Protein AF-A0A3M1DF03-F1 (afdb_monomer_lite)

Foldseek 3Di:
DCPPDDDQDDDPWDKDQWEAQLVRQKIWIWTCPLVATFIKIAGCDDPQHSDIAGAGPDNPWHKDQWEAQNVRQKIWIWIDDPNWIWIKIFGWDFDDDDDPPDDTHIYGPDIDGPGTAGQWYYDPVSFKIWGWDDDFLKIWTWIFGPDDPTDIDTQDMDSHDDHNDYDDPDDDDPVVVVVVVVPPPPDPPQPDDADQPDPDLAFDWDADPQDPDGDPQRTATSRQVVLLVVLQVVCCVFQVDRQSSQWPGQADDLVPDPDFPDLNPLSFKTFTDPVQCVDVVRQWFWAWDDDPPFIATWIKGAHPDFPPPHAAFDPAFTWDQPCLVVDDVCLVVSTGGDPDRDRTGIDGSQVSCVSSQKHATTFAPCNSHDVVSRRNRMIGHCVRPDRLSSNSNHDDLVVCCVRPNHDHDPVVVVSVPDPPDPPPDDPDADEEEDDDLCPPCLVVCVVVRHQAYEYEDEPPDDCLVSQVSCVVSRHAYEYEYAYDLQLLVDPCSLLVVLLSLLVVLLSPHQEYEQHAAQPQPLDQDPSTQDPVNLVSSLVSNQVSSCVSPVRYHYHYHDPDHPPPCVDADPVGD

Radius of gyration: 32.43 Å; chains: 1; bounding box: 63×77×104 Å

Structure (mmCIF, N/CA/C/O backbone):
data_AF-A0A3M1DF03-F1
#
_entry.id   AF-A0A3M1DF03-F1
#
loop_
_atom_site.group_PDB
_atom_site.id
_atom_site.type_symbol
_atom_site.label_atom_id
_atom_site.label_alt_id
_atom_site.label_comp_id
_atom_site.label_asym_id
_atom_site.label_entity_id
_atom_site.label_seq_id
_atom_site.pdbx_PDB_ins_code
_atom_site.Cartn_x
_atom_site.Cartn_y
_atom_site.Cartn_z
_atom_site.occupancy
_atom_site.B_iso_or_equiv
_atom_site.auth_seq_id
_atom_site.auth_comp_id
_atom_site.auth_asym_id
_atom_site.auth_atom_id
_atom_site.pdbx_PDB_model_num
ATOM 1 N N . ASP A 1 1 ? -11.809 -23.716 31.033 1.00 51.56 1 ASP A N 1
ATOM 2 C CA . ASP A 1 1 ? -12.619 -24.431 30.017 1.00 51.56 1 ASP A CA 1
ATOM 3 C C . ASP A 1 1 ? -13.723 -23.550 29.409 1.00 51.56 1 ASP A C 1
ATOM 5 O O . ASP A 1 1 ? -14.260 -23.921 28.376 1.00 51.56 1 ASP A O 1
ATOM 9 N N . GLY A 1 2 ? -14.031 -22.378 29.989 1.00 73.00 2 GLY A N 1
ATOM 10 C CA . GLY A 1 2 ? -14.969 -21.406 29.408 1.00 73.00 2 GLY A CA 1
ATOM 11 C C . GLY A 1 2 ? -16.444 -21.782 29.584 1.00 73.00 2 GLY A C 1
ATOM 12 O O . GLY A 1 2 ? -17.305 -21.167 28.965 1.00 73.00 2 GLY A O 1
ATOM 13 N N . THR A 1 3 ? -16.738 -22.785 30.416 1.00 81.75 3 THR A N 1
ATOM 14 C CA . THR A 1 3 ? -18.082 -23.360 30.587 1.00 81.75 3 THR A CA 1
ATOM 15 C C . THR A 1 3 ? -18.951 -22.579 31.578 1.00 81.75 3 THR A C 1
ATOM 17 O O . THR A 1 3 ? -20.173 -22.611 31.474 1.00 81.75 3 THR A O 1
ATOM 20 N N . ASN A 1 4 ? -18.344 -21.834 32.507 1.00 85.06 4 ASN A N 1
ATOM 21 C CA . ASN A 1 4 ? -19.038 -21.076 33.552 1.00 85.06 4 ASN A CA 1
ATOM 22 C C . ASN A 1 4 ? -19.172 -19.584 33.195 1.00 85.06 4 ASN A C 1
ATOM 24 O O . ASN A 1 4 ? -18.596 -18.712 33.848 1.00 85.06 4 ASN A O 1
ATOM 28 N N . VAL A 1 5 ? -19.884 -19.291 32.105 1.00 86.81 5 VAL A N 1
ATOM 29 C CA . VAL A 1 5 ? -20.097 -17.912 31.643 1.00 86.81 5 VAL A CA 1
ATOM 30 C C . VAL A 1 5 ? -21.039 -17.182 32.604 1.00 86.81 5 VAL A C 1
ATOM 32 O O . VAL A 1 5 ? -22.183 -17.590 32.795 1.00 86.81 5 VAL A O 1
ATOM 35 N N . ARG A 1 6 ? -20.576 -16.065 33.176 1.00 87.81 6 ARG A N 1
ATOM 36 C CA . ARG A 1 6 ? -21.354 -15.190 34.064 1.00 87.81 6 ARG A CA 1
ATOM 37 C C . ARG A 1 6 ? -21.517 -13.808 33.436 1.00 87.81 6 ARG A C 1
ATOM 39 O O . ARG A 1 6 ? -20.551 -13.223 32.954 1.00 87.81 6 ARG A O 1
ATOM 46 N N . ARG A 1 7 ? -22.734 -13.260 33.500 1.00 87.94 7 ARG A N 1
ATOM 47 C CA . ARG A 1 7 ? -23.005 -11.853 33.174 1.00 87.94 7 ARG A CA 1
ATOM 48 C C . ARG A 1 7 ? -22.505 -10.958 34.315 1.00 87.94 7 ARG A C 1
ATOM 50 O O . ARG A 1 7 ? -22.846 -11.214 35.468 1.00 87.94 7 ARG A O 1
ATOM 57 N N . LEU A 1 8 ? -21.698 -9.947 33.992 1.00 89.94 8 LEU A N 1
ATOM 58 C CA . LEU A 1 8 ? -21.152 -9.004 34.977 1.00 89.94 8 LEU A CA 1
ATOM 59 C C . LEU A 1 8 ? -22.028 -7.753 35.107 1.00 89.94 8 LEU A C 1
ATOM 61 O O . LEU A 1 8 ? -22.467 -7.448 36.210 1.00 89.94 8 LEU A O 1
ATOM 65 N N . THR A 1 9 ? -22.360 -7.106 33.989 1.00 88.06 9 THR A N 1
ATOM 66 C CA . THR A 1 9 ? -23.145 -5.862 33.946 1.00 88.06 9 THR A CA 1
ATOM 67 C C . THR A 1 9 ? -24.595 -6.125 33.523 1.00 88.06 9 THR A C 1
ATOM 69 O O . THR A 1 9 ? -24.871 -7.027 32.723 1.00 88.06 9 THR A O 1
ATOM 72 N N . THR A 1 10 ? -25.558 -5.360 34.047 1.00 88.75 10 THR A N 1
ATOM 73 C CA . THR A 1 10 ? -27.003 -5.563 33.775 1.00 88.75 10 THR A CA 1
ATOM 74 C C . THR A 1 10 ? -27.740 -4.343 33.240 1.00 88.75 10 THR A C 1
ATOM 76 O O . THR A 1 10 ? -28.923 -4.451 32.921 1.00 88.75 10 THR A O 1
ATOM 79 N N . ASP A 1 11 ? -27.068 -3.205 33.136 1.00 90.94 11 ASP A N 1
ATOM 80 C CA . ASP A 1 11 ? -27.671 -1.971 32.642 1.00 90.94 11 ASP A CA 1
ATOM 81 C C . ASP A 1 11 ? -28.114 -2.091 31.164 1.00 90.94 11 ASP A C 1
ATOM 83 O O . ASP A 1 11 ? -27.491 -2.838 30.401 1.00 90.94 11 ASP A O 1
ATOM 87 N N . PRO A 1 12 ? -29.196 -1.405 30.746 1.00 87.25 12 PRO A N 1
ATOM 88 C CA . PRO A 1 12 ? -29.653 -1.406 29.355 1.00 87.25 12 PRO A CA 1
ATOM 89 C C . PRO A 1 12 ? -28.739 -0.659 28.369 1.00 87.25 12 PRO A C 1
ATOM 91 O O . PRO A 1 12 ? -28.859 -0.890 27.164 1.00 87.25 12 PRO A O 1
ATOM 94 N N . ALA A 1 13 ? -27.872 0.246 28.828 1.00 88.69 13 ALA A N 1
ATOM 95 C CA . ALA A 1 13 ? -26.935 0.954 27.965 1.00 88.69 13 ALA A CA 1
ATOM 96 C C . ALA A 1 13 ? -25.865 0.003 27.389 1.00 88.69 13 ALA A C 1
ATOM 98 O O . ALA A 1 13 ? -25.493 -0.982 28.031 1.00 88.69 13 ALA A O 1
ATOM 99 N N . PRO A 1 14 ? -25.351 0.278 26.176 1.00 86.50 14 PRO A N 1
ATOM 100 C CA . PRO A 1 14 ? -24.342 -0.573 25.561 1.00 86.50 14 PRO A CA 1
ATOM 101 C C . PRO A 1 14 ? -22.982 -0.468 26.266 1.00 86.50 14 PRO A C 1
ATOM 103 O O . PRO A 1 14 ? -22.450 0.633 26.433 1.00 86.50 14 PRO A O 1
ATOM 106 N N . ASP A 1 15 ? -22.413 -1.641 26.562 1.00 91.00 15 ASP A N 1
ATOM 107 C CA . ASP A 1 15 ? -21.065 -1.842 27.102 1.00 91.00 15 ASP A CA 1
ATOM 108 C C . ASP A 1 15 ? -20.142 -2.488 26.057 1.00 91.00 15 ASP A C 1
ATOM 110 O O . ASP A 1 15 ? -20.543 -3.435 25.373 1.00 91.00 15 ASP A O 1
ATOM 114 N N . TYR A 1 16 ? -18.894 -2.029 25.932 1.00 91.69 16 TYR A N 1
ATOM 115 C CA . TYR A 1 16 ? -17.910 -2.604 24.997 1.00 91.69 16 TYR A CA 1
ATOM 116 C C . TYR A 1 16 ? -16.458 -2.307 25.406 1.00 91.69 16 TYR A C 1
ATOM 118 O O . TYR A 1 16 ? -16.189 -1.661 26.413 1.00 91.69 16 TYR A O 1
ATOM 126 N N . SER A 1 17 ? -15.505 -2.829 24.623 1.00 91.25 17 SER A N 1
ATOM 127 C CA . SER A 1 17 ? -14.053 -2.697 24.843 1.00 91.25 17 SER A CA 1
ATOM 128 C C . SER A 1 17 ? -13.586 -3.085 26.259 1.00 91.25 17 SER A C 1
ATOM 130 O O . SER A 1 17 ? -12.964 -2.264 26.931 1.00 91.25 17 SER A O 1
ATOM 132 N N . PRO A 1 18 ? -13.870 -4.311 26.741 1.00 94.88 18 PRO A N 1
ATOM 133 C CA . PRO A 1 18 ? -13.417 -4.732 28.061 1.00 94.88 18 PRO A CA 1
ATOM 134 C C . PRO A 1 18 ? -11.894 -4.937 28.099 1.00 94.88 18 PRO A C 1
ATOM 136 O O . PRO A 1 18 ? -11.310 -5.484 27.162 1.00 94.88 18 PRO A O 1
ATOM 139 N N . ALA A 1 19 ? -11.274 -4.578 29.219 1.00 94.81 19 ALA A N 1
ATOM 140 C CA . ALA A 1 19 ? -9.869 -4.793 29.527 1.00 94.81 19 ALA A CA 1
ATOM 141 C C . ALA A 1 19 ? -9.713 -5.258 30.980 1.00 94.81 19 ALA A C 1
ATOM 143 O O . ALA A 1 19 ? -10.072 -4.551 31.923 1.00 94.81 19 ALA A O 1
ATOM 144 N N . TRP A 1 20 ? -9.173 -6.459 31.159 1.00 94.12 20 TRP A N 1
ATOM 145 C CA . TRP A 1 20 ? -8.908 -7.027 32.479 1.00 94.12 20 TRP A CA 1
ATOM 146 C C . TRP A 1 20 ? -7.737 -6.326 33.163 1.00 94.12 20 TRP A C 1
ATOM 148 O O . TRP A 1 20 ? -6.735 -6.017 32.512 1.00 94.12 20 TRP A O 1
ATOM 158 N N . SER A 1 21 ? -7.852 -6.114 34.473 1.00 93.56 21 SER A N 1
ATOM 159 C CA . SER A 1 21 ? -6.709 -5.748 35.300 1.00 93.56 21 SER A CA 1
ATOM 160 C C . SER A 1 21 ? -5.689 -6.900 35.328 1.00 93.56 21 SER A C 1
ATOM 162 O O . SER A 1 21 ? -6.077 -8.067 35.201 1.00 93.56 21 SER A O 1
ATOM 164 N N . PRO A 1 22 ? -4.383 -6.621 35.498 1.00 92.31 22 PRO A N 1
ATOM 165 C CA . PRO A 1 22 ? -3.347 -7.659 35.451 1.00 92.31 22 PRO A CA 1
ATOM 166 C C . PRO A 1 22 ? -3.493 -8.740 36.529 1.00 92.31 22 PRO A C 1
ATOM 168 O O . PRO A 1 22 ? -3.099 -9.884 36.319 1.00 92.31 22 PRO A O 1
ATOM 171 N N . ASP A 1 23 ? -4.065 -8.381 37.679 1.00 91.12 23 ASP A N 1
ATOM 172 C CA . ASP A 1 23 ? -4.362 -9.282 38.796 1.00 91.12 23 ASP A CA 1
ATOM 173 C C . ASP A 1 23 ? -5.700 -10.031 38.638 1.00 91.12 23 ASP A C 1
ATOM 175 O O . ASP A 1 23 ? -6.025 -10.892 39.452 1.00 91.12 23 ASP A O 1
ATOM 179 N N . GLY A 1 24 ? -6.482 -9.713 37.601 1.00 92.62 24 GLY A N 1
ATOM 180 C CA . GLY A 1 24 ? -7.789 -10.305 37.338 1.00 92.62 24 GLY A CA 1
ATOM 181 C C . GLY A 1 24 ? -8.899 -9.879 38.303 1.00 92.62 24 GLY A C 1
ATOM 182 O O . GLY A 1 24 ? -9.976 -10.465 38.249 1.00 92.62 24 GLY A O 1
ATOM 183 N N . SER A 1 25 ? -8.674 -8.891 39.176 1.00 92.31 25 SER A N 1
ATOM 184 C CA . SER A 1 25 ? -9.656 -8.456 40.181 1.00 92.31 25 SER A CA 1
ATOM 185 C C . SER A 1 25 ? -10.709 -7.483 39.637 1.00 92.31 25 SER A C 1
ATOM 187 O O . SER A 1 25 ? -11.782 -7.336 40.231 1.00 92.31 25 SER A O 1
ATOM 189 N N . ALA A 1 26 ? -10.453 -6.851 38.488 1.00 94.19 26 ALA A N 1
ATOM 190 C CA . ALA A 1 26 ? -11.346 -5.878 37.879 1.00 94.19 26 ALA A CA 1
ATOM 191 C C . ALA A 1 26 ? -11.354 -5.937 36.343 1.00 94.19 26 ALA A C 1
ATOM 193 O O . ALA A 1 26 ? -10.421 -6.406 35.691 1.00 94.19 26 ALA A O 1
ATOM 194 N N . VAL A 1 27 ? -12.422 -5.398 35.757 1.00 96.44 27 VAL A N 1
ATOM 195 C CA . VAL A 1 27 ? -12.578 -5.183 34.316 1.00 96.44 27 VAL A CA 1
ATOM 196 C C . VAL A 1 27 ? -12.839 -3.704 34.078 1.00 96.44 27 VAL A C 1
ATOM 198 O O . VAL A 1 27 ? -13.832 -3.170 34.564 1.00 96.44 27 VAL A O 1
ATOM 201 N N . ALA A 1 28 ? -11.972 -3.047 33.312 1.00 96.62 28 ALA A N 1
ATOM 202 C CA . ALA A 1 28 ? -12.262 -1.745 32.728 1.00 96.62 28 ALA A CA 1
ATOM 203 C C . ALA A 1 28 ? -13.088 -1.934 31.457 1.00 96.62 28 ALA A C 1
ATOM 205 O O . ALA A 1 28 ? -12.801 -2.834 30.675 1.00 96.62 28 ALA A O 1
ATOM 206 N N . PHE A 1 29 ? -14.105 -1.117 31.230 1.00 96.62 29 PHE A N 1
ATOM 207 C CA . PHE A 1 29 ? -14.950 -1.213 30.044 1.00 96.62 29 PHE A CA 1
ATOM 208 C C . PHE A 1 29 ? -15.576 0.140 29.718 1.00 96.62 29 PHE A C 1
ATOM 210 O O . PHE A 1 29 ? -15.650 1.020 30.571 1.00 96.62 29 PHE A O 1
ATOM 217 N N . VAL A 1 30 ? -16.017 0.310 28.477 1.00 96.19 30 VAL A N 1
ATOM 218 C CA . VAL A 1 30 ? -16.689 1.530 28.023 1.00 96.19 30 VAL A CA 1
ATOM 219 C C . VAL A 1 30 ? -18.193 1.351 28.154 1.00 96.19 30 VAL A C 1
ATOM 221 O O . VAL A 1 30 ? -18.707 0.292 27.795 1.00 96.19 30 VAL A O 1
ATOM 224 N N . SER A 1 31 ? -18.893 2.380 28.623 1.00 95.12 31 SER A N 1
ATOM 225 C CA . SER A 1 31 ? -20.348 2.378 28.796 1.00 95.12 31 SER A CA 1
ATOM 226 C C . SER A 1 31 ? -20.963 3.714 28.366 1.00 95.12 31 SER A C 1
ATOM 228 O O . SER A 1 31 ? -20.373 4.769 28.584 1.00 95.12 31 SER A O 1
ATOM 230 N N . TYR A 1 32 ? -22.173 3.666 27.792 1.00 91.94 32 TYR A N 1
ATOM 231 C CA . TYR A 1 32 ? -22.955 4.849 27.379 1.00 91.94 32 TYR A CA 1
ATOM 232 C C . TYR A 1 32 ? -23.989 5.337 28.408 1.00 91.94 32 TYR A C 1
ATOM 234 O O . TYR A 1 32 ? -24.856 6.153 28.085 1.00 91.94 32 TYR A O 1
ATOM 242 N N . ARG A 1 33 ? -23.946 4.832 29.645 1.00 90.00 33 ARG A N 1
ATOM 243 C CA . ARG A 1 33 ? -24.973 5.089 30.678 1.00 90.00 33 ARG A CA 1
ATOM 244 C C . ARG A 1 33 ? -25.241 6.566 30.962 1.00 90.00 33 ARG A C 1
ATOM 246 O O . ARG A 1 33 ? -26.354 6.915 31.340 1.00 90.00 33 ARG A O 1
ATOM 253 N N . ASN A 1 34 ? -24.244 7.420 30.745 1.00 85.62 34 ASN A N 1
ATOM 254 C CA . ASN A 1 34 ? -24.304 8.851 31.033 1.00 85.62 34 ASN A CA 1
ATOM 255 C C . ASN A 1 34 ? -24.649 9.724 29.812 1.00 85.62 34 ASN A C 1
ATOM 257 O O . ASN A 1 34 ? -24.634 10.947 29.910 1.00 85.62 34 ASN A O 1
ATOM 261 N N . GLY A 1 35 ? -24.993 9.120 28.668 1.00 84.81 35 GLY A N 1
ATOM 262 C CA . GLY A 1 35 ? -25.300 9.845 27.427 1.00 84.81 35 GLY A CA 1
ATOM 263 C C . GLY A 1 35 ? -24.083 10.131 26.535 1.00 84.81 35 GLY A C 1
ATOM 264 O O . GLY A 1 35 ? -24.254 10.573 25.401 1.00 84.81 35 GLY A O 1
ATOM 265 N N . ASN A 1 36 ? -22.879 9.809 27.005 1.00 89.12 36 ASN A N 1
ATOM 266 C CA . ASN A 1 36 ? -21.600 9.822 26.293 1.00 89.12 36 ASN A CA 1
ATOM 267 C C . ASN A 1 36 ? -20.806 8.539 26.620 1.00 89.12 36 ASN A C 1
ATOM 269 O O . ASN A 1 36 ? -21.233 7.753 27.467 1.00 89.12 36 ASN A O 1
ATOM 273 N N . GLN A 1 37 ? -19.686 8.300 25.929 1.00 92.75 37 GLN A N 1
ATOM 274 C CA . GLN A 1 37 ? -18.800 7.171 26.236 1.00 92.75 37 GLN A CA 1
ATOM 275 C C . GLN A 1 37 ? -17.927 7.494 27.446 1.00 92.75 37 GLN A C 1
ATOM 277 O O . GLN A 1 37 ? -17.106 8.396 27.364 1.00 92.75 37 GLN A O 1
ATOM 282 N N . ASP A 1 38 ? -18.058 6.716 28.514 1.00 94.81 38 ASP A N 1
ATOM 283 C CA . ASP A 1 38 ? -17.234 6.815 29.719 1.00 94.81 38 ASP A CA 1
ATOM 284 C C . ASP A 1 38 ? -16.563 5.468 30.020 1.00 94.81 38 ASP A C 1
ATOM 286 O O . ASP A 1 38 ? -17.086 4.403 29.668 1.00 94.81 38 ASP A O 1
ATOM 290 N N . ILE A 1 39 ? -15.441 5.496 30.744 1.00 96.25 39 ILE A N 1
ATOM 291 C CA . ILE A 1 39 ? -14.775 4.287 31.234 1.00 96.25 39 ILE A CA 1
ATOM 292 C C . ILE A 1 39 ? -15.261 3.960 32.639 1.00 96.25 39 ILE A C 1
ATOM 294 O O . ILE A 1 39 ? -15.137 4.745 33.580 1.00 96.25 39 ILE A O 1
ATOM 298 N N . PHE A 1 40 ? -15.746 2.735 32.782 1.00 95.19 40 PHE A N 1
ATOM 299 C CA . PHE A 1 40 ? -16.180 2.141 34.030 1.00 95.19 40 PHE A CA 1
ATOM 300 C C . PHE A 1 40 ? -15.239 1.015 34.444 1.00 95.19 40 PHE A C 1
ATOM 302 O O . PHE A 1 40 ? -14.650 0.333 33.607 1.00 95.19 40 PHE A O 1
ATOM 309 N N . LEU A 1 41 ? -15.135 0.794 35.750 1.00 95.38 41 LEU A N 1
ATOM 310 C CA . LEU A 1 41 ? -14.504 -0.376 36.343 1.00 95.38 41 LEU A CA 1
ATOM 311 C C . LEU A 1 41 ? -15.568 -1.247 37.003 1.00 95.38 41 LEU A C 1
ATOM 313 O O . LEU A 1 41 ? -16.367 -0.736 37.782 1.00 95.38 41 LEU A O 1
ATOM 317 N N . TYR A 1 42 ? -15.545 -2.547 36.720 1.00 95.06 42 TYR A N 1
ATOM 318 C CA . TYR A 1 42 ? -16.318 -3.574 37.415 1.00 95.06 42 TYR A CA 1
ATOM 319 C C . TYR A 1 42 ? -15.369 -4.449 38.231 1.00 95.06 42 TYR A C 1
ATOM 321 O O . TYR A 1 42 ? -14.463 -5.059 37.663 1.00 95.06 42 TYR A O 1
ATOM 329 N N . PHE A 1 43 ? -15.586 -4.566 39.537 1.00 93.44 43 PHE A N 1
ATOM 330 C CA . PHE A 1 43 ? -14.787 -5.444 40.396 1.00 93.44 43 PHE A CA 1
ATOM 331 C C . PHE A 1 43 ? -15.386 -6.848 40.436 1.00 93.44 43 PHE A C 1
ATOM 333 O O . PHE A 1 43 ? -16.566 -7.021 40.741 1.00 93.44 43 PHE A O 1
ATOM 340 N N . VAL A 1 44 ? -14.587 -7.867 40.129 1.00 92.38 44 VAL A N 1
ATOM 341 C CA . VAL A 1 44 ? -15.062 -9.258 40.063 1.00 92.38 44 VAL A CA 1
ATOM 342 C C . VAL A 1 44 ? -14.829 -10.045 41.349 1.00 92.38 44 VAL A C 1
ATOM 344 O O . VAL A 1 44 ? -15.553 -11.012 41.586 1.00 92.38 44 VAL A O 1
ATOM 347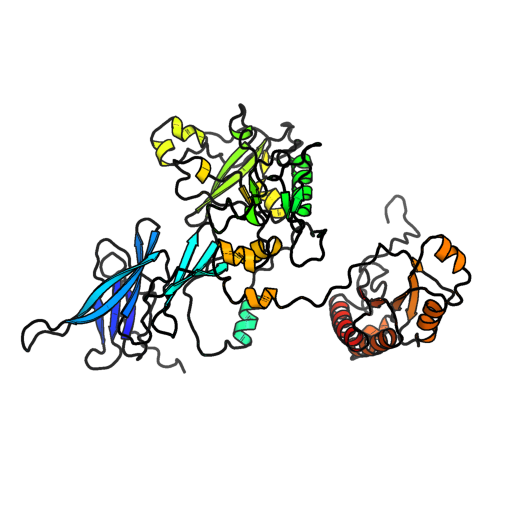 N N . ASP A 1 45 ? -13.861 -9.626 42.166 1.00 85.38 45 ASP A N 1
ATOM 348 C CA . ASP A 1 45 ? -13.436 -10.305 43.394 1.00 85.38 45 ASP A CA 1
ATOM 349 C C . ASP A 1 45 ? -13.052 -9.289 44.493 1.00 85.38 45 ASP A C 1
ATOM 351 O O . ASP A 1 45 ? -12.964 -8.084 44.244 1.00 85.38 45 ASP A O 1
ATOM 355 N N . GLY A 1 46 ? -12.846 -9.776 45.718 1.00 83.25 46 GLY A N 1
ATOM 356 C CA . GLY A 1 46 ? -12.505 -8.979 46.897 1.00 83.25 46 GLY A CA 1
ATOM 357 C C . GLY A 1 46 ? -13.687 -8.218 47.510 1.00 83.25 46 GLY A C 1
ATOM 358 O O . GLY A 1 46 ? -14.847 -8.437 47.165 1.00 83.25 46 GLY A O 1
ATOM 359 N N . ASP A 1 47 ? -13.389 -7.292 48.425 1.00 83.19 47 ASP A N 1
ATOM 360 C CA . ASP A 1 47 ? -14.399 -6.553 49.210 1.00 83.19 47 ASP A CA 1
ATOM 361 C C . ASP A 1 47 ? -15.329 -5.670 48.361 1.00 83.19 47 ASP A C 1
ATOM 363 O O . ASP A 1 47 ? -16.394 -5.257 48.817 1.00 83.19 47 ASP A O 1
ATOM 367 N N . LEU A 1 48 ? -14.930 -5.376 47.122 1.00 82.44 48 LEU A N 1
ATOM 368 C CA . LEU A 1 48 ? -15.690 -4.557 46.181 1.00 82.44 48 LEU A CA 1
ATOM 369 C C . LEU A 1 48 ? -16.387 -5.382 45.098 1.00 82.44 48 LEU A C 1
ATOM 371 O O . LEU A 1 48 ? -16.984 -4.793 44.197 1.00 82.44 48 LEU A O 1
ATOM 375 N N . ALA A 1 49 ? -16.338 -6.716 45.168 1.00 89.12 49 ALA A N 1
ATOM 376 C CA . ALA A 1 49 ? -16.936 -7.593 44.168 1.00 89.12 49 ALA A CA 1
ATOM 377 C C . ALA A 1 49 ? -18.395 -7.206 43.855 1.00 89.12 49 ALA A C 1
ATOM 379 O O . ALA A 1 49 ? -19.240 -7.096 44.743 1.00 89.12 49 ALA A O 1
ATOM 380 N N . GLY A 1 50 ? -18.692 -7.014 42.570 1.00 88.44 50 GLY A N 1
ATOM 381 C CA . GLY A 1 50 ? -19.996 -6.570 42.074 1.00 88.44 50 GLY A CA 1
ATOM 382 C C . GLY A 1 50 ? -20.192 -5.052 42.019 1.00 88.44 50 GLY A C 1
ATOM 383 O O . GLY A 1 50 ? -21.253 -4.611 41.585 1.00 88.44 50 GLY A O 1
ATOM 384 N N . THR A 1 51 ? -19.204 -4.254 42.431 1.00 90.00 51 THR A N 1
ATOM 385 C CA . THR A 1 51 ? -19.273 -2.787 42.365 1.00 90.00 51 THR A CA 1
ATOM 386 C C . THR A 1 51 ? -18.847 -2.275 40.992 1.00 90.00 51 THR A C 1
ATOM 388 O O . THR A 1 51 ? -17.860 -2.751 40.424 1.00 90.00 51 THR A O 1
ATOM 391 N N . GLU A 1 52 ? -19.560 -1.259 40.501 1.00 90.69 52 GLU A N 1
ATOM 392 C CA . GLU A 1 52 ? -19.238 -0.506 39.288 1.00 90.69 52 GLU A CA 1
ATOM 393 C C . GLU A 1 52 ? -18.870 0.944 39.631 1.00 90.69 52 GLU A C 1
ATOM 395 O O . GLU A 1 52 ? -19.570 1.601 40.402 1.00 90.69 52 GLU A O 1
ATOM 400 N N . ILE A 1 53 ? -17.782 1.458 39.054 1.00 91.38 53 ILE A N 1
ATOM 401 C CA . ILE A 1 53 ? -17.318 2.838 39.265 1.00 91.38 53 ILE A CA 1
ATOM 402 C C . ILE A 1 53 ? -17.022 3.485 37.912 1.00 91.38 53 ILE A C 1
ATOM 404 O O . ILE A 1 53 ? -16.181 2.982 37.174 1.00 91.38 53 ILE A O 1
ATOM 408 N N . ASN A 1 54 ? -17.659 4.619 37.605 1.00 92.62 54 ASN A N 1
ATOM 409 C CA . ASN A 1 54 ? -17.243 5.478 36.493 1.00 92.62 54 ASN A CA 1
ATOM 410 C C . ASN A 1 54 ? -15.977 6.248 36.893 1.00 92.62 54 ASN A C 1
ATOM 412 O O . ASN A 1 54 ? -16.020 7.050 37.830 1.00 92.62 54 ASN A O 1
ATOM 416 N N . VAL A 1 55 ? -14.860 5.993 36.210 1.00 92.62 55 VAL A N 1
ATOM 417 C CA . VAL A 1 55 ? -13.557 6.583 36.551 1.00 92.62 55 VAL A CA 1
ATOM 418 C C . VAL A 1 55 ? -13.202 7.815 35.720 1.00 92.62 55 VAL A C 1
ATOM 420 O O . VAL A 1 55 ? -12.366 8.596 36.171 1.00 92.62 55 VAL A O 1
ATOM 423 N N . THR A 1 56 ? -13.830 8.029 34.559 1.00 92.06 56 THR A N 1
ATOM 424 C CA . THR A 1 56 ? -13.592 9.213 33.707 1.00 92.06 56 THR A CA 1
ATOM 425 C C . THR A 1 56 ? -14.593 10.327 33.991 1.00 92.06 56 THR A C 1
ATOM 427 O O . THR A 1 56 ? -14.182 11.456 34.255 1.00 92.06 56 THR A O 1
ATOM 430 N N . ASN A 1 57 ? -15.884 9.984 34.036 1.00 89.00 57 ASN A N 1
ATOM 431 C CA . ASN A 1 57 ? -17.013 10.857 34.363 1.00 89.00 57 ASN A CA 1
ATOM 432 C C . ASN A 1 57 ? -16.915 12.250 33.711 1.00 89.00 57 ASN A C 1
ATOM 434 O O . ASN A 1 57 ? -16.920 13.282 34.395 1.00 89.00 57 ASN A O 1
ATOM 438 N N . SER A 1 58 ? -16.783 12.268 32.389 1.00 85.94 58 SER A N 1
ATOM 439 C CA . SER A 1 58 ? -16.403 13.447 31.610 1.00 85.94 58 SER A CA 1
ATOM 440 C C . SER A 1 58 ? -17.471 13.764 30.551 1.00 85.94 58 SER A C 1
ATOM 442 O O . SER A 1 58 ? -17.437 13.218 29.457 1.00 85.94 58 SER A O 1
ATOM 444 N N . PRO A 1 59 ? -18.417 14.687 30.819 1.00 83.06 59 PRO A N 1
ATOM 445 C CA . PRO A 1 59 ? -19.651 14.817 30.030 1.00 83.06 59 PRO A CA 1
ATOM 446 C C . PRO A 1 59 ? -19.460 15.299 28.581 1.00 83.06 59 PRO A C 1
ATOM 448 O O . PRO A 1 59 ? -20.337 15.095 27.745 1.00 83.06 59 PRO A O 1
ATOM 451 N N . ASP A 1 60 ? -18.336 15.950 28.275 1.00 83.69 60 ASP A N 1
ATOM 452 C CA . ASP A 1 60 ? -18.116 16.651 27.001 1.00 83.69 60 ASP A CA 1
ATOM 453 C C . ASP A 1 60 ? -17.209 15.886 26.022 1.00 83.69 60 ASP A C 1
ATOM 455 O O . ASP A 1 60 ? -16.782 16.422 24.994 1.00 83.69 60 ASP A O 1
ATOM 459 N N . VAL A 1 61 ? -16.849 14.646 26.349 1.00 87.12 61 VAL A N 1
ATOM 460 C CA . VAL A 1 61 ? -15.900 13.834 25.582 1.00 87.12 61 VAL A CA 1
ATOM 461 C C . VAL A 1 61 ? -16.336 12.374 25.533 1.00 87.12 61 VAL A C 1
ATOM 463 O O . VAL A 1 61 ? -17.219 11.946 26.269 1.00 87.12 61 VAL A O 1
ATOM 466 N N . ASN A 1 62 ? -15.763 11.645 24.574 1.00 90.25 62 ASN A N 1
ATOM 467 C CA . ASN A 1 62 ? -15.956 10.210 24.439 1.00 90.25 62 ASN A CA 1
ATOM 468 C C . ASN A 1 62 ? -14.629 9.489 24.677 1.00 90.25 62 ASN A C 1
ATOM 470 O O . ASN A 1 62 ? -13.658 9.711 23.936 1.00 90.25 62 ASN A O 1
ATOM 474 N N . GLU A 1 63 ? -14.624 8.611 25.672 1.00 93.44 63 GLU A N 1
ATOM 475 C CA . GLU A 1 63 ? -13.505 7.775 26.076 1.00 93.44 63 GLU A CA 1
ATOM 476 C C . GLU A 1 63 ? -13.683 6.333 25.597 1.00 93.44 63 GLU A C 1
ATOM 478 O O . GLU A 1 63 ? -14.754 5.740 25.696 1.00 93.44 63 GLU A O 1
ATOM 483 N N . SER A 1 64 ? -12.612 5.730 25.084 1.00 93.38 64 SER A N 1
ATOM 484 C CA . SER A 1 64 ? -12.651 4.373 24.536 1.00 93.38 64 SER A CA 1
ATOM 485 C C . SER A 1 64 ? -11.326 3.626 24.677 1.00 93.38 64 SER A C 1
ATOM 487 O O . SER A 1 64 ? -10.302 4.205 25.032 1.00 93.38 64 SER A O 1
ATOM 489 N N . ASP A 1 65 ? -11.361 2.320 24.393 1.00 94.44 65 ASP A N 1
ATOM 490 C CA . ASP A 1 65 ? -10.206 1.411 24.382 1.00 94.44 65 ASP A CA 1
ATOM 491 C C . ASP A 1 65 ? -9.318 1.515 25.647 1.00 94.44 65 ASP A C 1
ATOM 493 O O . ASP A 1 65 ? -8.152 1.912 25.550 1.00 94.44 65 ASP A O 1
ATOM 497 N N . PRO A 1 66 ? -9.856 1.187 26.841 1.00 96.44 66 PRO A N 1
ATOM 498 C CA . PRO A 1 66 ? -9.077 1.175 28.074 1.00 96.44 66 PRO A CA 1
ATOM 499 C C . PRO A 1 66 ? -7.986 0.094 28.040 1.00 96.44 66 PRO A C 1
ATOM 501 O O . PRO A 1 66 ? -8.212 -1.013 27.555 1.00 96.44 66 PRO A O 1
ATOM 504 N N . ALA A 1 67 ? -6.821 0.388 28.616 1.00 95.75 67 ALA A N 1
ATOM 505 C CA . ALA A 1 67 ? -5.705 -0.543 28.742 1.00 95.75 67 ALA A CA 1
ATOM 506 C C . ALA A 1 67 ? -4.953 -0.347 30.065 1.00 95.75 67 ALA A C 1
ATOM 508 O O . ALA A 1 67 ? -4.442 0.737 30.359 1.00 95.75 67 ALA A O 1
ATOM 509 N N . TRP A 1 68 ? -4.863 -1.411 30.861 1.00 95.38 68 TRP A N 1
ATOM 510 C CA . TRP A 1 68 ? -4.168 -1.403 32.148 1.00 95.38 68 TRP A CA 1
ATOM 511 C C . TRP A 1 68 ? -2.654 -1.456 31.986 1.00 95.38 68 TRP A C 1
ATOM 513 O O . TRP A 1 68 ? -2.144 -2.230 31.173 1.00 95.38 68 TRP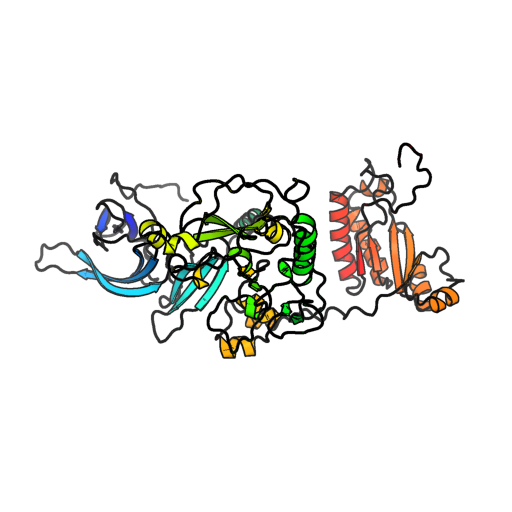 A O 1
ATOM 523 N N . SER A 1 69 ? -1.936 -0.688 32.807 1.00 94.38 69 SER A N 1
ATOM 524 C CA . SER A 1 69 ? -0.497 -0.882 32.959 1.00 94.38 69 SER A CA 1
ATOM 525 C C . SER A 1 69 ? -0.198 -2.254 33.570 1.00 94.38 69 SER A C 1
ATOM 527 O O . SER A 1 69 ? -1.007 -2.750 34.356 1.00 94.38 69 SER A O 1
ATOM 529 N N . PRO A 1 70 ? 0.964 -2.871 33.280 1.00 93.44 70 PRO A N 1
ATOM 530 C CA . PRO A 1 70 ? 1.297 -4.206 33.786 1.00 93.44 70 PRO A CA 1
ATOM 531 C C . PRO A 1 70 ? 1.324 -4.308 35.316 1.00 93.44 70 PRO A C 1
ATOM 533 O O . PRO A 1 70 ? 1.095 -5.379 35.868 1.00 93.44 70 PRO A O 1
ATOM 536 N N . ASP A 1 71 ? 1.582 -3.194 36.007 1.00 92.56 71 ASP A N 1
ATOM 537 C CA . ASP A 1 71 ? 1.566 -3.098 37.470 1.00 92.56 71 ASP A CA 1
ATOM 538 C C . ASP A 1 71 ? 0.177 -2.786 38.063 1.00 92.56 71 ASP A C 1
ATOM 540 O O . ASP A 1 71 ? 0.046 -2.693 39.283 1.00 92.56 71 ASP A O 1
ATOM 544 N N . GLY A 1 72 ? -0.847 -2.592 37.225 1.00 92.75 72 GLY A N 1
ATOM 545 C CA . GLY A 1 72 ? -2.223 -2.305 37.633 1.00 92.75 72 GLY A CA 1
ATOM 546 C C . GLY A 1 72 ? -2.453 -0.906 38.214 1.00 92.75 72 GLY A C 1
ATOM 547 O O . GLY A 1 72 ? -3.539 -0.632 38.715 1.00 92.75 72 GLY A O 1
ATOM 548 N N . LYS A 1 73 ? -1.465 -0.004 38.182 1.00 91.75 73 LYS A N 1
ATOM 549 C CA . LYS A 1 73 ? -1.575 1.324 38.820 1.00 91.75 73 LYS A CA 1
ATOM 550 C C . LYS A 1 73 ? -2.078 2.422 37.893 1.00 91.75 73 LYS A C 1
ATOM 552 O O . LYS A 1 73 ? -2.464 3.491 38.364 1.00 91.75 73 LYS A O 1
ATOM 557 N N . ARG A 1 74 ? -2.032 2.198 36.582 1.00 94.50 74 ARG A N 1
ATOM 558 C CA . ARG A 1 74 ? -2.403 3.186 35.571 1.00 94.50 74 ARG A CA 1
ATOM 559 C C . ARG A 1 74 ? -3.355 2.597 34.549 1.00 94.50 74 ARG A C 1
ATOM 561 O O . ARG A 1 74 ? -3.329 1.402 34.258 1.00 94.50 74 ARG A O 1
ATOM 568 N N . LEU A 1 75 ? -4.148 3.483 33.967 1.00 95.75 75 LEU A N 1
ATOM 569 C CA . LEU A 1 75 ? -5.033 3.184 32.860 1.00 95.75 75 LEU A CA 1
ATOM 570 C C . LEU A 1 75 ? -4.709 4.117 31.695 1.00 95.75 75 LEU A C 1
ATOM 572 O O . LEU A 1 75 ? -4.724 5.336 31.850 1.00 95.75 75 LEU A O 1
ATOM 576 N N . ALA A 1 76 ? -4.413 3.538 30.538 1.00 96.00 76 ALA A N 1
ATOM 577 C CA . ALA A 1 76 ? -4.346 4.257 29.277 1.00 96.00 76 ALA A CA 1
ATOM 578 C C . ALA A 1 76 ? -5.697 4.159 28.567 1.00 96.00 76 ALA A C 1
ATOM 580 O O . ALA A 1 76 ? -6.360 3.127 28.657 1.00 96.00 76 ALA A O 1
ATOM 581 N N . TYR A 1 77 ? -6.113 5.209 27.871 1.00 96.00 77 TYR A N 1
ATOM 582 C CA . TYR A 1 77 ? -7.358 5.207 27.103 1.00 96.00 77 TYR A CA 1
ATOM 583 C C . TYR A 1 77 ? -7.350 6.259 26.001 1.00 96.00 77 TYR A C 1
ATOM 585 O O . TYR A 1 77 ? -6.551 7.192 26.009 1.00 96.00 77 TYR A O 1
ATOM 593 N N . THR A 1 78 ? -8.250 6.097 25.039 1.00 95.38 78 THR A N 1
ATOM 594 C CA . THR A 1 78 ? -8.419 7.002 23.904 1.00 95.38 78 THR A CA 1
ATOM 595 C C . THR A 1 78 ? -9.498 8.034 24.206 1.00 95.38 78 THR A C 1
ATOM 597 O O . THR A 1 78 ? -10.605 7.660 24.573 1.00 95.38 78 THR A O 1
ATOM 600 N N . ILE A 1 79 ? -9.218 9.313 23.968 1.00 92.94 79 ILE A N 1
ATOM 601 C CA . ILE A 1 79 ? -10.216 10.382 23.880 1.00 92.94 79 ILE A CA 1
ATOM 602 C C . ILE A 1 79 ? -10.417 10.736 22.409 1.00 92.94 79 ILE A C 1
ATOM 604 O O . ILE A 1 79 ? -9.451 11.020 21.701 1.00 92.94 79 ILE A O 1
ATOM 608 N N . SER A 1 80 ? -11.672 10.784 21.961 1.00 83.81 80 SER A N 1
ATOM 609 C CA . SER A 1 80 ? -12.024 11.234 20.609 1.00 83.81 80 SER A CA 1
ATOM 610 C C . SER A 1 80 ? -12.692 12.611 20.632 1.00 83.81 80 SER A C 1
ATOM 612 O O . SER A 1 80 ? -13.758 12.781 21.223 1.00 83.81 80 SER A O 1
ATOM 614 N N . ARG A 1 81 ? -12.098 13.597 19.945 1.00 76.44 81 ARG A N 1
ATOM 615 C CA . ARG A 1 81 ? -12.655 14.952 19.761 1.00 76.44 81 ARG A CA 1
ATOM 616 C C . ARG A 1 81 ? -12.632 15.349 18.291 1.00 76.44 81 ARG A C 1
ATOM 618 O O . ARG A 1 81 ? -11.565 15.423 17.693 1.00 76.44 81 ARG A O 1
ATOM 625 N N . ALA A 1 82 ? -13.801 15.646 17.718 1.00 66.38 82 ALA A N 1
ATOM 626 C CA . ALA A 1 82 ? -13.941 16.208 16.367 1.00 66.38 82 ALA A CA 1
ATOM 627 C C . ALA A 1 82 ? -13.117 15.480 15.273 1.00 66.38 82 ALA A C 1
ATOM 629 O O . ALA A 1 82 ? -12.536 16.117 14.398 1.00 66.38 82 ALA A O 1
ATOM 630 N N . GLY A 1 83 ? -13.046 14.144 15.342 1.00 65.19 83 GLY A N 1
ATOM 631 C CA . GLY A 1 83 ? -12.302 13.308 14.389 1.00 65.19 83 GLY A CA 1
ATOM 632 C C . GLY A 1 83 ? -10.823 13.074 14.723 1.00 65.19 83 GLY A C 1
ATOM 633 O O . GLY A 1 83 ? -10.171 12.302 14.027 1.00 65.19 83 GLY A O 1
ATOM 634 N N . TYR A 1 84 ? -10.305 13.670 15.800 1.00 73.19 84 TYR A N 1
ATOM 635 C CA . TYR A 1 84 ? -8.950 13.446 16.302 1.00 73.19 84 TYR A CA 1
ATOM 636 C C . TYR A 1 84 ? -8.980 12.571 17.554 1.00 73.19 84 TYR A C 1
ATOM 638 O O . TYR A 1 84 ? -9.710 12.858 18.505 1.00 73.19 84 TYR A O 1
ATOM 646 N N . ALA A 1 85 ? -8.167 11.516 17.553 1.00 87.25 85 ALA A N 1
ATOM 647 C CA . ALA A 1 85 ? -7.985 10.634 18.697 1.00 87.25 85 ALA A CA 1
ATOM 648 C C . ALA A 1 85 ? -6.661 10.953 19.404 1.00 87.25 85 ALA A C 1
ATOM 650 O O . ALA A 1 85 ? -5.615 11.080 18.755 1.00 87.25 85 ALA A O 1
ATOM 651 N N . THR A 1 86 ? -6.707 11.087 20.726 1.00 91.56 86 THR A N 1
ATOM 652 C CA . THR A 1 86 ? -5.523 11.192 21.582 1.00 91.56 86 THR A CA 1
ATOM 653 C C . THR A 1 86 ? -5.546 10.118 22.651 1.00 91.56 86 THR A C 1
ATOM 655 O O . THR A 1 86 ? -6.607 9.662 23.068 1.00 91.56 86 THR A O 1
ATOM 658 N N . VAL A 1 87 ? -4.368 9.725 23.116 1.00 93.38 87 VAL A N 1
ATOM 659 C CA . VAL A 1 87 ? -4.210 8.780 24.216 1.00 93.38 87 VAL A CA 1
ATOM 660 C C . VAL A 1 87 ? -3.917 9.552 25.494 1.00 93.38 87 VAL A C 1
ATOM 662 O O . VAL A 1 87 ? -3.029 10.405 25.526 1.00 93.38 87 VAL A O 1
ATOM 665 N N . GLN A 1 88 ? -4.668 9.238 26.541 1.00 93.94 88 GLN A N 1
ATOM 666 C CA . GLN A 1 88 ? -4.420 9.671 27.910 1.00 93.94 88 GLN A CA 1
ATOM 667 C C . GLN A 1 88 ? -3.837 8.521 28.714 1.00 93.94 88 GLN A C 1
ATOM 669 O O . GLN A 1 88 ? -4.161 7.359 28.461 1.00 93.94 88 GLN A O 1
ATOM 674 N N . VAL A 1 89 ? -3.019 8.850 29.709 1.00 94.56 89 VAL A N 1
ATOM 675 C CA . VAL A 1 89 ? -2.572 7.906 30.733 1.00 94.56 89 VAL A CA 1
ATOM 676 C C . VAL A 1 89 ? -2.884 8.496 32.092 1.00 94.56 89 VAL A C 1
ATOM 678 O O . VAL A 1 89 ? -2.422 9.586 32.425 1.00 94.56 89 VAL A O 1
ATOM 681 N N . SER A 1 90 ? -3.659 7.759 32.880 1.00 93.69 90 SER A N 1
ATOM 682 C CA . SER A 1 90 ? -4.091 8.203 34.195 1.00 93.69 90 SER A CA 1
ATOM 683 C C . SER A 1 90 ? -3.659 7.256 35.304 1.00 93.69 90 SER A C 1
ATOM 685 O O . SER A 1 90 ? -3.681 6.038 35.132 1.00 93.69 90 SER A O 1
ATOM 687 N N . THR A 1 91 ? -3.300 7.812 36.459 1.00 92.69 91 THR A N 1
ATOM 688 C CA . THR A 1 91 ? -2.993 7.047 37.677 1.00 92.69 91 THR A CA 1
ATOM 689 C C . THR A 1 91 ? -4.265 6.787 38.467 1.00 92.69 91 THR A C 1
ATOM 691 O O . THR A 1 91 ? -5.065 7.699 38.675 1.00 92.69 91 THR A O 1
ATOM 694 N N . LEU A 1 92 ? -4.447 5.547 38.914 1.00 88.56 92 LEU A N 1
ATOM 695 C CA . LEU A 1 92 ? -5.565 5.138 39.752 1.00 88.56 92 LEU A CA 1
ATOM 696 C C . LEU A 1 92 ? -5.197 5.284 41.229 1.00 88.56 92 LEU A C 1
ATOM 698 O O . LEU A 1 92 ? -4.219 4.705 41.698 1.00 88.56 92 LEU A O 1
ATOM 702 N N . GLU A 1 93 ? -6.015 6.021 41.976 1.00 83.75 93 GLU A N 1
ATOM 703 C CA . GLU A 1 93 ? -5.863 6.176 43.421 1.00 83.75 93 GLU A CA 1
ATOM 704 C C . GLU A 1 93 ? -7.183 5.995 44.158 1.00 83.75 93 GLU A C 1
ATOM 706 O O . GLU A 1 93 ? -8.238 6.500 43.760 1.00 83.75 93 GLU A O 1
ATOM 711 N N . TRP A 1 94 ? -7.091 5.331 45.308 1.00 74.44 94 TRP A N 1
ATOM 712 C CA . TRP A 1 94 ? -8.168 5.257 46.280 1.00 74.44 94 TRP A CA 1
ATOM 713 C C . TRP A 1 94 ? -8.203 6.542 47.103 1.00 74.44 94 TRP A C 1
ATOM 715 O O . TRP A 1 94 ? -7.362 6.771 47.973 1.00 74.44 94 TRP A O 1
ATOM 725 N N . ALA A 1 95 ? -9.191 7.394 46.840 1.00 63.00 95 ALA A N 1
ATOM 726 C CA . ALA A 1 95 ? -9.428 8.580 47.643 1.00 63.00 95 ALA A CA 1
ATOM 727 C C . ALA A 1 95 ? -10.195 8.201 48.919 1.00 63.00 95 ALA A C 1
ATOM 729 O O . ALA A 1 95 ? -11.351 7.773 48.864 1.00 63.00 95 ALA A O 1
ATOM 730 N N . ALA A 1 96 ? -9.576 8.420 50.080 1.00 56.97 96 ALA A N 1
ATOM 731 C CA . ALA A 1 96 ? -10.290 8.439 51.350 1.00 56.97 96 ALA A CA 1
ATOM 732 C C . ALA A 1 96 ? -11.109 9.737 51.429 1.00 56.97 96 ALA A C 1
ATOM 734 O O . ALA A 1 96 ? -10.543 10.825 51.553 1.00 56.97 96 ALA A O 1
ATOM 735 N N . ARG A 1 97 ? -12.443 9.666 51.351 1.00 50.72 97 ARG A N 1
ATOM 736 C CA . ARG A 1 97 ? -13.270 10.798 51.797 1.00 50.72 97 ARG A CA 1
ATOM 737 C C . ARG A 1 97 ? -13.363 10.763 53.322 1.00 50.72 97 ARG A C 1
ATOM 739 O O . ARG A 1 97 ? -13.423 9.699 53.923 1.00 50.72 97 ARG A O 1
ATOM 746 N N . GLY A 1 98 ? -13.315 11.937 53.945 1.00 50.53 98 GLY A N 1
ATOM 747 C CA . GLY A 1 98 ? -13.273 12.082 55.397 1.00 50.53 98 GLY A CA 1
ATOM 748 C C . GLY A 1 98 ? -14.430 11.383 56.119 1.00 50.53 98 GLY A C 1
ATOM 749 O O . GLY A 1 98 ? -15.593 11.553 55.758 1.00 50.53 98 GLY A O 1
ATOM 750 N N . GLY A 1 99 ? -14.080 10.652 57.179 1.00 55.69 99 GLY A N 1
ATOM 751 C CA . GLY A 1 99 ? -14.998 10.042 58.142 1.00 55.69 99 GLY A CA 1
ATOM 752 C C . GLY A 1 99 ? -15.006 8.500 58.107 1.00 55.69 99 GLY A C 1
ATOM 753 O O . GLY A 1 99 ? -14.929 7.922 57.028 1.00 55.69 99 GLY A O 1
ATOM 754 N N . PRO A 1 100 ? -15.164 7.814 59.259 1.00 54.03 100 PRO A N 1
ATOM 755 C CA . PRO A 1 100 ? -15.154 6.344 59.361 1.00 54.03 100 PRO A CA 1
ATOM 756 C C . PRO A 1 100 ? -16.289 5.601 58.621 1.00 54.03 100 PRO A C 1
ATOM 758 O O . PRO A 1 100 ? -16.376 4.382 58.719 1.00 54.03 100 PRO A O 1
ATOM 761 N N . GLN A 1 101 ? -17.168 6.311 57.906 1.00 54.44 101 GLN A N 1
ATOM 762 C CA . GLN A 1 101 ? -18.300 5.751 57.152 1.00 54.44 101 GLN A CA 1
ATOM 763 C C . GLN A 1 101 ? -18.257 6.069 55.646 1.00 54.44 101 GLN A C 1
ATOM 765 O O . GLN A 1 101 ? -19.183 5.708 54.923 1.00 54.44 101 GLN A O 1
ATOM 770 N N . ALA A 1 102 ? -17.226 6.759 55.150 1.00 56.91 102 ALA A N 1
ATOM 771 C CA . ALA A 1 102 ? -17.137 7.082 53.731 1.00 56.91 102 ALA A CA 1
ATOM 772 C C . ALA A 1 102 ? -16.651 5.871 52.921 1.00 56.91 102 ALA A C 1
ATOM 774 O O . ALA A 1 102 ? -15.630 5.267 53.249 1.00 56.91 102 ALA A O 1
ATOM 775 N N . GLN A 1 103 ? -17.365 5.531 51.844 1.00 57.78 103 GLN A N 1
ATOM 776 C CA . GLN A 1 103 ? -16.916 4.493 50.919 1.00 57.78 103 GLN A CA 1
ATOM 777 C C . GLN A 1 103 ? -15.629 4.947 50.203 1.00 57.78 103 GLN A C 1
ATOM 779 O O . GLN A 1 103 ? -15.563 6.099 49.756 1.00 57.78 103 GLN A O 1
ATOM 784 N N . PRO A 1 104 ? -14.607 4.079 50.089 1.00 59.19 104 PRO A N 1
ATOM 785 C CA . PRO A 1 104 ? -13.415 4.384 49.310 1.00 59.19 104 PRO A CA 1
ATOM 786 C C . PRO A 1 104 ? -13.815 4.590 47.844 1.00 59.19 104 PRO A C 1
ATOM 788 O O . PRO A 1 104 ? -14.473 3.743 47.246 1.00 59.19 104 PRO A O 1
ATOM 791 N N . MET A 1 105 ? -13.444 5.735 47.267 1.00 69.38 105 MET A N 1
ATOM 792 C CA . MET A 1 105 ? -13.713 6.029 45.858 1.00 69.38 105 MET A CA 1
ATOM 793 C C . MET A 1 105 ? -12.427 5.869 45.060 1.00 69.38 105 MET A C 1
ATOM 795 O O . MET A 1 105 ? -11.466 6.606 45.290 1.00 69.38 105 MET A O 1
ATOM 799 N N . LEU A 1 106 ? -12.418 4.936 44.111 1.00 78.38 106 LEU A N 1
ATOM 800 C CA . LEU A 1 106 ? -11.362 4.871 43.110 1.00 78.38 106 LEU A CA 1
ATOM 801 C C . LEU A 1 106 ? -11.559 6.012 42.117 1.00 78.38 106 LEU A C 1
ATOM 803 O O . LEU A 1 106 ? -12.648 6.180 41.569 1.00 78.38 106 LEU A O 1
ATOM 807 N N . ARG A 1 107 ? -10.517 6.809 41.905 1.00 78.94 107 ARG A N 1
ATOM 808 C CA . ARG A 1 107 ? -10.528 7.903 40.933 1.00 78.94 107 ARG A CA 1
ATOM 809 C C . ARG A 1 107 ? -9.212 7.968 40.176 1.00 78.94 107 ARG A C 1
ATOM 811 O O . ARG A 1 107 ? -8.204 7.419 40.618 1.00 78.94 107 ARG A O 1
ATOM 818 N N . LEU A 1 108 ? -9.223 8.722 39.084 1.00 83.62 108 LEU A N 1
ATOM 819 C CA . LEU A 1 108 ? -8.009 9.150 38.403 1.00 83.62 108 LEU A CA 1
ATOM 820 C C . LEU A 1 108 ? -7.398 10.335 39.175 1.00 83.62 108 LEU A C 1
ATOM 822 O O . LEU A 1 108 ? -8.080 11.336 39.402 1.00 83.62 108 LEU A O 1
ATOM 826 N N . SER A 1 109 ? -6.157 10.209 39.653 1.00 80.81 109 SER A N 1
ATOM 827 C CA . SER A 1 109 ? -5.478 11.248 40.454 1.00 80.81 109 SER A CA 1
ATOM 828 C C . SER A 1 109 ? -4.580 12.170 39.636 1.00 80.81 109 SER A C 1
ATOM 830 O O . SER A 1 109 ? -4.482 13.358 39.939 1.00 80.81 109 SER A O 1
ATOM 832 N N . SER A 1 110 ? -3.961 11.634 38.588 1.00 83.38 110 SER A N 1
ATOM 833 C CA . SER A 1 110 ? -3.220 12.367 37.565 1.00 83.38 110 SER A CA 1
ATOM 834 C C . SER A 1 110 ? -3.647 11.846 36.200 1.00 83.38 110 SER A C 1
ATOM 836 O O . SER A 1 110 ? -3.850 10.643 36.053 1.00 83.38 110 SER A O 1
ATOM 838 N N . THR A 1 111 ? -3.791 12.733 35.219 1.00 85.62 111 THR A N 1
ATOM 839 C CA . THR A 1 111 ? -4.115 12.384 33.831 1.00 85.62 111 THR A CA 1
ATOM 840 C C . THR A 1 111 ? -3.207 13.192 32.928 1.00 85.62 111 THR A C 1
ATOM 842 O O . THR A 1 111 ? -3.325 14.416 32.881 1.00 85.62 111 THR A O 1
ATOM 845 N N . ASP A 1 112 ? -2.323 12.500 32.220 1.00 86.12 112 ASP A N 1
ATOM 846 C CA . ASP A 1 112 ? -1.370 13.108 31.305 1.00 86.12 112 ASP A CA 1
ATOM 847 C C . ASP A 1 112 ? -1.753 12.784 29.857 1.00 86.12 112 ASP A C 1
ATOM 849 O O . ASP A 1 112 ? -2.065 11.636 29.517 1.00 86.12 112 ASP A O 1
ATOM 853 N N . LEU A 1 113 ? -1.688 13.799 28.989 1.00 86.19 113 LEU A N 1
ATOM 854 C CA . LEU A 1 113 ? -1.766 13.596 27.546 1.00 86.19 113 LEU A CA 1
ATOM 855 C C . LEU A 1 113 ? -0.511 12.846 27.107 1.00 86.19 113 LEU A C 1
ATOM 857 O O . LEU A 1 113 ? 0.585 13.402 27.116 1.00 86.19 113 LEU A O 1
ATOM 861 N N . PHE A 1 114 ? -0.687 11.600 26.685 1.00 86.00 114 PHE A N 1
ATOM 862 C CA . PHE A 1 114 ? 0.413 10.775 26.214 1.00 86.00 114 PHE A CA 1
ATOM 863 C C . PHE A 1 114 ? 0.794 11.105 24.770 1.00 86.00 114 PHE A C 1
ATOM 865 O O . PHE A 1 114 ? 1.968 11.276 24.455 1.00 86.00 114 PHE A O 1
ATOM 872 N N . GLY A 1 115 ? -0.194 11.214 23.877 1.00 83.50 115 GLY A N 1
ATOM 873 C CA . GLY A 1 115 ? 0.080 11.483 22.468 1.00 83.50 115 GLY A CA 1
ATOM 874 C C . GLY A 1 115 ? -1.133 11.370 21.554 1.00 83.50 115 GLY A C 1
ATOM 875 O O . GLY A 1 115 ? -2.267 11.224 22.005 1.00 83.50 115 GLY A O 1
ATOM 876 N N . SER A 1 116 ? -0.890 11.452 20.247 1.00 85.12 116 SER A N 1
ATOM 877 C CA . SER A 1 116 ? -1.919 11.241 19.220 1.00 85.12 116 SER A CA 1
ATOM 878 C C . SER A 1 116 ? -2.094 9.752 18.914 1.00 85.12 116 SER A C 1
ATOM 880 O O . SER A 1 116 ? -1.133 8.987 18.980 1.00 85.12 116 SER A O 1
ATOM 882 N N . GLY A 1 117 ? -3.306 9.349 18.534 1.00 89.62 117 GLY A N 1
ATOM 883 C CA . GLY A 1 117 ? -3.634 7.970 18.178 1.00 89.62 117 GLY A CA 1
ATOM 884 C C . GLY A 1 117 ? -4.766 7.389 19.019 1.00 89.62 117 GLY A C 1
ATOM 885 O O . GLY A 1 117 ? -5.450 8.091 19.757 1.00 89.62 117 GLY A O 1
ATOM 886 N N . SER A 1 118 ? -4.974 6.088 18.865 1.00 92.19 118 SER A N 1
ATOM 887 C CA . SER A 1 118 ? -6.065 5.320 19.470 1.00 92.19 118 SER A CA 1
ATOM 888 C C . SER A 1 118 ? -5.598 3.921 19.869 1.00 92.19 118 SER A C 1
ATOM 890 O O . SER A 1 118 ? -4.466 3.543 19.567 1.00 92.19 118 SER A O 1
ATOM 892 N N . ALA A 1 119 ? -6.471 3.148 20.521 1.00 93.38 119 ALA A N 1
ATOM 893 C CA . ALA A 1 119 ? -6.233 1.753 20.896 1.00 93.38 119 ALA A CA 1
ATOM 894 C C . ALA A 1 119 ? -4.875 1.517 21.602 1.00 93.38 119 ALA A C 1
ATOM 896 O O . ALA A 1 119 ? -4.061 0.730 21.106 1.00 93.38 119 ALA A O 1
ATOM 897 N N . PRO A 1 120 ? -4.605 2.216 22.724 1.00 94.69 120 PRO A N 1
ATOM 898 C CA . PRO A 1 120 ? -3.355 2.066 23.455 1.00 94.69 120 PRO A CA 1
ATOM 899 C C . PRO A 1 120 ? -3.183 0.639 23.983 1.00 94.69 120 PRO A C 1
ATOM 901 O O . PRO A 1 120 ? -4.135 0.022 24.452 1.00 94.69 120 PRO A O 1
ATOM 904 N N . THR A 1 121 ? -1.956 0.124 23.964 1.00 94.12 121 THR A N 1
ATOM 905 C CA . THR A 1 121 ? -1.613 -1.150 24.608 1.00 94.12 121 THR A CA 1
ATOM 906 C C . THR A 1 121 ? -0.251 -1.061 25.275 1.00 94.12 121 THR A C 1
ATOM 908 O O . THR A 1 121 ? 0.726 -0.591 24.685 1.00 94.12 121 THR A O 1
ATOM 911 N N . TRP A 1 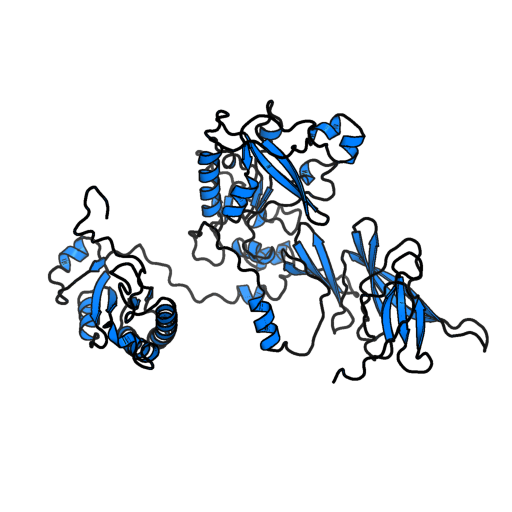122 ? -0.191 -1.466 26.539 1.00 93.19 122 TRP A N 1
ATOM 912 C CA . TRP A 1 122 ? 1.024 -1.375 27.337 1.00 93.19 122 TRP A CA 1
ATOM 913 C C . TRP A 1 122 ? 2.029 -2.430 26.917 1.00 93.19 122 TRP A C 1
ATOM 915 O O . TRP A 1 122 ? 1.700 -3.613 26.845 1.00 93.19 122 TRP A O 1
ATOM 925 N N . ALA A 1 123 ? 3.266 -2.002 26.685 1.00 91.12 123 ALA A N 1
ATOM 926 C CA . ALA A 1 123 ? 4.366 -2.934 26.552 1.00 91.12 123 ALA A CA 1
ATOM 927 C C . ALA A 1 123 ? 4.592 -3.678 27.884 1.00 91.12 123 ALA A C 1
ATOM 929 O O . ALA A 1 123 ? 4.355 -3.115 28.961 1.00 91.12 123 ALA A O 1
ATOM 930 N N . PRO A 1 124 ? 5.084 -4.930 27.841 1.00 88.50 124 PRO A N 1
ATOM 931 C CA . PRO A 1 124 ? 5.368 -5.708 29.048 1.00 88.50 124 PRO A CA 1
ATOM 932 C C . PRO A 1 124 ? 6.365 -5.050 30.016 1.00 88.50 124 PRO A C 1
ATOM 934 O O . PRO A 1 124 ? 6.408 -5.424 31.184 1.00 88.50 124 PRO A O 1
ATOM 937 N N . ASP A 1 125 ? 7.156 -4.079 29.548 1.00 87.62 125 ASP A N 1
ATOM 938 C CA . ASP A 1 125 ? 8.091 -3.299 30.366 1.00 87.62 125 ASP A CA 1
ATOM 939 C C . ASP A 1 125 ? 7.398 -2.336 31.356 1.00 87.62 125 ASP A C 1
ATOM 941 O O . ASP A 1 125 ? 8.030 -1.859 32.298 1.00 87.62 125 ASP A O 1
ATOM 945 N N . GLY A 1 126 ? 6.108 -2.037 31.158 1.00 89.38 126 GLY A N 1
ATOM 946 C CA . GLY A 1 126 ? 5.343 -1.069 31.948 1.00 89.38 126 GLY A CA 1
ATOM 947 C C . GLY A 1 126 ? 5.789 0.390 31.796 1.00 89.38 126 GLY A C 1
ATOM 948 O O . GLY A 1 126 ? 5.337 1.254 32.553 1.00 89.38 126 GLY A O 1
ATOM 949 N N . GLN A 1 127 ? 6.663 0.677 30.836 1.00 87.94 127 GLN A N 1
ATOM 950 C CA . GLN A 1 127 ? 7.223 1.999 30.560 1.00 87.94 127 GLN A CA 1
ATOM 951 C C . GLN A 1 127 ? 6.841 2.519 29.176 1.00 87.94 127 GLN A C 1
ATOM 953 O O . GLN A 1 127 ? 6.866 3.731 28.974 1.00 87.94 127 GLN A O 1
ATOM 958 N N . SER A 1 128 ? 6.443 1.638 28.260 1.00 89.06 128 SER A N 1
ATOM 959 C CA . SER A 1 128 ? 6.126 1.994 26.880 1.00 89.06 128 SER A CA 1
ATOM 960 C C . SER A 1 128 ? 4.676 1.664 26.518 1.00 89.06 128 SER A C 1
ATOM 962 O O . SER A 1 128 ? 4.071 0.732 27.053 1.00 89.06 128 SER A O 1
ATOM 964 N N . LEU A 1 129 ? 4.117 2.414 25.571 1.00 91.31 129 LEU A N 1
ATOM 965 C CA . LEU A 1 129 ? 2.804 2.167 24.973 1.00 91.31 129 LEU A CA 1
ATOM 966 C C . LEU A 1 129 ? 2.947 2.037 23.459 1.00 91.31 129 LEU A C 1
ATOM 968 O O . LEU A 1 129 ? 3.682 2.803 22.835 1.00 91.31 129 LEU A O 1
ATOM 972 N N . LEU A 1 130 ? 2.195 1.104 22.876 1.00 92.19 130 LEU A N 1
ATOM 973 C CA . LEU A 1 130 ? 1.872 1.139 21.455 1.00 92.19 130 LEU A CA 1
ATOM 974 C C . LEU A 1 130 ? 0.530 1.843 21.256 1.00 92.19 130 LEU A C 1
ATOM 976 O O . LEU A 1 130 ? -0.414 1.584 22.002 1.00 92.19 130 LEU A O 1
ATOM 980 N N . THR A 1 131 ? 0.425 2.679 20.230 1.00 92.50 131 THR A N 1
ATOM 981 C CA . THR A 1 131 ? -0.824 3.310 19.796 1.00 92.50 131 THR A CA 1
ATOM 982 C C . THR A 1 131 ? -1.032 3.099 18.301 1.00 92.50 131 THR A C 1
ATOM 984 O O . THR A 1 131 ? -0.088 2.890 17.540 1.00 92.50 131 THR A O 1
ATOM 987 N N . VAL A 1 132 ? -2.288 3.140 17.867 1.00 92.12 132 VAL A N 1
ATOM 988 C CA . VAL A 1 132 ? -2.655 3.127 16.451 1.00 92.12 132 VAL A CA 1
ATOM 989 C C . VAL A 1 132 ? -2.940 4.552 16.005 1.00 92.12 132 VAL A C 1
ATOM 991 O O . VAL A 1 132 ? -3.930 5.163 16.422 1.00 92.12 132 VAL A O 1
ATOM 994 N N . TYR A 1 133 ? -2.095 5.068 15.124 1.00 88.31 133 TYR A N 1
ATOM 995 C CA . TYR A 1 133 ? -2.306 6.326 14.425 1.00 88.31 133 TYR A CA 1
ATOM 996 C C . TYR A 1 133 ? -2.819 6.036 13.013 1.00 88.31 133 TYR A C 1
ATOM 998 O O . TYR A 1 133 ? -2.327 5.128 12.354 1.00 88.31 133 TYR A O 1
ATOM 1006 N N . ARG A 1 134 ? -3.822 6.774 12.535 1.00 81.62 134 ARG A N 1
ATOM 1007 C CA . ARG A 1 134 ? -4.366 6.591 11.180 1.00 81.62 134 ARG A CA 1
ATOM 1008 C C . ARG A 1 134 ? -4.224 7.875 10.393 1.00 81.62 134 ARG A C 1
ATOM 1010 O O . ARG A 1 134 ? -4.610 8.937 10.883 1.00 81.62 134 ARG A O 1
ATOM 1017 N N . ARG A 1 135 ? -3.659 7.758 9.194 1.00 73.06 135 ARG A N 1
ATOM 1018 C CA . ARG A 1 135 ? -3.506 8.868 8.258 1.00 73.06 135 ARG A CA 1
ATOM 1019 C C . ARG A 1 135 ? -3.317 8.336 6.844 1.00 73.06 135 ARG A C 1
ATOM 1021 O O . ARG A 1 135 ? -2.450 7.502 6.601 1.00 73.06 135 ARG A O 1
ATOM 1028 N N . ALA A 1 136 ? -4.052 8.918 5.919 1.00 67.62 136 ALA A N 1
ATOM 1029 C CA . ALA A 1 136 ? -4.005 8.616 4.504 1.00 67.62 136 ALA A CA 1
ATOM 1030 C C . ALA A 1 136 ? -4.301 7.143 4.148 1.00 67.62 136 ALA A C 1
ATOM 1032 O O . ALA A 1 136 ? -3.570 6.525 3.379 1.00 67.62 136 ALA A O 1
ATOM 1033 N N . GLY A 1 137 ? -5.316 6.553 4.780 1.00 67.31 137 GLY A N 1
ATOM 1034 C CA . GLY A 1 137 ? -5.810 5.202 4.516 1.00 67.31 137 GLY A CA 1
ATOM 1035 C C . GLY A 1 137 ? -4.929 4.133 5.143 1.00 67.31 137 GLY A C 1
ATOM 1036 O O . GLY A 1 137 ? -5.326 2.980 5.240 1.00 67.31 137 GLY A O 1
ATOM 1037 N N . ARG A 1 138 ? -3.758 4.533 5.643 1.00 75.81 138 ARG A N 1
ATOM 1038 C CA . ARG A 1 138 ? -2.804 3.674 6.324 1.00 75.81 138 ARG A CA 1
ATOM 1039 C C . ARG A 1 138 ? -2.989 3.761 7.830 1.00 75.81 138 ARG A C 1
ATOM 1041 O O . ARG A 1 138 ? -3.223 4.831 8.410 1.00 75.81 138 ARG A O 1
ATOM 1048 N N . SER A 1 139 ? -2.831 2.613 8.467 1.00 84.06 139 SER A N 1
ATOM 1049 C CA . SER A 1 139 ? -2.674 2.506 9.907 1.00 84.06 139 SER A CA 1
ATOM 1050 C C . SER A 1 139 ? -1.190 2.400 10.243 1.00 84.06 139 SER A C 1
ATOM 1052 O O . SER A 1 139 ? -0.470 1.620 9.631 1.00 84.06 139 SER A O 1
ATOM 1054 N N . TYR A 1 140 ? -0.748 3.150 11.245 1.00 86.19 140 TYR A N 1
ATOM 1055 C CA . TYR A 1 140 ? 0.608 3.135 11.782 1.00 86.19 140 TYR A CA 1
ATOM 1056 C C . TYR A 1 140 ? 0.548 2.672 13.233 1.00 86.19 140 TYR A C 1
ATOM 1058 O O . TYR A 1 140 ? -0.219 3.207 14.037 1.00 86.19 140 TYR A O 1
ATOM 1066 N N . LEU A 1 141 ? 1.369 1.689 13.575 1.00 90.00 141 LEU A N 1
ATOM 1067 C CA . LEU A 1 141 ? 1.616 1.265 14.941 1.00 90.00 141 LEU A CA 1
ATOM 1068 C C . LEU A 1 141 ? 2.792 2.078 15.484 1.00 90.00 141 LEU A C 1
ATOM 1070 O O . LEU A 1 141 ? 3.917 1.930 15.012 1.00 90.00 141 LEU A O 1
ATOM 1074 N N . ILE A 1 142 ? 2.531 2.947 16.454 1.00 88.81 142 ILE A N 1
ATOM 1075 C CA . ILE A 1 142 ? 3.517 3.864 17.029 1.00 88.81 142 ILE A CA 1
ATOM 1076 C C . ILE A 1 142 ? 3.893 3.387 18.430 1.00 88.81 142 ILE A C 1
ATOM 1078 O O . ILE A 1 142 ? 3.007 3.200 19.256 1.00 88.81 142 ILE A O 1
ATOM 1082 N N . ALA A 1 143 ? 5.183 3.215 18.717 1.00 87.62 143 ALA A N 1
ATOM 1083 C CA . ALA A 1 143 ? 5.697 2.995 20.066 1.00 87.62 143 ALA A CA 1
ATOM 1084 C C . ALA A 1 143 ? 6.244 4.285 20.666 1.00 87.62 143 ALA A C 1
ATOM 1086 O O . ALA A 1 143 ? 7.032 4.989 20.029 1.00 87.62 143 ALA A O 1
ATOM 1087 N N . SER A 1 144 ? 5.901 4.536 21.926 1.00 86.50 144 SER A N 1
ATOM 1088 C CA . SER A 1 144 ? 6.415 5.679 22.676 1.00 86.50 144 SER A CA 1
ATOM 1089 C C . SER A 1 144 ? 6.684 5.292 24.133 1.00 86.50 144 SER A C 1
ATOM 1091 O O . SER A 1 144 ? 5.959 4.487 24.717 1.00 86.50 144 SER A O 1
ATOM 1093 N N . SER A 1 145 ? 7.734 5.871 24.720 1.00 86.56 145 SER A N 1
ATOM 1094 C CA . SER A 1 145 ? 8.062 5.723 26.145 1.00 86.56 145 SER A CA 1
ATOM 1095 C C . SER A 1 145 ? 7.349 6.793 26.971 1.00 86.56 145 SER A C 1
ATOM 1097 O O . SER A 1 145 ? 7.230 7.938 26.539 1.00 86.56 145 SER A O 1
ATOM 1099 N N . LEU A 1 146 ? 6.921 6.438 28.182 1.00 79.38 146 LEU A N 1
ATOM 1100 C CA . LEU A 1 146 ? 6.407 7.373 29.191 1.00 79.38 146 LEU A CA 1
ATOM 1101 C C . LEU A 1 146 ? 7.509 8.162 29.891 1.00 79.38 146 LEU A C 1
ATOM 1103 O O . LEU A 1 146 ? 7.241 9.203 30.487 1.00 79.38 146 LEU A O 1
ATOM 1107 N N . TYR A 1 147 ? 8.732 7.637 29.876 1.00 74.62 147 TYR A N 1
ATOM 1108 C CA . TYR A 1 147 ? 9.855 8.194 30.613 1.00 74.62 147 TYR A CA 1
ATOM 1109 C C . TYR A 1 147 ? 10.985 8.591 29.668 1.00 74.62 147 TYR A C 1
ATOM 1111 O O . TYR A 1 147 ? 11.367 7.842 28.766 1.00 74.62 147 TYR A O 1
ATOM 1119 N N . GLY A 1 148 ? 11.557 9.765 29.935 1.00 61.47 148 GLY A N 1
ATOM 1120 C CA . GLY A 1 148 ? 12.661 10.325 29.165 1.00 61.47 148 GLY A CA 1
ATOM 1121 C C . GLY A 1 148 ? 12.219 11.032 27.885 1.00 61.47 148 GLY A C 1
ATOM 1122 O O . GLY A 1 148 ? 11.055 11.020 27.495 1.00 61.47 148 GLY A O 1
ATOM 1123 N N . TRP A 1 149 ? 13.182 11.672 27.225 1.00 51.31 149 TRP A N 1
ATOM 1124 C CA . TRP A 1 149 ? 12.999 12.254 25.897 1.00 51.31 149 TRP A CA 1
ATOM 1125 C C . TRP A 1 149 ? 13.027 11.126 24.858 1.00 51.31 149 TRP A C 1
ATOM 1127 O O . TRP A 1 149 ? 14.032 10.905 24.190 1.00 51.31 149 TRP A O 1
ATOM 1137 N N . GLY A 1 150 ? 11.950 10.346 24.788 1.00 57.16 150 GLY A N 1
ATOM 1138 C CA . GLY A 1 150 ? 11.766 9.313 23.773 1.00 57.16 150 GLY A CA 1
ATOM 1139 C C . GLY A 1 150 ? 10.999 9.874 22.581 1.00 57.16 150 GLY A C 1
ATOM 1140 O O . GLY A 1 150 ? 9.870 10.334 22.736 1.00 57.16 150 GLY A O 1
ATOM 1141 N N . LEU A 1 151 ? 11.587 9.832 21.384 1.00 64.88 151 LEU A N 1
ATOM 1142 C CA . LEU A 1 151 ? 10.827 10.085 20.159 1.00 64.88 151 LEU A CA 1
ATOM 1143 C C . LEU A 1 151 ? 9.801 8.961 19.974 1.00 64.88 151 LEU A C 1
ATOM 1145 O O . LEU A 1 151 ? 10.129 7.791 20.154 1.00 64.88 151 LEU A O 1
ATOM 1149 N N . SER A 1 152 ? 8.576 9.322 19.595 1.00 79.94 152 SER A N 1
ATOM 1150 C CA . SER A 1 152 ? 7.589 8.342 19.133 1.00 79.94 152 SER A CA 1
ATOM 1151 C C . SER A 1 152 ? 8.101 7.699 17.841 1.00 79.94 152 SER A C 1
ATOM 1153 O O . SER A 1 152 ? 8.514 8.415 16.924 1.00 79.94 152 SER A O 1
ATOM 1155 N N . GLN A 1 153 ? 8.110 6.370 17.771 1.00 77.56 153 GLN A N 1
ATOM 1156 C CA . GLN A 1 153 ? 8.639 5.615 16.635 1.00 77.56 153 GLN A CA 1
ATOM 1157 C C . GLN A 1 153 ? 7.535 4.812 15.963 1.00 77.56 153 GLN A C 1
ATOM 1159 O O . GLN A 1 153 ? 6.773 4.119 16.628 1.00 77.56 153 GLN A O 1
ATOM 1164 N N . GLU A 1 154 ? 7.467 4.870 14.637 1.00 83.31 154 GLU A N 1
ATOM 1165 C CA . GLU A 1 154 ? 6.698 3.891 13.875 1.00 83.31 154 GLU A CA 1
ATOM 1166 C C . GLU A 1 154 ? 7.372 2.524 14.002 1.00 83.31 154 GLU A C 1
ATOM 1168 O O . GLU A 1 154 ? 8.575 2.409 13.796 1.00 83.31 154 GLU A O 1
ATOM 1173 N N . ILE A 1 155 ? 6.597 1.503 14.354 1.00 81.44 155 ILE A N 1
ATOM 1174 C CA . ILE A 1 155 ? 7.044 0.110 14.458 1.00 81.44 155 ILE A CA 1
ATOM 1175 C C . ILE A 1 155 ? 6.606 -0.692 13.237 1.00 81.44 155 ILE A C 1
ATOM 1177 O O . ILE A 1 155 ? 7.315 -1.600 12.811 1.00 81.44 155 ILE A O 1
ATOM 1181 N N . TYR A 1 156 ? 5.425 -0.378 12.709 1.00 79.94 156 TYR A N 1
ATOM 1182 C CA . TYR A 1 156 ? 4.801 -1.079 11.596 1.00 79.94 156 TYR A CA 1
ATOM 1183 C C . TYR A 1 156 ? 3.720 -0.195 10.969 1.00 79.94 156 TYR A C 1
ATOM 1185 O O . TYR A 1 156 ? 3.062 0.562 11.687 1.00 79.94 156 TYR A O 1
ATOM 1193 N N . SER A 1 157 ? 3.481 -0.326 9.667 1.00 79.12 157 SER A N 1
ATOM 1194 C CA . SER A 1 157 ? 2.324 0.277 9.010 1.00 79.12 157 SER A CA 1
ATOM 1195 C C . SER A 1 157 ? 1.704 -0.646 7.972 1.00 79.12 157 SER A C 1
ATOM 1197 O O . SER A 1 157 ? 2.373 -1.495 7.393 1.00 79.12 157 SER A O 1
ATOM 1199 N N . ASP A 1 158 ? 0.403 -0.472 7.754 1.00 73.62 158 ASP A N 1
ATOM 1200 C CA . ASP A 1 158 ? -0.401 -1.297 6.855 1.00 73.62 158 ASP A CA 1
ATOM 1201 C C . ASP A 1 158 ? -1.436 -0.419 6.123 1.00 73.62 158 ASP A C 1
ATOM 1203 O O . ASP A 1 158 ? -1.983 0.503 6.742 1.00 73.62 158 ASP A O 1
ATOM 1207 N N . PRO A 1 159 ? -1.707 -0.653 4.823 1.00 63.47 159 PRO A N 1
ATOM 1208 C CA . PRO A 1 159 ? -2.756 0.050 4.075 1.00 63.47 159 PRO A CA 1
ATOM 1209 C C . PRO A 1 159 ? -4.183 -0.334 4.498 1.00 63.47 159 PRO A C 1
ATOM 1211 O O . PRO A 1 159 ? -5.148 0.270 4.039 1.00 63.47 159 PRO A O 1
ATOM 1214 N N . GLY A 1 160 ? -4.339 -1.333 5.362 1.00 69.88 160 GLY A N 1
ATOM 1215 C CA . GLY A 1 160 ? -5.588 -1.723 5.987 1.00 69.88 160 GLY A CA 1
ATOM 1216 C C . GLY A 1 160 ? -5.762 -1.189 7.411 1.00 69.88 160 GLY A C 1
ATOM 1217 O O . GLY A 1 160 ? -5.060 -0.305 7.918 1.00 69.88 160 GLY A O 1
ATOM 1218 N N . LEU A 1 161 ? -6.777 -1.735 8.081 1.00 74.56 161 LEU A N 1
ATOM 1219 C CA . LEU A 1 161 ? -7.140 -1.358 9.441 1.00 74.56 161 LEU A CA 1
ATOM 1220 C C . LEU A 1 161 ? -6.318 -2.156 10.460 1.00 74.56 161 LEU A C 1
ATOM 1222 O O . LEU A 1 161 ? -6.618 -3.318 10.729 1.00 74.56 161 LEU A O 1
ATOM 1226 N N . ILE A 1 162 ? -5.374 -1.501 11.135 1.00 83.81 162 ILE A N 1
ATOM 1227 C CA . ILE A 1 162 ? -4.842 -2.020 12.401 1.00 83.81 162 ILE A CA 1
ATOM 1228 C C . ILE A 1 162 ? -5.825 -1.622 13.502 1.00 83.81 162 ILE A C 1
ATOM 1230 O O . ILE A 1 162 ? -6.182 -0.449 13.636 1.00 83.81 162 ILE A O 1
ATOM 1234 N N . ALA A 1 163 ? -6.286 -2.582 14.298 1.00 80.00 163 ALA A N 1
ATOM 1235 C CA . ALA A 1 163 ? -7.162 -2.325 15.436 1.00 80.00 163 ALA A CA 1
ATOM 1236 C C . ALA A 1 163 ? -6.734 -3.159 16.647 1.00 80.00 163 ALA A C 1
ATOM 1238 O O . ALA A 1 163 ? -6.473 -4.351 16.512 1.00 80.00 163 ALA A O 1
ATOM 1239 N N . ARG A 1 164 ? -6.707 -2.521 17.828 1.00 81.44 164 ARG A N 1
ATOM 1240 C CA . ARG A 1 164 ? -6.480 -3.146 19.148 1.00 81.44 164 ARG A CA 1
ATOM 1241 C C . ARG A 1 164 ? -5.267 -4.090 19.197 1.00 81.44 164 ARG A C 1
ATOM 1243 O O . ARG A 1 164 ? -5.436 -5.289 19.426 1.00 81.44 164 ARG A O 1
ATOM 1250 N N . PRO A 1 165 ? -4.048 -3.563 18.988 1.00 87.94 165 PRO A N 1
ATOM 1251 C CA . PRO A 1 165 ? -2.830 -4.349 19.150 1.00 87.94 165 PRO A CA 1
ATOM 1252 C C . PRO A 1 165 ? -2.742 -4.935 20.568 1.00 87.94 165 PRO A C 1
ATOM 1254 O O . PRO A 1 165 ? -3.137 -4.302 21.548 1.00 87.94 165 PRO A O 1
ATOM 1257 N N . ALA A 1 166 ? -2.207 -6.149 20.686 1.00 85.69 166 ALA A N 1
ATOM 1258 C CA . ALA A 1 166 ? -2.037 -6.830 21.964 1.00 85.69 166 ALA A CA 1
ATOM 1259 C C . ALA A 1 166 ? -0.687 -7.546 22.026 1.00 85.69 166 ALA A C 1
ATOM 1261 O O . ALA A 1 166 ? -0.228 -8.123 21.039 1.00 85.69 166 ALA A O 1
ATOM 1262 N N . TRP A 1 167 ? -0.079 -7.536 23.209 1.00 84.94 167 TRP A N 1
ATOM 1263 C CA . TRP A 1 167 ? 1.138 -8.285 23.496 1.00 84.94 167 TRP A CA 1
ATOM 1264 C C . TRP A 1 167 ? 0.803 -9.698 23.975 1.00 84.94 167 TRP A C 1
ATOM 1266 O O . TRP A 1 167 ? -0.157 -9.908 24.714 1.00 84.94 167 TRP A O 1
ATOM 1276 N N . SER A 1 168 ? 1.624 -10.673 23.588 1.00 78.75 168 SER A N 1
ATOM 1277 C CA . SER A 1 168 ? 1.559 -12.040 24.107 1.00 78.75 168 SER A CA 1
ATOM 1278 C C . SER A 1 168 ? 2.971 -12.563 24.318 1.00 78.75 168 SER A C 1
ATOM 1280 O O . SER A 1 168 ? 3.801 -12.495 23.414 1.00 78.75 168 SER A O 1
ATOM 1282 N N . SER A 1 169 ? 3.241 -13.117 25.500 1.00 77.00 169 SER A N 1
ATOM 1283 C CA . SER A 1 169 ? 4.457 -13.899 25.759 1.00 77.00 169 SER A CA 1
ATOM 1284 C C . SER A 1 169 ? 4.346 -15.334 25.234 1.00 77.00 169 SER A C 1
ATOM 1286 O O . SER A 1 169 ? 5.351 -16.035 25.127 1.00 77.00 169 SER A O 1
ATOM 1288 N N . ALA A 1 170 ? 3.132 -15.782 24.895 1.00 79.38 170 ALA A N 1
ATOM 1289 C CA . ALA A 1 170 ? 2.887 -17.095 24.324 1.00 79.38 170 ALA A CA 1
ATOM 1290 C C . ALA A 1 170 ? 3.025 -17.047 22.793 1.00 79.38 170 ALA A C 1
ATOM 1292 O O . ALA A 1 170 ? 2.414 -16.175 22.159 1.00 79.38 170 ALA A O 1
ATOM 1293 N N . PRO A 1 171 ? 3.764 -17.989 22.177 1.00 77.75 171 PRO A N 1
ATOM 1294 C CA . PRO A 1 171 ? 3.846 -18.082 20.727 1.00 77.75 171 PRO A CA 1
ATOM 1295 C C . PRO A 1 171 ? 2.465 -18.380 20.130 1.00 77.75 171 PRO A C 1
ATOM 1297 O O . PRO A 1 171 ? 1.689 -19.173 20.670 1.00 77.75 171 PRO A O 1
ATOM 1300 N N . LEU A 1 172 ? 2.162 -17.764 18.985 1.00 80.56 172 LEU A N 1
ATOM 1301 C CA . LEU A 1 172 ? 0.930 -18.048 18.252 1.00 80.56 172 LEU A CA 1
ATOM 1302 C C . LEU A 1 172 ? 0.924 -19.505 17.772 1.00 80.56 172 LEU A C 1
ATOM 1304 O O . LEU A 1 172 ? 1.915 -20.012 17.248 1.00 80.56 172 LEU A O 1
ATOM 1308 N N . SER A 1 173 ? -0.215 -20.187 17.916 1.00 84.62 173 SER A N 1
ATOM 1309 C CA . SER A 1 173 ? -0.349 -21.561 17.419 1.00 84.62 173 SER A CA 1
ATOM 1310 C C . SER A 1 173 ? -0.226 -21.615 15.890 1.00 84.62 173 SER A C 1
ATOM 1312 O O . SER A 1 173 ? -0.746 -20.743 15.190 1.00 84.62 173 SER A O 1
ATOM 1314 N N . ALA A 1 174 ? 0.364 -22.688 15.353 1.00 79.06 174 ALA A N 1
ATOM 1315 C CA . ALA A 1 174 ? 0.485 -22.892 13.904 1.00 79.06 174 ALA A CA 1
ATOM 1316 C C . ALA A 1 174 ? -0.870 -22.801 13.174 1.00 79.06 174 ALA A C 1
ATOM 1318 O O . ALA A 1 174 ? -0.952 -22.283 12.063 1.00 79.06 174 ALA A O 1
ATOM 1319 N N . ARG A 1 175 ? -1.955 -23.243 13.825 1.00 80.12 175 ARG A N 1
ATOM 1320 C CA . ARG A 1 175 ? -3.321 -23.142 13.296 1.00 80.12 175 ARG A CA 1
ATOM 1321 C C . ARG A 1 175 ? -3.796 -21.694 13.164 1.00 80.12 175 ARG A C 1
ATOM 1323 O O . ARG A 1 175 ? -4.434 -21.366 12.169 1.00 80.12 175 ARG A O 1
ATOM 1330 N N . ALA A 1 176 ? -3.512 -20.844 14.152 1.00 73.12 176 ALA A N 1
ATOM 1331 C CA . ALA A 1 176 ? -3.861 -19.425 14.092 1.00 73.12 176 ALA A CA 1
ATOM 1332 C C . ALA A 1 176 ? -3.093 -18.723 12.963 1.00 73.12 176 ALA A C 1
ATOM 1334 O O . ALA A 1 176 ? -3.701 -18.006 12.174 1.00 73.12 176 ALA A O 1
ATOM 1335 N N . VAL A 1 177 ? -1.795 -19.020 12.828 1.00 74.56 177 VAL A N 1
ATOM 1336 C CA . VAL A 1 177 ? -0.948 -18.491 11.746 1.00 74.56 177 VAL A CA 1
ATOM 1337 C C . VAL A 1 177 ? -1.457 -18.931 10.371 1.00 74.56 177 VAL A C 1
ATOM 1339 O O . VAL A 1 177 ? -1.607 -18.103 9.480 1.00 74.56 177 VAL A O 1
ATOM 1342 N N . ALA A 1 178 ? -1.774 -20.217 10.194 1.00 72.62 178 ALA A N 1
ATOM 1343 C CA . ALA A 1 178 ? -2.295 -20.731 8.928 1.00 72.62 178 ALA A CA 1
ATOM 1344 C C . ALA A 1 178 ? -3.641 -20.093 8.547 1.00 72.62 178 ALA A C 1
ATOM 1346 O O . ALA A 1 178 ? -3.861 -19.767 7.385 1.00 72.62 178 ALA A O 1
ATOM 1347 N N . ARG A 1 179 ? -4.532 -19.879 9.527 1.00 72.50 179 ARG A N 1
ATOM 1348 C CA . ARG A 1 179 ? -5.827 -19.222 9.299 1.00 72.50 179 ARG A CA 1
ATOM 1349 C C . ARG A 1 179 ? -5.670 -17.750 8.919 1.00 72.50 179 ARG A C 1
ATOM 1351 O O . ARG A 1 179 ? -6.426 -17.291 8.074 1.00 72.50 179 ARG A O 1
ATOM 1358 N N . ALA A 1 180 ? -4.718 -17.040 9.526 1.00 67.62 180 ALA A N 1
ATOM 1359 C CA . ALA A 1 180 ? -4.414 -15.657 9.167 1.00 67.62 180 ALA A CA 1
ATOM 1360 C C . ALA A 1 180 ? -3.900 -15.562 7.721 1.00 67.62 180 ALA A C 1
ATOM 1362 O O . ALA A 1 180 ? -4.476 -14.828 6.931 1.00 67.62 180 ALA A O 1
ATOM 1363 N N . ARG A 1 181 ? -2.922 -16.401 7.343 1.00 70.31 181 ARG A N 1
ATOM 1364 C CA . ARG A 1 181 ? -2.382 -16.458 5.970 1.00 70.31 181 ARG A CA 1
ATOM 1365 C C . ARG A 1 181 ? -3.439 -16.795 4.918 1.00 70.31 181 ARG A C 1
ATOM 1367 O O . ARG A 1 181 ? -3.416 -16.257 3.825 1.00 70.31 181 ARG A O 1
ATOM 1374 N N . ALA A 1 182 ? -4.379 -17.683 5.240 1.00 66.88 182 ALA A N 1
ATOM 1375 C CA . ALA A 1 182 ? -5.465 -18.045 4.328 1.00 66.88 182 ALA A CA 1
ATOM 1376 C C . ALA A 1 182 ? -6.520 -16.935 4.144 1.00 66.88 182 ALA A C 1
ATOM 1378 O O . ALA A 1 182 ? -7.343 -17.037 3.239 1.00 66.88 182 ALA A O 1
ATOM 1379 N N . ALA A 1 183 ? -6.537 -15.928 5.023 1.00 55.81 183 ALA A N 1
ATOM 1380 C CA . ALA A 1 183 ? -7.443 -14.784 4.964 1.00 55.81 183 ALA A CA 1
ATOM 1381 C C . ALA A 1 183 ? -6.778 -13.526 4.380 1.00 55.81 183 ALA A C 1
ATOM 1383 O O . ALA A 1 183 ? -7.455 -12.507 4.245 1.00 55.81 183 ALA A O 1
ATOM 1384 N N . GLU A 1 184 ? -5.482 -13.583 4.052 1.00 54.28 184 GLU A N 1
ATOM 1385 C CA . GLU A 1 184 ? -4.815 -12.510 3.319 1.00 54.28 184 GLU A CA 1
ATOM 1386 C C . GLU A 1 184 ? -5.527 -12.351 1.966 1.00 54.28 184 GLU A C 1
ATOM 1388 O O . GLU A 1 184 ? -5.688 -13.345 1.246 1.00 54.28 184 GLU A O 1
ATOM 1393 N N . PRO A 1 185 ? -6.029 -11.147 1.631 1.00 50.09 185 PRO A N 1
ATOM 1394 C CA . PRO A 1 185 ? -6.658 -10.926 0.342 1.00 50.09 185 PRO A CA 1
ATOM 1395 C C . PRO A 1 185 ? -5.656 -11.293 -0.749 1.00 50.09 185 PRO A C 1
ATOM 1397 O O . PRO A 1 185 ? -4.514 -10.835 -0.736 1.00 50.09 185 PRO A O 1
ATOM 1400 N N . THR A 1 186 ? -6.079 -12.138 -1.688 1.00 44.09 186 THR A N 1
ATOM 1401 C CA . THR A 1 186 ? -5.318 -12.379 -2.910 1.00 44.09 186 THR A CA 1
ATOM 1402 C C . THR A 1 186 ? -5.252 -11.052 -3.644 1.00 44.09 186 THR A C 1
ATOM 1404 O O . THR A 1 186 ? -6.257 -10.615 -4.207 1.00 44.09 186 THR A O 1
ATOM 1407 N N . THR A 1 187 ? -4.106 -10.380 -3.591 1.00 49.12 187 THR A N 1
ATOM 1408 C CA . THR A 1 187 ? -3.825 -9.283 -4.505 1.00 49.12 187 THR A CA 1
ATOM 1409 C C . THR A 1 187 ? -3.963 -9.857 -5.905 1.00 49.12 187 THR A C 1
ATOM 1411 O O . THR A 1 187 ? -3.279 -10.824 -6.255 1.00 49.12 187 THR A O 1
ATOM 1414 N N . GLU A 1 188 ? -4.911 -9.336 -6.687 1.00 46.19 188 GLU A N 1
ATOM 1415 C CA . GLU A 1 188 ? -4.890 -9.637 -8.111 1.00 46.19 188 GLU A CA 1
ATOM 1416 C C . GLU A 1 188 ? -3.520 -9.183 -8.625 1.00 46.19 188 GLU A C 1
ATOM 1418 O O . GLU A 1 188 ? -3.088 -8.070 -8.302 1.00 46.19 188 GLU A O 1
ATOM 1423 N N . PRO A 1 189 ? -2.771 -10.062 -9.310 1.00 49.16 189 PRO A N 1
ATOM 1424 C CA . PRO A 1 189 ? -1.471 -9.682 -9.819 1.00 49.16 189 PRO A CA 1
ATOM 1425 C C . PRO A 1 189 ? -1.664 -8.484 -10.746 1.00 49.16 189 PRO A C 1
ATOM 1427 O O . PRO A 1 189 ? -2.551 -8.497 -11.599 1.00 49.16 189 PRO A O 1
ATOM 1430 N N . SER A 1 190 ? -0.833 -7.457 -10.557 1.00 51.69 190 SER A N 1
ATOM 1431 C CA . SER A 1 190 ? -0.754 -6.312 -11.464 1.00 51.69 190 SER A CA 1
ATOM 1432 C C . SER A 1 190 ? -0.741 -6.810 -12.910 1.00 51.69 190 SER A C 1
ATOM 1434 O O . SER A 1 190 ? -0.041 -7.777 -13.229 1.00 51.69 190 SER A O 1
ATOM 1436 N N . LEU A 1 191 ? -1.480 -6.137 -13.799 1.00 57.53 191 LEU A N 1
ATOM 1437 C CA . LEU A 1 191 ? -1.487 -6.466 -15.231 1.00 57.53 191 LEU A CA 1
ATOM 1438 C C . LEU A 1 191 ? -0.096 -6.317 -15.869 1.00 57.53 191 LEU A C 1
ATOM 1440 O O . LEU A 1 191 ? 0.124 -6.748 -17.002 1.00 57.53 191 LEU A O 1
ATOM 1444 N N . TYR A 1 192 ? 0.840 -5.709 -15.138 1.00 66.00 192 TYR A N 1
ATOM 1445 C CA . TYR A 1 192 ? 2.213 -5.492 -15.542 1.00 66.00 192 TYR A CA 1
ATOM 1446 C C . TYR A 1 192 ? 3.223 -6.142 -14.583 1.00 66.00 192 TYR A C 1
ATOM 1448 O O . TYR A 1 192 ? 3.078 -6.054 -13.363 1.00 66.00 192 TYR A O 1
ATOM 1456 N N . THR A 1 193 ? 4.269 -6.755 -15.149 1.00 69.94 193 THR A N 1
ATOM 1457 C CA . THR A 1 193 ? 5.443 -7.286 -14.433 1.00 69.94 193 THR A CA 1
ATOM 1458 C C . THR A 1 193 ? 6.660 -6.416 -14.737 1.00 69.94 193 THR A C 1
ATOM 1460 O O . THR A 1 193 ? 7.003 -6.244 -15.903 1.00 69.94 193 THR A O 1
ATOM 1463 N N . GLU A 1 194 ? 7.306 -5.892 -13.698 1.00 77.31 194 GLU A N 1
ATOM 1464 C CA . GLU A 1 194 ? 8.446 -4.968 -13.795 1.00 77.31 194 GLU A CA 1
ATOM 1465 C C . GLU A 1 194 ? 9.711 -5.668 -14.334 1.00 77.31 194 GLU A C 1
ATOM 1467 O O . GLU A 1 194 ? 10.095 -6.734 -13.838 1.00 77.31 194 GLU A O 1
ATOM 1472 N N . PHE A 1 195 ? 10.399 -5.063 -15.310 1.00 67.94 195 PHE A N 1
ATOM 1473 C CA . PHE A 1 195 ? 11.744 -5.468 -15.721 1.00 67.94 195 PHE A CA 1
ATOM 1474 C C . PHE A 1 195 ? 12.778 -4.587 -15.024 1.00 67.94 195 PHE A C 1
ATOM 1476 O O . PHE A 1 195 ? 13.239 -3.575 -15.547 1.00 67.94 195 PHE A O 1
ATOM 1483 N N . VAL A 1 196 ? 13.175 -5.006 -13.824 1.00 69.31 196 VAL A N 1
ATOM 1484 C CA . VAL A 1 196 ? 14.142 -4.256 -13.016 1.00 69.31 196 VAL A CA 1
ATOM 1485 C C . VAL A 1 196 ? 15.493 -4.183 -13.739 1.00 69.31 196 VAL A C 1
ATOM 1487 O O . VAL A 1 196 ? 16.098 -5.212 -14.055 1.00 69.31 196 VAL A O 1
ATOM 1490 N N . GLN A 1 197 ? 15.973 -2.964 -13.999 1.00 62.84 197 GLN A N 1
ATOM 1491 C CA . GLN A 1 197 ? 17.243 -2.726 -14.695 1.00 62.84 197 GLN A CA 1
ATOM 1492 C C . GLN A 1 197 ? 18.449 -3.117 -13.830 1.00 62.84 197 GLN A C 1
ATOM 1494 O O . GLN A 1 197 ? 19.481 -3.551 -14.349 1.00 62.84 197 GLN A O 1
ATOM 1499 N N . SER A 1 198 ? 18.315 -2.992 -12.510 1.00 60.88 198 SER A N 1
ATOM 1500 C CA . SER A 1 198 ? 19.321 -3.362 -11.523 1.00 60.88 198 SER A CA 1
ATOM 1501 C C . SER A 1 198 ? 18.942 -4.635 -10.765 1.00 60.88 198 SER A C 1
ATOM 1503 O O . SER A 1 198 ? 17.897 -4.730 -10.132 1.00 60.88 198 SER A O 1
ATOM 1505 N N . SER A 1 199 ? 19.851 -5.611 -10.711 1.00 59.38 199 SER A N 1
ATOM 1506 C CA . SER A 1 199 ? 19.704 -6.758 -9.802 1.00 59.38 199 SER A CA 1
ATOM 1507 C C . SER A 1 199 ? 20.105 -6.435 -8.352 1.00 59.38 199 SER A C 1
ATOM 1509 O O . SER A 1 199 ? 20.191 -7.346 -7.527 1.00 59.38 199 SER A O 1
ATOM 1511 N N . SER A 1 200 ? 20.453 -5.179 -8.049 1.00 62.41 200 SER A N 1
ATOM 1512 C CA . SER A 1 200 ? 20.884 -4.758 -6.715 1.00 62.41 200 SER A CA 1
ATOM 1513 C C . SER A 1 200 ? 19.693 -4.667 -5.745 1.00 62.41 200 SER A C 1
ATOM 1515 O O . SER A 1 200 ? 18.584 -4.306 -6.154 1.00 62.41 200 SER A O 1
ATOM 1517 N N . PRO A 1 201 ? 19.896 -4.965 -4.443 1.00 58.50 201 PRO A N 1
ATOM 1518 C CA . PRO A 1 201 ? 18.898 -4.697 -3.408 1.00 58.50 201 PRO A CA 1
ATOM 1519 C C . PRO A 1 201 ? 18.516 -3.215 -3.346 1.00 58.50 201 PRO A C 1
ATOM 1521 O O . PRO A 1 201 ? 17.348 -2.913 -3.109 1.00 58.50 201 PRO A O 1
ATOM 1524 N N . THR A 1 202 ? 19.474 -2.327 -3.633 1.00 60.84 202 THR A N 1
ATOM 1525 C CA . THR A 1 202 ? 19.245 -0.910 -3.921 1.00 60.84 202 THR A CA 1
ATOM 1526 C C . THR A 1 202 ? 18.931 -0.742 -5.414 1.00 60.84 202 THR A C 1
ATOM 1528 O O . THR A 1 202 ? 19.774 -1.012 -6.271 1.00 60.84 202 THR A O 1
ATOM 1531 N N . GLY A 1 203 ? 17.694 -0.370 -5.737 1.00 61.47 203 GLY A N 1
ATOM 1532 C CA . GLY A 1 203 ? 17.257 0.004 -7.079 1.00 61.47 203 GLY A CA 1
ATOM 1533 C C . GLY A 1 203 ? 18.024 1.207 -7.632 1.00 61.47 203 GLY A C 1
ATOM 1534 O O . GLY A 1 203 ? 18.780 1.889 -6.935 1.00 61.47 203 GLY A O 1
ATOM 1535 N N . THR A 1 204 ? 17.859 1.452 -8.927 1.00 81.75 204 THR A N 1
ATOM 1536 C CA . THR A 1 204 ? 18.456 2.603 -9.617 1.00 81.75 204 THR A CA 1
ATOM 1537 C C . THR A 1 204 ? 17.373 3.614 -9.956 1.00 81.75 204 THR A C 1
ATOM 1539 O O . THR A 1 204 ? 16.285 3.246 -10.378 1.00 81.75 204 THR A O 1
ATOM 1542 N N . LEU A 1 205 ? 17.668 4.903 -9.793 1.00 89.06 205 LEU A N 1
ATOM 1543 C CA . LEU A 1 205 ? 16.788 5.967 -10.269 1.00 89.06 205 LEU A CA 1
ATOM 1544 C C . LEU A 1 205 ? 17.011 6.192 -11.771 1.00 89.06 205 LEU A C 1
ATOM 1546 O O . LEU A 1 205 ? 18.119 6.523 -12.196 1.00 89.06 205 LEU A O 1
ATOM 1550 N N . VAL A 1 206 ? 15.955 6.035 -12.561 1.00 90.12 206 VAL A N 1
ATOM 1551 C CA . VAL A 1 206 ? 15.926 6.163 -14.022 1.00 90.12 206 VAL A CA 1
ATOM 1552 C C . VAL A 1 206 ? 15.209 7.453 -14.399 1.00 90.12 206 VAL A C 1
ATOM 1554 O O . VAL A 1 206 ? 14.186 7.795 -13.812 1.00 90.12 206 VAL A O 1
ATOM 1557 N N . TYR A 1 207 ? 15.743 8.189 -15.376 1.00 90.12 207 TYR A N 1
ATOM 1558 C CA . TYR A 1 207 ? 15.097 9.405 -15.873 1.00 90.12 207 TYR A CA 1
ATOM 1559 C C . TYR A 1 207 ? 13.823 9.077 -16.647 1.00 90.12 207 TYR A C 1
ATOM 1561 O O . TYR A 1 207 ? 13.844 8.258 -17.567 1.00 90.12 207 TYR A O 1
ATOM 1569 N N . LEU A 1 208 ? 12.748 9.797 -16.333 1.00 86.38 208 LEU A N 1
ATOM 1570 C CA . LEU A 1 208 ? 11.550 9.791 -17.156 1.00 86.38 208 LEU A CA 1
ATOM 1571 C C . LEU A 1 208 ? 11.864 10.411 -18.530 1.00 86.38 208 LEU A C 1
ATOM 1573 O O . LEU A 1 208 ? 12.531 11.448 -18.603 1.00 86.38 208 LEU A O 1
ATOM 1577 N N . PRO A 1 209 ? 11.392 9.810 -19.635 1.00 70.00 209 PRO A N 1
ATOM 1578 C CA . PRO A 1 209 ? 11.612 10.340 -20.970 1.00 70.00 209 PRO A CA 1
ATOM 1579 C C . PRO A 1 209 ? 10.698 11.553 -21.215 1.00 70.00 209 PRO A C 1
ATOM 1581 O O . PRO A 1 209 ? 9.585 11.421 -21.738 1.00 70.00 209 PRO A O 1
ATOM 1584 N N . GLU A 1 210 ? 11.179 12.741 -20.840 1.00 67.50 210 GLU A N 1
ATOM 1585 C CA . GLU A 1 210 ? 10.596 14.045 -21.181 1.00 67.50 210 GLU A CA 1
ATOM 1586 C C . GLU A 1 210 ? 11.468 14.776 -22.217 1.00 67.50 210 GLU A C 1
ATOM 1588 O O . GLU A 1 210 ? 12.328 15.607 -21.920 1.00 67.50 210 GLU A O 1
ATOM 1593 N N . GLY A 1 211 ? 11.260 14.442 -23.494 1.00 60.69 211 GLY A N 1
ATOM 1594 C CA . GLY A 1 211 ? 12.031 15.026 -24.592 1.00 60.69 211 GLY A CA 1
ATOM 1595 C C . GLY A 1 211 ? 13.532 14.707 -24.505 1.00 60.69 211 GLY A C 1
ATOM 1596 O O . GLY A 1 211 ? 13.924 13.612 -24.117 1.00 60.69 211 GLY A O 1
ATOM 1597 N N . ASN A 1 212 ? 14.382 15.662 -24.904 1.00 57.84 212 ASN A N 1
ATOM 1598 C CA . ASN A 1 212 ? 15.847 15.511 -24.883 1.00 57.84 212 ASN A CA 1
ATOM 1599 C C . ASN A 1 212 ? 16.497 16.031 -23.585 1.00 57.84 212 ASN A C 1
ATOM 1601 O O . ASN A 1 212 ? 17.725 16.102 -23.511 1.00 57.84 212 ASN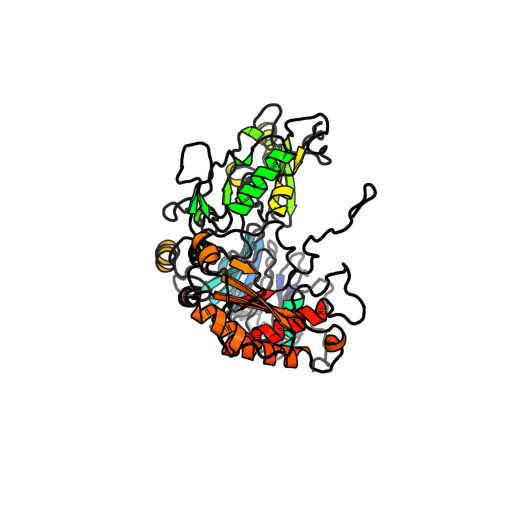 A O 1
ATOM 1605 N N . GLN A 1 213 ? 15.708 16.469 -22.599 1.00 68.88 213 GLN A N 1
ATOM 1606 C CA . GLN A 1 213 ? 16.216 17.081 -21.372 1.00 68.88 213 GLN A CA 1
ATOM 1607 C C . GLN A 1 213 ? 16.045 16.121 -20.195 1.00 68.88 213 GLN A C 1
ATOM 1609 O O . GLN A 1 213 ? 14.986 15.542 -19.997 1.00 68.88 213 GLN A O 1
ATOM 1614 N N . GLN A 1 214 ? 17.117 15.937 -19.425 1.00 81.56 214 GLN A N 1
ATOM 1615 C CA . GLN A 1 214 ? 17.111 15.132 -18.207 1.00 81.56 214 GLN A CA 1
ATOM 1616 C C . GLN A 1 214 ? 17.025 16.068 -17.006 1.00 81.56 214 GLN A C 1
ATOM 1618 O O . GLN A 1 214 ? 17.897 16.918 -16.815 1.00 81.56 214 GLN A O 1
ATOM 1623 N N . TYR A 1 215 ? 15.971 15.911 -16.210 1.00 85.75 215 TYR A N 1
ATOM 1624 C CA . TYR A 1 215 ? 15.745 16.691 -15.000 1.00 85.75 215 TYR A CA 1
ATOM 1625 C C . TYR A 1 215 ? 15.889 15.804 -13.765 1.00 85.75 215 TYR A C 1
ATOM 1627 O O . TYR A 1 215 ? 15.318 14.719 -13.695 1.00 85.75 215 TYR A O 1
ATOM 1635 N N . GLU A 1 216 ? 16.636 16.276 -12.767 1.00 88.50 216 GLU A N 1
ATOM 1636 C CA . GLU A 1 216 ? 16.937 15.509 -11.547 1.00 88.50 216 GLU A CA 1
ATOM 1637 C C . GLU A 1 216 ? 15.685 15.103 -10.759 1.00 88.50 216 GLU A C 1
ATOM 1639 O O . GLU A 1 216 ? 15.665 14.038 -10.143 1.00 88.50 216 GLU A O 1
ATOM 1644 N N . TRP A 1 217 ? 14.648 15.943 -10.783 1.00 89.25 217 TRP A N 1
ATOM 1645 C CA . TRP A 1 217 ? 13.382 15.697 -10.093 1.00 89.25 217 TRP A CA 1
ATOM 1646 C C . TRP A 1 217 ? 12.419 14.795 -10.877 1.00 89.25 217 TRP A C 1
ATOM 1648 O O . TRP A 1 217 ? 11.370 14.428 -10.354 1.00 89.25 217 TRP A O 1
ATOM 1658 N N . LEU A 1 218 ? 12.773 14.410 -12.107 1.00 93.00 218 LEU A N 1
ATOM 1659 C CA . LEU A 1 218 ? 12.000 13.517 -12.975 1.00 93.00 218 LEU A CA 1
ATOM 1660 C C . LEU A 1 218 ? 12.693 12.167 -13.102 1.00 93.00 218 LEU A C 1
ATOM 1662 O O . LEU A 1 218 ? 13.071 11.726 -14.190 1.00 93.00 218 LEU A O 1
ATOM 1666 N N . ARG A 1 219 ? 12.890 11.525 -11.953 1.00 92.75 219 ARG A N 1
ATOM 1667 C CA . ARG A 1 219 ? 13.429 10.174 -11.881 1.00 92.75 219 ARG A CA 1
ATOM 1668 C C . ARG A 1 219 ? 12.480 9.264 -11.130 1.00 92.75 219 ARG A C 1
ATOM 1670 O O . ARG A 1 219 ? 11.957 9.660 -10.098 1.00 92.75 219 ARG A O 1
ATOM 1677 N N . LEU A 1 220 ? 12.303 8.052 -11.629 1.00 93.25 220 LEU A N 1
ATOM 1678 C CA . LEU A 1 220 ? 11.594 6.985 -10.936 1.00 93.25 220 LEU A CA 1
ATOM 1679 C C . LEU A 1 220 ? 12.558 5.874 -10.566 1.00 93.25 220 LEU A C 1
ATOM 1681 O O . LEU A 1 220 ? 13.595 5.688 -11.192 1.00 93.25 220 LEU A O 1
ATOM 1685 N N . ASN A 1 221 ? 12.208 5.128 -9.535 1.00 91.94 221 ASN A N 1
ATOM 1686 C CA . ASN A 1 221 ? 12.870 3.883 -9.203 1.00 91.94 221 ASN A CA 1
ATOM 1687 C C . ASN A 1 221 ? 12.634 2.872 -10.336 1.00 91.94 221 ASN A C 1
ATOM 1689 O O . ASN A 1 221 ? 11.508 2.718 -10.811 1.00 91.94 221 ASN A O 1
ATOM 1693 N N . ASP A 1 222 ? 13.688 2.186 -10.774 1.00 87.38 222 ASP A N 1
ATOM 1694 C CA . ASP A 1 222 ? 13.640 1.192 -11.851 1.00 87.38 222 ASP A CA 1
ATOM 1695 C C . ASP A 1 222 ? 12.670 0.041 -11.569 1.00 87.38 222 ASP A C 1
ATOM 1697 O O . ASP A 1 222 ? 12.229 -0.636 -12.493 1.00 87.38 222 ASP A O 1
ATOM 1701 N N . ARG A 1 223 ? 12.294 -0.160 -10.303 1.00 87.25 223 ARG A N 1
ATOM 1702 C CA . ARG A 1 223 ? 11.273 -1.127 -9.892 1.00 87.25 223 ARG A CA 1
ATOM 1703 C C . ARG A 1 223 ? 9.835 -0.694 -10.172 1.00 87.25 223 ARG A C 1
ATOM 1705 O O . ARG A 1 223 ? 8.949 -1.511 -9.981 1.00 87.25 223 ARG A O 1
ATOM 1712 N N . VAL A 1 224 ? 9.587 0.556 -10.567 1.00 90.25 224 VAL A N 1
ATOM 1713 C CA . VAL A 1 224 ? 8.234 1.051 -10.894 1.00 90.25 224 VAL A CA 1
ATOM 1714 C C . VAL A 1 224 ? 8.154 1.808 -12.222 1.00 90.25 224 VAL A C 1
ATOM 1716 O O . VAL A 1 224 ? 7.054 2.155 -12.654 1.00 90.25 224 VAL A O 1
ATOM 1719 N N . ASP A 1 225 ? 9.290 2.096 -12.868 1.00 90.50 225 ASP A N 1
ATOM 1720 C CA . ASP A 1 225 ? 9.323 2.844 -14.132 1.00 90.50 225 ASP A CA 1
ATOM 1721 C C . ASP A 1 225 ? 8.510 2.141 -15.220 1.00 90.50 225 ASP A C 1
ATOM 1723 O O . ASP A 1 225 ? 7.684 2.767 -15.880 1.00 90.50 225 ASP A O 1
ATOM 1727 N N . ASP A 1 226 ? 8.659 0.829 -15.377 1.00 87.38 226 ASP A N 1
ATOM 1728 C CA . ASP A 1 226 ? 8.016 0.140 -16.485 1.00 87.38 226 ASP A CA 1
ATOM 1729 C C . ASP A 1 226 ? 6.483 0.152 -16.385 1.00 87.38 226 ASP A C 1
ATOM 1731 O O . ASP A 1 226 ? 5.803 0.389 -17.394 1.00 87.38 226 ASP A O 1
ATOM 1735 N N . SER A 1 227 ? 5.919 -0.073 -15.190 1.00 90.75 227 SER A N 1
ATOM 1736 C CA . SER A 1 227 ? 4.469 0.073 -15.001 1.00 90.75 227 SER A CA 1
ATOM 1737 C C . SER A 1 227 ? 4.001 1.504 -15.241 1.00 90.75 227 SER A C 1
ATOM 1739 O O . SER A 1 227 ? 2.928 1.689 -15.817 1.00 90.75 227 SER A O 1
ATOM 1741 N N . PHE A 1 228 ? 4.801 2.513 -14.880 1.00 94.06 228 PHE A N 1
ATOM 1742 C CA . PHE A 1 228 ? 4.493 3.905 -15.200 1.00 94.06 228 PHE A CA 1
ATOM 1743 C C . PHE A 1 228 ? 4.488 4.153 -16.713 1.00 94.06 228 PHE A C 1
ATOM 1745 O O . PHE A 1 228 ? 3.539 4.730 -17.245 1.00 94.06 228 PHE A O 1
ATOM 1752 N N . GLN A 1 229 ? 5.497 3.662 -17.441 1.00 91.50 229 GLN A N 1
ATOM 1753 C CA . GLN A 1 229 ? 5.549 3.784 -18.900 1.00 91.50 229 GLN A CA 1
ATOM 1754 C C . GLN A 1 229 ? 4.395 3.032 -19.576 1.00 91.50 229 GLN A C 1
ATOM 1756 O O . GLN A 1 229 ? 3.869 3.478 -20.599 1.00 91.50 229 GLN A O 1
ATOM 1761 N N . ALA A 1 230 ? 3.986 1.886 -19.029 1.00 89.88 230 ALA A N 1
ATOM 1762 C CA . ALA A 1 230 ? 2.844 1.126 -19.524 1.00 89.88 230 ALA A CA 1
ATOM 1763 C C . ALA A 1 230 ? 1.519 1.867 -19.293 1.00 89.88 230 ALA A C 1
ATOM 1765 O O . ALA A 1 230 ? 0.740 2.013 -20.238 1.00 89.88 230 ALA A O 1
ATOM 1766 N N . LEU A 1 231 ? 1.315 2.411 -18.091 1.00 94.62 231 LEU A N 1
ATOM 1767 C CA . LEU A 1 231 ? 0.184 3.277 -17.768 1.00 94.62 231 LEU A CA 1
ATOM 1768 C C . LEU A 1 231 ? 0.139 4.500 -18.696 1.00 94.62 231 LEU A C 1
ATOM 1770 O O . LEU A 1 231 ? -0.907 4.807 -19.263 1.00 94.62 231 LEU A O 1
ATOM 1774 N N . ARG A 1 232 ? 1.277 5.166 -18.925 1.00 95.00 232 ARG A N 1
ATOM 1775 C CA . ARG A 1 232 ? 1.395 6.305 -19.851 1.00 95.00 232 ARG A CA 1
ATOM 1776 C C . ARG A 1 232 ? 0.943 5.952 -21.263 1.00 95.00 232 ARG A C 1
ATOM 1778 O O . ARG A 1 232 ? 0.119 6.669 -21.831 1.00 95.00 232 ARG A O 1
ATOM 1785 N N . ARG A 1 233 ? 1.413 4.828 -21.818 1.00 93.88 233 ARG A N 1
ATOM 1786 C CA . ARG A 1 233 ? 0.952 4.344 -23.134 1.00 93.88 233 ARG A CA 1
ATOM 1787 C C . ARG A 1 233 ? -0.557 4.116 -23.149 1.00 93.88 233 ARG A C 1
ATOM 1789 O O . ARG A 1 233 ? -1.223 4.565 -24.079 1.00 93.88 233 ARG A O 1
ATOM 1796 N N . ARG A 1 234 ? -1.102 3.495 -22.100 1.00 94.00 234 ARG A N 1
ATOM 1797 C CA . ARG A 1 234 ? -2.540 3.236 -21.994 1.00 94.00 234 ARG A CA 1
ATOM 1798 C C . ARG A 1 234 ? -3.365 4.522 -21.944 1.00 94.00 234 ARG A C 1
ATOM 1800 O O . ARG A 1 234 ? -4.380 4.626 -22.627 1.00 94.00 234 ARG A O 1
ATOM 1807 N N . VAL A 1 235 ? -2.906 5.521 -21.194 1.00 96.56 235 VAL A N 1
ATOM 1808 C CA . VAL A 1 235 ? -3.538 6.845 -21.137 1.00 96.56 235 VAL A CA 1
ATOM 1809 C C . VAL A 1 235 ? -3.546 7.508 -22.515 1.00 96.56 235 VAL A C 1
ATOM 1811 O O . VAL A 1 235 ? -4.581 8.031 -22.922 1.00 96.56 235 VAL A O 1
ATOM 1814 N N . VAL A 1 236 ? -2.445 7.446 -23.270 1.00 96.31 236 VAL A N 1
ATOM 1815 C CA . VAL A 1 236 ? -2.391 7.985 -24.642 1.00 96.31 236 VAL A CA 1
ATOM 1816 C C . VAL A 1 236 ? -3.391 7.284 -25.562 1.00 96.31 236 VAL A C 1
ATOM 1818 O O . VAL A 1 236 ? -4.078 7.951 -26.336 1.00 96.31 236 VAL A O 1
ATOM 1821 N N . GLU A 1 237 ? -3.496 5.958 -25.476 1.00 95.38 237 GLU A N 1
ATOM 1822 C CA . GLU A 1 237 ? -4.427 5.165 -26.286 1.00 95.38 237 GLU A CA 1
ATOM 1823 C C . GLU A 1 237 ? -5.893 5.510 -25.997 1.00 95.38 237 GLU A C 1
ATOM 1825 O O . GLU A 1 237 ? -6.678 5.690 -26.931 1.00 95.38 237 GLU A O 1
ATOM 1830 N N . GLU A 1 238 ? -6.264 5.632 -24.719 1.00 93.81 238 GLU A N 1
ATOM 1831 C CA . GLU A 1 238 ? -7.654 5.862 -24.318 1.00 93.81 238 GLU A CA 1
ATOM 1832 C C . GLU A 1 238 ? -8.068 7.333 -24.360 1.00 93.81 238 GLU A C 1
ATOM 1834 O O . GLU A 1 238 ? -9.159 7.657 -24.831 1.00 93.81 238 GLU A O 1
ATOM 1839 N N . ALA A 1 239 ? -7.221 8.235 -23.860 1.00 96.50 239 ALA A N 1
ATOM 1840 C CA . ALA A 1 239 ? -7.531 9.659 -23.788 1.00 96.50 239 ALA A CA 1
ATOM 1841 C C . ALA A 1 239 ? -7.174 10.387 -25.087 1.00 96.50 239 ALA A C 1
ATOM 1843 O O . ALA A 1 239 ? -7.730 11.448 -25.359 1.00 96.50 239 ALA A O 1
ATOM 1844 N N . GLY A 1 240 ? -6.271 9.843 -25.907 1.00 96.25 240 GLY A N 1
ATOM 1845 C CA . GLY A 1 240 ? -5.823 10.459 -27.158 1.00 96.25 240 GLY A CA 1
ATOM 1846 C C . GLY A 1 240 ? -4.816 11.599 -26.979 1.00 96.25 240 GLY A C 1
ATOM 1847 O O . GLY A 1 240 ? -4.567 12.339 -27.929 1.00 96.25 240 GLY A O 1
ATOM 1848 N N . TRP A 1 241 ? -4.259 11.768 -25.778 1.00 95.88 241 TRP A N 1
ATOM 1849 C CA . TRP A 1 241 ? -3.183 12.712 -25.480 1.00 95.88 241 TRP A CA 1
ATOM 1850 C C . TRP A 1 241 ? -2.364 12.240 -24.274 1.00 95.88 241 TRP A C 1
ATOM 1852 O O . TRP A 1 241 ? -2.848 11.484 -23.435 1.00 95.88 241 TRP A O 1
ATOM 1862 N N . ASP A 1 242 ? -1.107 12.675 -24.211 1.00 94.38 242 ASP A N 1
ATOM 1863 C CA . ASP A 1 242 ? -0.131 12.211 -23.225 1.00 94.38 242 ASP A CA 1
ATOM 1864 C C . ASP A 1 242 ? -0.140 13.097 -21.975 1.00 94.38 242 ASP A C 1
ATOM 1866 O O . ASP A 1 242 ? 0.621 14.052 -21.868 1.00 94.38 242 ASP A O 1
ATOM 1870 N N . TYR A 1 243 ? -1.054 12.828 -21.040 1.00 95.50 243 TYR A N 1
ATOM 1871 C CA . TYR A 1 243 ? -1.086 13.573 -19.776 1.00 95.50 243 TYR A CA 1
ATOM 1872 C C . TYR A 1 243 ? 0.066 13.183 -18.839 1.00 95.50 243 TYR A C 1
ATOM 1874 O O . TYR A 1 243 ? 0.587 14.010 -18.102 1.00 95.50 243 TYR A O 1
ATOM 1882 N N . LEU A 1 244 ? 0.510 11.926 -18.877 1.00 94.50 244 LEU A N 1
ATOM 1883 C CA . LEU A 1 244 ? 1.578 11.447 -17.996 1.00 94.50 244 LEU A CA 1
ATOM 1884 C C . LEU A 1 244 ? 2.985 11.839 -18.478 1.00 94.50 244 LEU A C 1
ATOM 1886 O O . LEU A 1 244 ? 3.966 11.458 -17.849 1.00 94.50 244 LEU A O 1
ATOM 1890 N N . SER A 1 245 ? 3.101 12.623 -19.555 1.00 90.94 245 SER A N 1
ATOM 1891 C CA . SER A 1 245 ? 4.346 13.301 -19.938 1.00 90.94 245 SER A CA 1
ATOM 1892 C C . SER A 1 245 ? 4.542 14.666 -19.287 1.00 90.94 245 SER A C 1
ATOM 1894 O O . SER A 1 245 ? 5.465 15.376 -19.670 1.00 90.94 245 SER A O 1
ATOM 1896 N N . THR A 1 246 ? 3.616 15.101 -18.433 1.00 88.88 246 THR A N 1
ATOM 1897 C CA . THR A 1 246 ? 3.688 16.391 -17.741 1.00 88.88 246 THR A CA 1
ATOM 1898 C C . THR A 1 246 ? 3.885 16.154 -16.248 1.00 88.88 246 THR A C 1
ATOM 1900 O O . THR A 1 246 ? 3.096 16.627 -15.427 1.00 88.88 246 THR A O 1
ATOM 1903 N N . VAL A 1 247 ? 4.880 15.339 -15.891 1.00 93.31 247 VAL A N 1
ATOM 1904 C CA . VAL A 1 247 ? 5.177 15.050 -14.487 1.00 93.31 247 VAL A CA 1
ATOM 1905 C C . VAL A 1 247 ? 5.889 16.267 -13.907 1.00 93.31 247 VAL A C 1
ATOM 1907 O O . VAL A 1 247 ? 6.905 16.720 -14.418 1.00 93.31 247 VAL A O 1
ATOM 1910 N N . ALA A 1 248 ? 5.342 16.833 -12.837 1.00 92.25 248 ALA A N 1
ATOM 1911 C CA . ALA A 1 248 ? 5.928 17.980 -12.154 1.00 92.25 248 ALA A CA 1
ATOM 1912 C C . ALA A 1 248 ? 7.038 17.552 -11.180 1.00 92.25 248 ALA A C 1
ATOM 1914 O O . ALA A 1 248 ? 8.033 18.259 -11.021 1.00 92.25 248 ALA A O 1
ATOM 1915 N N . LEU A 1 249 ? 6.874 16.396 -10.532 1.00 93.38 249 LEU A N 1
ATOM 1916 C CA . LEU A 1 249 ? 7.820 15.836 -9.568 1.00 93.38 249 LEU A CA 1
ATOM 1917 C C . LEU A 1 249 ? 7.682 14.313 -9.536 1.00 93.38 249 LEU A C 1
ATOM 1919 O O . LEU A 1 249 ? 6.571 13.816 -9.418 1.00 93.38 249 LEU A O 1
ATOM 1923 N N . ALA A 1 250 ? 8.789 13.582 -9.614 1.00 94.94 250 ALA A N 1
ATOM 1924 C CA . ALA A 1 250 ? 8.835 12.126 -9.432 1.00 94.94 250 ALA A CA 1
ATOM 1925 C C . ALA A 1 250 ? 9.833 11.700 -8.342 1.00 94.94 250 ALA A C 1
ATOM 1927 O O . ALA A 1 250 ? 9.692 10.660 -7.697 1.00 94.94 250 ALA A O 1
ATOM 1928 N N . TRP A 1 251 ? 10.862 12.522 -8.121 1.00 94.38 251 TRP A N 1
ATOM 1929 C CA . TRP A 1 251 ? 11.852 12.271 -7.090 1.00 94.38 251 TRP A CA 1
ATOM 1930 C C . TRP A 1 251 ? 12.404 13.550 -6.479 1.00 94.38 251 TRP A C 1
ATOM 1932 O O . TRP A 1 251 ? 12.559 14.569 -7.150 1.00 94.38 251 TRP A O 1
ATOM 1942 N N . GLN A 1 252 ? 12.776 13.472 -5.204 1.00 91.50 252 GLN A N 1
ATOM 1943 C CA . GLN A 1 252 ? 13.567 14.505 -4.545 1.00 91.50 252 GLN A CA 1
ATOM 1944 C C . GLN A 1 252 ? 14.563 13.893 -3.547 1.00 91.50 252 GLN A C 1
ATOM 1946 O O . GLN A 1 252 ? 14.303 12.818 -3.005 1.00 91.50 252 GLN A O 1
ATOM 1951 N N . PRO A 1 253 ? 15.693 14.566 -3.272 1.00 89.00 253 PRO A N 1
ATOM 1952 C CA . PRO A 1 253 ? 16.694 14.066 -2.335 1.00 89.00 253 PRO A CA 1
ATOM 1953 C C . PRO A 1 253 ? 16.212 14.125 -0.875 1.00 89.00 253 PRO A C 1
ATOM 1955 O O . PRO A 1 253 ? 15.415 14.993 -0.508 1.00 89.00 253 PRO A O 1
ATOM 1958 N N . MET A 1 254 ? 16.736 13.235 -0.021 1.00 87.50 254 MET A N 1
ATOM 1959 C CA . MET A 1 254 ? 16.394 13.169 1.414 1.00 87.50 254 MET A CA 1
ATOM 1960 C C . MET A 1 254 ? 16.702 14.461 2.164 1.00 87.50 254 MET A C 1
ATOM 1962 O O . MET A 1 254 ? 16.011 14.795 3.120 1.00 87.50 254 MET A O 1
ATOM 1966 N N . GLU A 1 255 ? 17.724 15.193 1.731 1.00 81.19 255 GLU A N 1
ATOM 1967 C CA . GLU A 1 255 ? 18.153 16.457 2.322 1.00 81.19 255 GLU A CA 1
ATOM 1968 C C . GLU A 1 255 ? 17.061 17.537 2.255 1.00 81.19 255 GLU A C 1
ATOM 1970 O O . GLU A 1 255 ? 17.052 18.448 3.080 1.00 81.19 255 GLU A O 1
ATOM 1975 N N . ASN A 1 256 ? 16.117 17.404 1.319 1.00 70.62 256 ASN A N 1
ATOM 1976 C CA . ASN A 1 256 ? 14.986 18.315 1.140 1.00 70.62 256 ASN A CA 1
ATOM 1977 C C . ASN A 1 256 ? 13.678 17.759 1.735 1.00 70.62 256 ASN A C 1
ATOM 1979 O O . ASN A 1 256 ? 12.604 18.316 1.510 1.00 70.62 256 ASN A O 1
ATOM 1983 N N . ALA A 1 257 ? 13.731 16.641 2.464 1.00 68.12 257 ALA A N 1
ATOM 1984 C CA . ALA A 1 257 ? 12.537 15.993 2.986 1.00 68.12 257 ALA A CA 1
ATOM 1985 C C . ALA A 1 257 ? 11.955 16.751 4.190 1.00 68.12 257 ALA A C 1
ATOM 1987 O O . ALA A 1 257 ? 12.457 16.662 5.308 1.00 68.12 257 ALA A O 1
ATOM 1988 N N . GLU A 1 258 ? 10.827 17.431 3.984 1.00 62.78 258 GLU A N 1
ATOM 1989 C CA . GLU A 1 258 ? 10.078 18.071 5.076 1.00 62.78 258 GLU A CA 1
ATOM 1990 C C . GLU A 1 258 ? 9.200 17.085 5.873 1.00 62.78 258 GLU A C 1
ATOM 1992 O O . GLU A 1 258 ? 8.800 17.378 7.001 1.00 62.78 258 GLU A O 1
ATOM 1997 N N . GLN A 1 259 ? 8.868 15.917 5.305 1.00 64.81 259 GLN A N 1
ATOM 1998 C CA . GLN A 1 259 ? 7.937 14.950 5.900 1.00 64.81 259 GLN A CA 1
ATOM 1999 C C . GLN A 1 259 ? 8.401 13.501 5.719 1.00 64.81 259 GLN A C 1
ATOM 2001 O O . GLN A 1 259 ? 8.858 13.105 4.646 1.00 64.81 259 GLN A O 1
ATOM 2006 N N . ARG A 1 260 ? 8.204 12.691 6.769 1.00 68.00 260 ARG A N 1
ATOM 2007 C CA . ARG A 1 260 ? 8.227 11.222 6.678 1.00 68.00 260 ARG A CA 1
ATOM 2008 C C . ARG A 1 260 ? 7.012 10.744 5.873 1.00 68.00 260 ARG A C 1
ATOM 2010 O O . ARG A 1 260 ? 5.991 11.431 5.854 1.00 68.00 260 ARG A O 1
ATOM 2017 N N . ASN A 1 261 ? 7.115 9.573 5.249 1.00 71.06 261 ASN A N 1
ATOM 2018 C CA . ASN A 1 261 ? 6.091 8.969 4.377 1.00 71.06 261 ASN A CA 1
ATOM 2019 C C . ASN A 1 261 ? 5.935 9.640 3.007 1.00 71.06 261 ASN A C 1
ATOM 2021 O O . ASN A 1 261 ? 4.880 9.558 2.383 1.00 71.06 261 ASN A O 1
ATOM 2025 N N . ASN A 1 262 ? 6.994 10.293 2.530 1.00 86.19 262 ASN A N 1
ATOM 2026 C CA . ASN A 1 262 ? 7.046 10.835 1.183 1.00 86.19 262 ASN A CA 1
ATOM 2027 C C . ASN A 1 262 ? 7.665 9.814 0.215 1.00 86.19 262 ASN A C 1
ATOM 2029 O O . ASN A 1 262 ? 8.861 9.525 0.295 1.00 86.19 262 ASN A O 1
ATOM 2033 N N . TRP A 1 263 ? 6.844 9.287 -0.693 1.00 91.88 263 TRP A N 1
ATOM 2034 C CA . TRP A 1 263 ? 7.223 8.272 -1.681 1.00 91.88 263 TRP A CA 1
ATOM 2035 C C . TRP A 1 263 ? 8.081 8.824 -2.830 1.00 91.88 263 TRP A C 1
ATOM 2037 O O . TRP A 1 263 ? 8.779 8.055 -3.494 1.00 91.88 263 TRP A O 1
ATOM 2047 N N . HIS A 1 264 ? 8.133 10.152 -3.006 1.00 93.69 264 HIS A N 1
ATOM 2048 C CA . HIS A 1 264 ? 9.062 10.798 -3.945 1.00 93.69 264 HIS A CA 1
ATOM 2049 C C . HIS A 1 264 ? 10.520 10.556 -3.550 1.00 93.69 264 HIS A C 1
ATOM 2051 O O . HIS A 1 264 ? 11.389 10.473 -4.407 1.00 93.69 264 HIS A O 1
ATOM 2057 N N . LEU A 1 265 ? 10.819 10.395 -2.258 1.00 92.50 265 LEU A N 1
ATOM 2058 C CA . LEU A 1 265 ? 12.198 10.193 -1.795 1.00 92.50 265 LEU A CA 1
ATOM 2059 C C . LEU A 1 265 ? 12.803 8.893 -2.329 1.00 92.50 265 LEU A C 1
ATOM 2061 O O . LEU A 1 265 ? 13.985 8.837 -2.649 1.00 92.50 265 LEU A O 1
ATOM 2065 N N . CYS A 1 266 ? 11.980 7.862 -2.481 1.00 91.44 266 CYS A N 1
ATOM 2066 C CA . CYS A 1 266 ? 12.391 6.571 -3.016 1.00 91.44 266 CYS A CA 1
ATOM 2067 C C . CYS A 1 266 ? 11.986 6.368 -4.486 1.00 91.44 266 CYS A C 1
ATOM 2069 O O . CYS A 1 266 ? 12.055 5.246 -4.980 1.00 91.44 266 CYS A O 1
ATOM 2071 N N . GLY A 1 267 ? 11.582 7.437 -5.188 1.00 93.94 267 GLY A N 1
ATOM 2072 C CA . GLY A 1 267 ? 11.253 7.403 -6.618 1.00 93.94 267 GLY A CA 1
ATOM 2073 C C . GLY A 1 267 ? 10.024 6.552 -6.944 1.00 93.94 267 GLY A C 1
ATOM 2074 O O . GLY A 1 267 ? 9.959 5.960 -8.017 1.00 93.94 267 GLY A O 1
ATOM 2075 N N . ARG A 1 268 ? 9.080 6.436 -6.005 1.00 94.69 268 ARG A N 1
ATOM 2076 C CA . ARG A 1 268 ? 7.857 5.628 -6.129 1.00 94.69 268 ARG A CA 1
ATOM 2077 C C . ARG A 1 268 ? 6.582 6.477 -6.082 1.00 94.69 268 ARG A C 1
ATOM 2079 O O . ARG A 1 268 ? 5.517 5.984 -5.715 1.00 94.69 268 ARG A O 1
ATOM 2086 N N . ALA A 1 269 ? 6.689 7.755 -6.433 1.00 95.69 269 ALA A N 1
ATOM 2087 C CA . ALA A 1 269 ? 5.557 8.657 -6.590 1.00 95.69 269 ALA A CA 1
ATOM 2088 C C . ALA A 1 269 ? 5.751 9.595 -7.778 1.00 95.69 269 ALA A C 1
ATOM 2090 O O . ALA A 1 269 ? 6.869 9.799 -8.238 1.00 95.69 269 ALA A O 1
ATOM 2091 N N . VAL A 1 270 ? 4.643 10.146 -8.265 1.00 96.38 270 VAL A N 1
ATOM 2092 C CA . VAL A 1 270 ? 4.597 11.204 -9.269 1.00 96.38 270 VAL A CA 1
ATOM 2093 C C . VAL A 1 270 ? 3.532 12.231 -8.891 1.00 96.38 270 VAL A C 1
ATOM 2095 O O . VAL A 1 270 ? 2.428 11.877 -8.480 1.00 96.38 270 VAL A O 1
ATOM 2098 N N . ASP A 1 271 ? 3.858 13.507 -9.063 1.00 95.31 271 ASP A N 1
ATOM 2099 C CA . ASP A 1 271 ? 2.919 14.621 -9.036 1.00 95.31 271 ASP A CA 1
ATOM 2100 C C . ASP A 1 271 ? 2.716 15.110 -10.465 1.00 95.31 271 ASP A C 1
ATOM 2102 O O . ASP A 1 271 ? 3.679 15.415 -11.170 1.00 95.31 271 ASP A O 1
ATOM 2106 N N . LEU A 1 272 ? 1.463 15.175 -10.899 1.00 95.06 272 LEU A N 1
ATOM 2107 C CA . LEU A 1 272 ? 1.087 15.537 -12.263 1.00 95.06 272 LEU A CA 1
ATOM 2108 C C . LEU A 1 272 ? 0.815 17.043 -12.405 1.00 95.06 272 LEU A C 1
ATOM 2110 O O . LEU A 1 272 ? 0.427 17.716 -11.447 1.00 95.06 272 LEU A O 1
ATOM 2114 N N . ASP A 1 273 ? 0.980 17.573 -13.620 1.00 93.81 273 ASP A N 1
ATOM 2115 C CA . ASP A 1 273 ? 0.623 18.957 -13.940 1.00 93.81 273 ASP A CA 1
ATOM 2116 C C . ASP A 1 273 ? -0.863 19.238 -13.667 1.00 93.81 273 ASP A C 1
ATOM 2118 O O . ASP A 1 273 ? -1.764 18.520 -14.111 1.00 93.81 273 ASP A O 1
ATOM 2122 N N . GLN A 1 274 ? -1.116 20.321 -12.940 1.00 95.94 274 GLN A N 1
ATOM 2123 C CA . GLN A 1 274 ? -2.450 20.734 -12.518 1.00 95.94 274 GLN A CA 1
ATOM 2124 C C . GLN A 1 274 ? -3.115 21.669 -13.531 1.00 95.94 274 GLN A C 1
ATOM 2126 O O . GLN A 1 274 ? -4.337 21.817 -13.502 1.00 95.94 274 GLN A O 1
ATOM 2131 N N . SER A 1 275 ? -2.342 22.265 -14.448 1.00 95.88 275 SER A N 1
ATOM 2132 C CA . SER A 1 275 ? -2.838 23.262 -15.402 1.00 95.88 275 SER A CA 1
ATOM 2133 C C . SER A 1 275 ? -4.070 22.826 -16.220 1.00 95.88 275 SER A C 1
ATOM 2135 O O . SER A 1 275 ? -4.967 23.658 -16.401 1.00 95.88 275 SER A O 1
ATOM 2137 N N . PRO A 1 276 ? -4.240 21.545 -16.629 1.00 96.88 276 PRO A N 1
ATOM 2138 C CA . PRO A 1 276 ? -5.399 21.143 -17.427 1.00 96.88 276 PRO A CA 1
ATOM 2139 C C . PRO A 1 276 ? -6.739 21.178 -16.666 1.00 96.88 276 PRO A C 1
ATOM 2141 O O . PRO A 1 276 ? -7.802 21.089 -17.291 1.00 96.88 276 PRO A O 1
ATOM 2144 N N . TYR A 1 277 ? -6.720 21.308 -15.333 1.00 96.81 277 TYR A N 1
ATOM 2145 C CA . TYR A 1 277 ? -7.916 21.521 -14.506 1.00 96.81 277 TYR A CA 1
ATOM 2146 C C . TYR A 1 277 ? -8.484 22.949 -14.640 1.00 96.81 277 TYR A C 1
ATOM 2148 O O . TYR A 1 277 ? -9.702 23.156 -14.588 1.00 96.81 277 TYR A O 1
ATOM 2156 N N . ASP A 1 278 ? -7.617 23.940 -14.855 1.00 94.56 278 ASP A N 1
ATOM 2157 C CA . ASP A 1 278 ? -8.001 25.356 -14.930 1.00 94.56 278 ASP A CA 1
ATOM 2158 C C . ASP A 1 278 ? -8.399 25.810 -16.341 1.00 94.56 278 ASP A C 1
ATOM 2160 O O . ASP A 1 278 ? -8.923 26.910 -16.531 1.00 94.56 278 ASP A O 1
ATOM 2164 N N . GLU A 1 279 ? -8.223 24.946 -17.337 1.00 95.56 279 GLU A N 1
ATOM 2165 C CA . GLU A 1 279 ? -8.618 25.218 -18.714 1.00 95.56 279 GLU A CA 1
ATOM 2166 C C . GLU A 1 279 ? -10.130 25.411 -18.895 1.00 95.56 279 GLU A C 1
ATOM 2168 O O . GLU A 1 279 ? -10.965 25.011 -18.081 1.00 95.56 279 GLU A O 1
ATOM 2173 N N . THR A 1 280 ? -10.499 26.038 -20.014 1.00 92.19 280 THR A N 1
ATOM 2174 C CA . THR A 1 280 ? -11.896 26.277 -20.392 1.00 92.19 280 THR A CA 1
ATOM 2175 C C . THR A 1 280 ? -12.137 25.821 -21.839 1.00 92.19 280 THR A C 1
ATOM 2177 O O . THR A 1 280 ? -11.700 26.507 -22.764 1.00 92.19 280 THR A O 1
ATOM 2180 N N . PRO A 1 281 ? -12.848 24.696 -22.072 1.00 91.06 281 PRO A N 1
ATOM 2181 C CA . PRO A 1 281 ? -13.374 23.766 -21.067 1.00 91.06 281 PRO A CA 1
ATOM 2182 C C . PRO A 1 281 ? -12.251 22.992 -20.350 1.00 91.06 281 PRO A C 1
ATOM 2184 O O . PRO A 1 281 ? -11.211 22.754 -20.963 1.00 91.06 281 PRO A O 1
ATOM 2187 N N . PRO A 1 282 ? -12.464 22.554 -19.096 1.00 95.19 282 PRO A N 1
ATOM 2188 C CA . PRO A 1 282 ? -11.445 21.823 -18.353 1.00 95.19 282 PRO A CA 1
ATOM 2189 C C . PRO A 1 282 ? -11.158 20.477 -19.020 1.00 95.19 282 PRO A C 1
ATOM 2191 O O . PRO A 1 282 ? -12.076 19.754 -19.432 1.00 95.19 282 PRO A O 1
ATOM 2194 N N . ARG A 1 283 ? -9.872 20.134 -19.122 1.00 96.88 283 ARG A N 1
ATOM 2195 C CA . ARG A 1 283 ? -9.425 18.818 -19.595 1.00 96.88 283 ARG A CA 1
ATOM 2196 C C . ARG A 1 283 ? -9.351 17.789 -18.472 1.00 96.88 283 ARG A C 1
ATOM 2198 O O . ARG A 1 283 ? -9.310 16.601 -18.774 1.00 96.88 283 ARG A O 1
ATOM 2205 N N . ILE A 1 284 ? -9.398 18.221 -17.213 1.00 98.00 284 ILE A N 1
ATOM 2206 C CA . ILE A 1 284 ? -9.479 17.351 -16.037 1.00 98.00 284 ILE A CA 1
ATOM 2207 C C . ILE A 1 284 ? -10.748 17.655 -15.251 1.00 98.00 284 ILE A C 1
ATOM 2209 O O . ILE A 1 284 ? -11.057 18.810 -14.968 1.00 98.00 284 ILE A O 1
ATOM 2213 N N . LEU A 1 285 ? -11.465 16.603 -14.868 1.00 98.00 285 LEU A N 1
ATOM 2214 C CA . LEU A 1 285 ? -12.586 16.664 -13.939 1.00 98.00 285 LEU A CA 1
ATOM 2215 C C . LEU A 1 285 ? -12.315 15.764 -12.739 1.00 98.00 285 LEU A C 1
ATOM 2217 O O . LEU A 1 285 ? -11.689 14.714 -12.865 1.00 98.00 285 LEU A O 1
ATOM 2221 N N . LEU A 1 286 ? -12.811 16.172 -11.576 1.00 98.38 286 LEU A N 1
ATOM 2222 C CA . LEU A 1 286 ? -12.594 15.465 -10.321 1.00 98.38 286 LEU A CA 1
ATOM 2223 C C . LEU A 1 286 ? -13.924 14.969 -9.778 1.00 98.38 286 LEU A C 1
ATOM 2225 O O . LEU A 1 286 ? -14.883 15.730 -9.702 1.00 98.38 286 LEU A O 1
ATOM 2229 N N . VAL A 1 287 ? -13.990 13.714 -9.356 1.00 95.12 287 VAL A N 1
ATOM 2230 C CA . VAL A 1 287 ? -15.112 13.187 -8.576 1.00 95.12 287 VAL A CA 1
ATOM 2231 C C . VAL A 1 287 ? -14.619 12.940 -7.161 1.00 95.12 287 VAL A C 1
ATOM 2233 O O . VAL A 1 287 ? -13.596 12.290 -6.954 1.00 95.12 287 VAL A O 1
ATOM 2236 N N . ARG A 1 288 ? -15.341 13.485 -6.183 1.00 94.12 288 ARG A N 1
ATOM 2237 C CA . ARG A 1 288 ? -15.035 13.288 -4.769 1.00 94.12 288 ARG A CA 1
ATOM 2238 C C . ARG A 1 288 ? -15.520 11.914 -4.318 1.00 94.12 288 ARG A C 1
ATOM 2240 O O . ARG A 1 288 ? -16.690 11.589 -4.505 1.00 94.12 288 ARG A O 1
ATOM 2247 N N . GLU A 1 289 ? -14.649 11.161 -3.663 1.00 83.69 289 GLU A N 1
ATOM 2248 C CA . GLU A 1 289 ? -14.983 9.897 -3.010 1.00 83.69 289 GLU A CA 1
ATOM 2249 C C . GLU A 1 289 ? -14.521 9.954 -1.554 1.00 83.69 289 GLU A C 1
ATOM 2251 O O . GLU A 1 289 ? -13.340 10.140 -1.281 1.00 83.69 289 GLU A O 1
ATOM 2256 N N . ASP A 1 290 ? -15.447 9.810 -0.607 1.00 81.56 290 ASP A N 1
ATOM 2257 C CA . ASP A 1 290 ? -15.103 9.757 0.813 1.00 81.56 290 ASP A CA 1
ATOM 2258 C C . ASP A 1 290 ? -15.056 8.290 1.271 1.00 81.56 290 ASP A C 1
ATOM 2260 O O . ASP A 1 290 ? -16.046 7.563 1.161 1.00 81.56 290 ASP A O 1
ATOM 2264 N N . VAL A 1 291 ? -13.902 7.854 1.781 1.00 70.81 291 VAL A N 1
ATOM 2265 C CA . VAL A 1 291 ? -13.676 6.499 2.305 1.00 70.81 291 VAL A CA 1
ATOM 2266 C C . VAL A 1 291 ? -13.299 6.618 3.777 1.00 70.81 291 VAL A C 1
ATOM 2268 O O . VAL A 1 291 ? -12.231 7.115 4.132 1.00 70.81 291 VAL A O 1
ATOM 2271 N N . GLY A 1 292 ? -14.202 6.194 4.663 1.00 71.00 292 GLY A N 1
ATOM 2272 C CA . GLY A 1 292 ? -14.047 6.422 6.099 1.00 71.00 292 GLY A CA 1
ATOM 2273 C C . GLY A 1 292 ? -14.007 7.919 6.425 1.00 71.00 292 GLY A C 1
ATOM 2274 O O . GLY A 1 292 ? -14.965 8.640 6.155 1.00 71.00 292 GLY A O 1
ATOM 2275 N N . ASN A 1 293 ? -12.896 8.379 7.004 1.00 69.50 293 ASN A N 1
ATOM 2276 C CA . ASN A 1 293 ? -12.709 9.774 7.425 1.00 69.50 293 ASN A CA 1
ATOM 2277 C C . ASN A 1 293 ? -11.917 10.596 6.398 1.00 69.50 293 ASN A C 1
ATOM 2279 O O . ASN A 1 293 ? -11.531 11.732 6.680 1.00 69.50 293 ASN A O 1
ATOM 2283 N N . GLU A 1 294 ? -11.630 10.014 5.237 1.00 78.31 294 GLU A N 1
ATOM 2284 C CA . GLU A 1 294 ? -10.711 10.575 4.262 1.00 78.31 294 GLU A CA 1
ATOM 2285 C C . GLU A 1 294 ? -11.402 10.868 2.949 1.00 78.31 294 GLU A C 1
ATOM 2287 O O . GLU A 1 294 ? -12.327 10.173 2.535 1.00 78.31 294 GLU A O 1
ATOM 2292 N N . THR A 1 295 ? -10.919 11.918 2.297 1.00 85.50 295 THR A N 1
ATOM 2293 C CA . THR A 1 295 ? -11.413 12.349 1.000 1.00 85.50 295 THR A CA 1
ATOM 2294 C C . THR A 1 295 ? -10.381 11.983 -0.049 1.00 85.50 295 THR A C 1
ATOM 2296 O O . THR A 1 295 ? -9.229 12.394 0.041 1.00 85.50 295 THR A O 1
ATOM 2299 N N . TYR A 1 296 ? -10.813 11.249 -1.059 1.00 90.75 296 TYR A N 1
ATOM 2300 C CA . TYR A 1 296 ? -10.045 10.935 -2.246 1.00 90.75 296 TYR A CA 1
ATOM 2301 C C . TYR A 1 296 ? -10.659 11.607 -3.471 1.00 90.75 296 TYR A C 1
ATOM 2303 O O . TYR A 1 296 ? -11.852 11.929 -3.514 1.00 90.75 296 TYR A O 1
ATOM 2311 N N . TRP A 1 297 ? -9.831 11.769 -4.497 1.00 96.62 297 TRP A N 1
ATOM 2312 C CA . TRP A 1 297 ? -10.250 12.277 -5.793 1.00 96.62 297 TRP A CA 1
ATOM 2313 C C . TRP A 1 297 ? -10.130 11.178 -6.828 1.00 96.62 297 TRP A C 1
ATOM 2315 O O . TRP A 1 297 ? -9.145 10.442 -6.875 1.00 96.62 297 TRP A O 1
ATOM 2325 N N . ARG A 1 298 ? -11.166 11.046 -7.642 1.00 95.50 298 ARG A N 1
ATOM 2326 C CA . ARG A 1 298 ? -11.129 10.265 -8.866 1.00 95.50 298 ARG A CA 1
ATOM 2327 C C . ARG A 1 298 ? -10.944 11.233 -10.023 1.00 95.50 298 ARG A C 1
ATOM 2329 O O . ARG A 1 298 ? -11.692 12.206 -10.127 1.00 95.50 298 ARG A O 1
ATOM 2336 N N . VAL A 1 299 ? -9.915 11.007 -10.826 1.00 98.19 299 VAL A N 1
ATOM 2337 C CA . VAL A 1 299 ? -9.435 11.946 -11.842 1.00 98.19 299 VAL A CA 1
ATOM 2338 C C . VAL A 1 299 ? -9.891 11.465 -13.210 1.00 98.19 299 VAL A C 1
ATOM 2340 O O . VAL A 1 299 ? -9.567 10.356 -13.626 1.00 98.19 299 VAL A O 1
ATOM 2343 N N . TYR A 1 300 ? -10.632 12.312 -13.916 1.00 98.19 300 TYR A N 1
ATOM 2344 C CA . TYR A 1 300 ? -11.157 12.023 -15.243 1.00 98.19 300 TYR A CA 1
ATOM 2345 C C . TYR A 1 300 ? -10.517 12.935 -16.280 1.00 98.19 300 TYR A C 1
ATOM 2347 O O . TYR A 1 300 ? -10.622 14.160 -16.191 1.00 98.19 300 TYR A O 1
ATOM 2355 N N . LEU A 1 301 ? -9.897 12.335 -17.292 1.00 98.44 301 LEU A N 1
ATOM 2356 C CA . LEU A 1 301 ? -9.306 13.039 -18.424 1.00 98.44 301 LEU A CA 1
ATOM 2357 C C . LEU A 1 301 ? -10.351 13.204 -19.515 1.00 98.44 301 LEU A C 1
ATOM 2359 O O . LEU A 1 301 ? -10.986 12.240 -19.937 1.00 98.44 301 LEU A O 1
ATOM 2363 N N . ARG A 1 302 ? -10.518 14.419 -20.022 1.00 98.00 302 ARG A N 1
ATOM 2364 C CA . ARG A 1 302 ? -11.344 14.668 -21.198 1.00 98.00 302 ARG A CA 1
ATOM 2365 C C . ARG A 1 302 ? -10.667 14.050 -22.420 1.00 98.00 302 ARG A C 1
ATOM 2367 O O . ARG A 1 302 ? -9.529 14.400 -22.736 1.00 98.00 302 ARG A O 1
ATOM 2374 N N . ALA A 1 303 ? -11.368 13.157 -23.114 1.00 97.12 303 ALA A N 1
ATOM 2375 C CA . ALA A 1 303 ? -10.839 12.518 -24.313 1.00 97.12 303 ALA A CA 1
ATOM 2376 C C . ALA A 1 303 ? -10.587 13.547 -25.432 1.00 97.12 303 ALA A C 1
ATOM 2378 O O . ALA A 1 303 ? -11.379 14.472 -25.636 1.00 97.12 303 ALA A O 1
ATOM 2379 N N . ALA A 1 304 ? -9.511 13.371 -26.197 1.00 96.50 304 ALA A N 1
ATOM 2380 C CA . ALA A 1 304 ? -9.157 14.229 -27.325 1.00 96.50 304 ALA A CA 1
ATOM 2381 C C . ALA A 1 304 ? -10.257 14.229 -28.397 1.00 96.50 304 ALA A C 1
ATOM 2383 O O . ALA A 1 304 ? -10.539 15.262 -29.006 1.00 96.50 304 ALA A O 1
ATOM 2384 N N . ARG A 1 305 ? -10.919 13.079 -28.589 1.00 92.56 305 ARG A N 1
ATOM 2385 C CA . ARG A 1 305 ? -12.110 12.943 -29.432 1.00 92.56 305 ARG A CA 1
ATOM 2386 C C . ARG A 1 305 ? -13.357 12.814 -28.565 1.00 92.56 305 ARG A C 1
ATOM 2388 O O . ARG A 1 305 ? -13.426 11.978 -27.676 1.00 92.56 305 ARG A O 1
ATOM 2395 N N . GLN A 1 306 ? -14.349 13.654 -28.843 1.00 94.06 306 GLN A N 1
ATOM 2396 C CA . GLN A 1 306 ? -15.626 13.718 -28.117 1.00 94.06 306 GLN A CA 1
ATOM 2397 C C . GLN A 1 306 ? -16.782 13.118 -28.939 1.00 94.06 306 GLN A C 1
ATOM 2399 O O . GLN A 1 306 ? -17.938 13.495 -28.772 1.00 94.06 306 GLN A O 1
ATOM 2404 N N . ASP A 1 307 ? -16.456 12.210 -29.859 1.00 86.12 307 ASP A N 1
ATOM 2405 C CA . ASP A 1 307 ? -17.379 11.527 -30.775 1.00 86.12 307 ASP A CA 1
ATOM 2406 C C . ASP A 1 307 ? -17.788 10.122 -30.291 1.00 86.12 307 ASP A C 1
ATOM 2408 O O . ASP A 1 307 ? -18.556 9.440 -30.966 1.00 86.12 307 ASP A O 1
ATOM 2412 N N . GLY A 1 308 ? -17.288 9.699 -29.125 1.00 81.50 308 GLY A N 1
ATOM 2413 C CA . GLY A 1 308 ? -17.522 8.378 -28.541 1.00 81.50 308 GLY A CA 1
ATOM 2414 C C . GLY A 1 308 ? -16.554 7.288 -28.988 1.00 81.50 308 GLY A C 1
ATOM 2415 O O . GLY A 1 308 ? -16.709 6.142 -28.581 1.00 81.50 308 GLY A O 1
ATOM 2416 N N . SER A 1 309 ? -15.534 7.623 -29.784 1.00 83.38 309 SER A N 1
ATOM 2417 C CA . SER A 1 309 ? -14.447 6.691 -30.120 1.00 83.38 309 SER A CA 1
ATOM 2418 C C . SER A 1 309 ? -13.412 6.511 -29.001 1.00 83.38 309 SER A C 1
ATOM 2420 O O . SER A 1 309 ? -12.555 5.636 -29.109 1.00 83.38 309 SER A O 1
ATOM 2422 N N . MET A 1 310 ? -13.454 7.358 -27.970 1.00 87.88 310 MET A N 1
ATOM 2423 C CA . MET A 1 310 ? -12.517 7.417 -26.845 1.00 87.88 310 MET A CA 1
ATOM 2424 C C . MET A 1 310 ? -13.271 7.819 -25.578 1.00 87.88 310 MET A C 1
ATOM 2426 O O . MET A 1 310 ? -14.097 8.730 -25.633 1.00 87.88 310 MET A O 1
ATOM 2430 N N . GLY A 1 311 ? -12.954 7.176 -24.452 1.00 87.38 311 GLY A N 1
ATOM 2431 C CA . GLY A 1 311 ? -13.608 7.405 -23.162 1.00 87.38 311 GLY A CA 1
ATOM 2432 C C . GLY A 1 311 ? -15.097 7.040 -23.128 1.00 87.38 311 GLY A C 1
ATOM 2433 O O . GLY A 1 311 ? -15.677 6.553 -24.098 1.00 87.38 311 GLY A O 1
ATOM 2434 N N . GLU A 1 312 ? -15.737 7.312 -21.995 1.00 81.25 312 GLU A N 1
ATOM 2435 C CA . GLU A 1 312 ? -17.178 7.141 -21.803 1.00 81.25 312 GLU A CA 1
ATOM 2436 C C . GLU A 1 312 ? -17.830 8.399 -21.203 1.00 81.25 312 GLU A C 1
ATOM 2438 O O . GLU A 1 312 ? -17.150 9.230 -20.592 1.00 81.25 312 GLU A O 1
ATOM 2443 N N . PRO A 1 313 ? -19.150 8.589 -21.372 1.00 84.69 313 PRO A N 1
ATOM 2444 C CA . PRO A 1 313 ? -19.856 9.663 -20.693 1.00 84.69 313 PRO A CA 1
ATOM 2445 C C . PRO A 1 313 ? -19.796 9.509 -19.174 1.00 84.69 313 PRO A C 1
ATOM 2447 O O . PRO A 1 313 ? -20.023 8.423 -18.633 1.00 84.69 313 PRO A O 1
ATOM 2450 N N . LEU A 1 314 ? -19.569 10.621 -18.474 1.00 83.31 314 LEU A N 1
ATOM 2451 C CA . LEU A 1 314 ? -19.646 10.641 -17.017 1.00 83.31 314 LEU A CA 1
ATOM 2452 C C . LEU A 1 314 ? -21.063 10.306 -16.546 1.00 83.31 314 LEU A C 1
ATOM 2454 O O . LEU A 1 314 ? -22.061 10.729 -17.130 1.00 83.31 314 LEU A O 1
ATOM 2458 N N . ARG A 1 315 ? -21.142 9.564 -15.440 1.00 81.69 315 ARG A N 1
ATOM 2459 C CA . ARG A 1 315 ? -22.410 9.152 -14.808 1.00 81.69 315 ARG A CA 1
ATOM 2460 C C . ARG A 1 315 ? -22.681 9.873 -13.492 1.00 81.69 315 ARG A C 1
ATOM 2462 O O . ARG A 1 315 ? -23.782 9.795 -12.956 1.00 81.69 315 ARG A O 1
ATOM 2469 N N . VAL A 1 316 ? -21.672 10.564 -12.974 1.00 81.75 316 VAL A N 1
ATOM 2470 C CA . VAL A 1 316 ? -21.687 11.255 -11.686 1.00 81.75 316 VAL A CA 1
ATOM 2471 C C . VAL A 1 316 ? -21.261 12.703 -11.879 1.00 81.75 316 VAL A C 1
ATOM 2473 O O . VAL A 1 316 ? -20.441 13.011 -12.745 1.00 81.75 316 VAL A O 1
ATOM 2476 N N . ALA A 1 317 ? -21.852 13.602 -11.093 1.00 87.19 317 ALA A N 1
ATOM 2477 C CA . ALA A 1 317 ? -21.504 15.014 -11.140 1.00 87.19 317 ALA A CA 1
ATOM 2478 C C . ALA A 1 317 ? -20.091 15.216 -10.564 1.00 87.19 317 ALA A C 1
ATOM 2480 O O . ALA A 1 317 ? -19.835 14.766 -9.443 1.00 87.19 317 ALA A O 1
ATOM 2481 N N . PRO A 1 318 ? -19.182 15.888 -11.292 1.00 97.19 318 PRO A N 1
ATOM 2482 C CA . PRO A 1 318 ? -17.882 16.256 -10.753 1.00 97.19 318 PRO A CA 1
ATOM 2483 C C . PRO A 1 318 ? -18.004 17.224 -9.574 1.00 97.19 318 PRO A C 1
ATOM 2485 O O . PRO A 1 318 ? -18.998 17.939 -9.415 1.00 97.19 318 PRO A O 1
ATOM 2488 N N . TRP A 1 319 ? -16.958 17.265 -8.761 1.00 97.19 319 TRP A N 1
ATOM 2489 C CA . TRP A 1 319 ? -16.747 18.260 -7.726 1.00 97.19 319 TRP A CA 1
ATOM 2490 C C . TRP A 1 319 ? -15.987 19.451 -8.308 1.00 97.19 319 TRP A C 1
ATOM 2492 O O . TRP A 1 319 ? -14.870 19.312 -8.802 1.00 97.19 319 TRP A O 1
ATOM 2502 N N . ASP A 1 320 ? -16.592 20.627 -8.226 1.00 95.75 320 ASP A N 1
ATOM 2503 C CA . ASP A 1 320 ? -15.976 21.886 -8.598 1.00 95.75 320 ASP A CA 1
ATOM 2504 C C . ASP A 1 320 ? -15.263 22.496 -7.390 1.00 95.75 320 ASP A C 1
ATOM 2506 O O . ASP A 1 320 ? -15.879 23.039 -6.466 1.00 95.75 320 ASP A O 1
ATOM 2510 N N . LEU A 1 321 ? -13.936 22.401 -7.410 1.00 95.75 321 LEU A N 1
ATOM 2511 C CA . LEU A 1 321 ? -13.066 23.012 -6.415 1.00 95.75 321 LEU A CA 1
ATOM 2512 C C . LEU A 1 321 ? -13.011 24.545 -6.530 1.00 95.75 321 LEU A C 1
ATOM 2514 O O . LEU A 1 321 ? -12.663 25.194 -5.545 1.00 95.75 321 LEU A O 1
ATOM 2518 N N . LYS A 1 322 ? -13.314 25.138 -7.693 1.00 91.94 322 LYS A N 1
ATOM 2519 C CA . LYS A 1 322 ? -13.217 26.594 -7.926 1.00 91.94 322 LYS A CA 1
ATOM 2520 C C . LYS A 1 322 ? -14.383 27.343 -7.294 1.00 91.94 322 LYS A C 1
ATOM 2522 O O . LYS A 1 322 ? -14.200 28.442 -6.782 1.00 91.94 322 LYS A O 1
ATOM 2527 N N . ALA A 1 323 ? -15.532 26.680 -7.167 1.00 93.00 323 ALA A N 1
ATOM 2528 C CA . ALA A 1 323 ? -16.703 27.206 -6.474 1.00 93.00 323 ALA A CA 1
ATOM 2529 C C . ALA A 1 323 ? -16.439 27.697 -5.040 1.00 93.00 323 ALA A C 1
ATOM 2531 O O . ALA A 1 323 ? -17.212 28.491 -4.509 1.00 93.00 323 ALA A O 1
ATOM 2532 N N . ARG A 1 324 ? -15.345 27.262 -4.397 1.00 90.69 324 ARG A N 1
ATOM 2533 C CA . ARG A 1 324 ? -14.944 27.768 -3.076 1.00 90.69 324 ARG A CA 1
ATOM 2534 C C . ARG A 1 324 ? -14.703 29.285 -3.054 1.00 90.69 324 ARG A C 1
ATOM 2536 O O . ARG A 1 324 ? -14.757 29.878 -1.983 1.00 90.69 324 ARG A O 1
ATOM 2543 N N . GLU A 1 325 ? -14.412 29.885 -4.207 1.00 89.69 325 GLU A N 1
ATOM 2544 C CA . GLU A 1 325 ? -14.199 31.328 -4.373 1.00 89.69 325 GLU A CA 1
ATOM 2545 C C . GLU A 1 325 ? -15.502 32.082 -4.695 1.00 89.69 325 GLU A C 1
ATOM 2547 O O . GLU A 1 325 ? -15.530 33.310 -4.653 1.00 89.69 325 GLU A O 1
ATOM 2552 N N . GLU A 1 326 ? -16.590 31.362 -4.990 1.00 89.31 326 GLU A N 1
ATOM 2553 C CA . GLU A 1 326 ? -17.857 31.931 -5.464 1.00 89.31 326 GLU A CA 1
ATOM 2554 C C . GLU A 1 326 ? -18.843 32.225 -4.323 1.00 89.31 326 GLU A C 1
ATOM 2556 O O . GLU A 1 326 ? -19.496 33.270 -4.326 1.00 89.31 326 GLU A O 1
ATOM 2561 N N . ASP A 1 327 ? -18.975 31.321 -3.341 1.00 89.44 327 ASP A N 1
ATOM 2562 C CA . ASP A 1 327 ? -19.907 31.493 -2.221 1.00 89.44 327 ASP A CA 1
ATOM 2563 C C . ASP A 1 327 ? -19.445 30.831 -0.907 1.00 89.44 327 ASP A C 1
ATOM 2565 O O . ASP A 1 327 ? -18.675 29.869 -0.879 1.00 89.44 327 ASP A O 1
ATOM 2569 N N . ALA A 1 328 ? -19.954 31.344 0.220 1.00 86.75 328 ALA A N 1
ATOM 2570 C CA . ALA A 1 328 ? -19.532 30.938 1.562 1.00 86.75 328 ALA A CA 1
ATOM 2571 C C . ALA A 1 328 ? -19.834 29.466 1.903 1.00 86.75 328 ALA A C 1
ATOM 2573 O O . ALA A 1 328 ? -19.108 28.852 2.690 1.00 86.75 328 ALA A O 1
ATOM 2574 N N . ARG A 1 329 ? -20.894 28.877 1.335 1.00 88.62 329 ARG A N 1
ATOM 2575 C CA . ARG A 1 329 ? -21.239 27.471 1.569 1.00 88.62 329 ARG A CA 1
ATOM 2576 C C . ARG A 1 329 ? -20.264 26.562 0.834 1.00 88.62 329 ARG A C 1
ATOM 2578 O O . ARG A 1 329 ? -19.804 25.586 1.427 1.00 88.62 329 ARG A O 1
ATOM 2585 N N . ALA A 1 330 ? -19.932 26.885 -0.414 1.00 89.50 330 ALA A N 1
ATOM 2586 C CA . ALA A 1 330 ? -18.906 26.171 -1.165 1.00 89.50 330 ALA A CA 1
ATOM 2587 C C . ALA A 1 330 ? -17.522 26.324 -0.508 1.00 89.50 330 ALA A C 1
ATOM 2589 O O . ALA A 1 330 ? -16.804 25.335 -0.365 1.00 89.50 330 ALA A O 1
ATOM 2590 N N . ALA A 1 331 ? -17.180 27.513 0.000 1.00 86.75 331 ALA A N 1
ATOM 2591 C CA . ALA A 1 331 ? -15.940 27.741 0.747 1.00 86.75 331 ALA A CA 1
ATOM 2592 C C . ALA A 1 331 ? -15.810 26.813 1.970 1.00 86.75 331 ALA A C 1
ATOM 2594 O O . ALA A 1 331 ? -14.781 26.166 2.161 1.00 86.75 331 ALA A O 1
ATOM 2595 N N . ALA A 1 332 ? -16.878 26.670 2.764 1.00 87.00 332 ALA A N 1
ATOM 2596 C CA . ALA A 1 332 ? -16.888 25.786 3.933 1.00 87.00 332 ALA A CA 1
ATOM 2597 C C . ALA A 1 332 ? -16.742 24.292 3.578 1.00 87.00 332 ALA A C 1
ATOM 2599 O O . ALA A 1 332 ? -16.260 23.501 4.390 1.00 87.00 332 ALA A O 1
ATOM 2600 N N . GLN A 1 333 ? -17.165 23.893 2.377 1.00 88.81 333 GLN A N 1
ATOM 2601 C CA . GLN A 1 333 ? -17.128 22.505 1.911 1.00 88.81 333 GLN A CA 1
ATOM 2602 C C . GLN A 1 333 ? -15.892 22.172 1.065 1.00 88.81 333 GLN A C 1
ATOM 2604 O O . GLN A 1 333 ? -15.678 20.998 0.765 1.00 88.81 333 GLN A O 1
ATOM 2609 N N . GLY A 1 334 ? -15.069 23.166 0.712 1.00 91.62 334 GLY A N 1
ATOM 2610 C CA . GLY A 1 334 ? -13.939 22.989 -0.202 1.00 91.62 334 GLY A CA 1
ATOM 2611 C C . GLY A 1 334 ? -14.342 22.854 -1.668 1.00 91.62 334 GLY A C 1
ATOM 2612 O O . GLY A 1 334 ? -13.688 22.140 -2.422 1.00 91.62 334 GLY A O 1
ATOM 2613 N N . GLY A 1 335 ? -15.448 23.482 -2.060 1.00 94.94 335 GLY A N 1
ATOM 2614 C CA . GLY A 1 335 ? -16.059 23.384 -3.383 1.00 94.94 335 GLY A CA 1
ATOM 2615 C C . GLY A 1 335 ? -17.514 22.924 -3.311 1.00 94.94 335 GLY A C 1
ATOM 2616 O O . GLY A 1 335 ? -18.121 22.888 -2.236 1.00 94.94 335 GLY A O 1
ATOM 2617 N N . ARG A 1 336 ? -18.088 22.567 -4.460 1.00 94.38 336 ARG A N 1
ATOM 2618 C CA . ARG A 1 336 ? -19.458 22.037 -4.557 1.00 94.38 336 ARG A CA 1
ATOM 2619 C C . ARG A 1 336 ? -19.580 21.017 -5.680 1.00 94.38 336 ARG A C 1
ATOM 2621 O O . ARG A 1 336 ? -18.795 21.032 -6.617 1.00 94.38 336 ARG A O 1
ATOM 2628 N N . LEU A 1 337 ? -20.596 20.159 -5.625 1.00 94.38 337 LEU A N 1
ATOM 2629 C CA . LEU A 1 337 ? -20.974 19.362 -6.795 1.00 94.38 337 LEU A CA 1
ATOM 2630 C C . LEU A 1 337 ? -21.432 20.287 -7.925 1.00 94.38 337 LEU A C 1
ATOM 2632 O O . LEU A 1 337 ? -22.200 21.222 -7.687 1.00 94.38 337 LEU A O 1
ATOM 2636 N N . MET A 1 338 ? -20.996 19.996 -9.149 1.00 91.31 338 MET A N 1
ATOM 2637 C CA . MET A 1 338 ? -21.518 20.660 -10.338 1.00 91.31 338 MET A CA 1
ATOM 2638 C C . MET A 1 338 ? -23.028 20.420 -10.456 1.00 91.31 338 MET A C 1
ATOM 2640 O O . MET A 1 338 ? -23.519 19.320 -10.204 1.00 91.31 338 MET A O 1
ATOM 2644 N N . GLU A 1 339 ? -23.774 21.437 -10.892 1.00 89.56 339 GLU A N 1
ATOM 2645 C CA . GLU A 1 339 ? -25.239 21.352 -11.022 1.00 89.56 339 GLU A CA 1
ATOM 2646 C C . GLU A 1 339 ? -25.693 20.324 -12.066 1.00 89.56 339 GLU A C 1
ATOM 2648 O O . GLU A 1 339 ? -26.814 19.817 -12.011 1.00 89.56 339 GLU A O 1
ATOM 2653 N N . ARG A 1 340 ? -24.834 20.035 -13.046 1.00 87.19 340 ARG A N 1
ATOM 2654 C CA . ARG A 1 340 ? -25.085 19.075 -14.118 1.00 87.19 340 ARG A CA 1
ATOM 2655 C C . ARG A 1 340 ? -23.825 18.276 -14.387 1.00 87.19 340 ARG A C 1
ATOM 2657 O O . ARG A 1 340 ? -22.721 18.811 -14.310 1.00 87.19 340 ARG A O 1
ATOM 2664 N N . VAL A 1 341 ? -24.011 17.017 -14.768 1.00 89.25 341 VAL A N 1
ATOM 2665 C CA . VAL A 1 341 ? -22.929 16.202 -15.320 1.00 89.25 341 VAL A CA 1
ATOM 2666 C C . VAL A 1 341 ? -22.514 16.811 -16.666 1.00 89.25 341 VAL A C 1
ATOM 2668 O O . VAL A 1 341 ? -23.381 16.977 -17.531 1.00 89.25 341 VAL A O 1
ATOM 2671 N N . PRO A 1 342 ? -21.236 17.186 -16.857 1.00 90.00 342 PRO A N 1
ATOM 2672 C CA . PRO A 1 342 ? -20.764 17.717 -18.128 1.00 90.00 342 PRO A CA 1
ATOM 2673 C C . PRO A 1 342 ? -20.983 16.722 -19.267 1.00 90.00 342 PRO A C 1
ATOM 2675 O O . PRO A 1 342 ? -20.715 15.529 -19.128 1.00 90.00 342 PRO A O 1
ATOM 2678 N N . ALA A 1 343 ? -21.459 17.220 -20.407 1.00 89.44 343 ALA A N 1
ATOM 2679 C CA . ALA A 1 343 ? -21.546 16.419 -21.618 1.00 89.44 343 ALA A CA 1
ATOM 2680 C C . ALA A 1 343 ? -20.146 16.204 -22.206 1.00 89.44 343 ALA A C 1
ATOM 2682 O O . ALA A 1 343 ? -19.339 17.134 -22.259 1.00 89.44 343 ALA A O 1
ATOM 2683 N N . GLY A 1 344 ? -19.884 14.995 -22.689 1.00 91.94 344 GLY A N 1
ATOM 2684 C CA . GLY A 1 344 ? -18.606 14.635 -23.284 1.00 91.94 344 GLY A CA 1
ATOM 2685 C C . GLY A 1 344 ? -18.213 13.203 -22.967 1.00 91.94 344 GLY A C 1
ATOM 2686 O O . GLY A 1 344 ? -18.982 12.469 -22.350 1.00 91.94 344 GLY A O 1
ATOM 2687 N N . TYR A 1 345 ? -17.009 12.840 -23.391 1.00 93.81 345 TYR A N 1
ATOM 2688 C CA . TYR A 1 345 ? -16.400 11.541 -23.140 1.00 93.81 345 TYR A CA 1
ATOM 2689 C C . TYR A 1 345 ? -15.109 11.708 -22.347 1.00 93.81 345 TYR A C 1
ATOM 2691 O O . TYR A 1 345 ? -14.288 12.587 -22.638 1.00 93.81 345 TYR A O 1
ATOM 2699 N N . TYR A 1 346 ? -14.952 10.874 -21.329 1.00 95.44 346 TYR A N 1
ATOM 2700 C CA . TYR A 1 346 ? -13.906 10.991 -20.330 1.00 95.44 346 TYR A CA 1
ATOM 2701 C C . TYR A 1 346 ? -13.285 9.626 -20.041 1.00 95.44 346 TYR A C 1
ATOM 2703 O O . TYR A 1 346 ? -13.941 8.595 -20.162 1.00 95.44 346 TYR A O 1
ATOM 2711 N N . VAL A 1 347 ? -12.014 9.637 -19.661 1.00 96.69 347 VAL A N 1
ATOM 2712 C CA . VAL A 1 347 ? -11.235 8.457 -19.285 1.00 96.69 347 VAL A CA 1
ATOM 2713 C C . VAL A 1 347 ? -10.925 8.546 -17.802 1.00 96.69 347 VAL A C 1
ATOM 2715 O O . VAL A 1 347 ? -10.441 9.574 -17.332 1.00 96.69 347 VAL A O 1
ATOM 2718 N N . ASP A 1 348 ? -11.213 7.482 -17.066 1.00 95.94 348 ASP A N 1
ATOM 2719 C CA . ASP A 1 348 ? -10.935 7.389 -15.637 1.00 95.94 348 ASP A CA 1
ATOM 2720 C C . ASP A 1 348 ? -9.456 7.056 -15.401 1.00 95.94 348 ASP A C 1
ATOM 2722 O O . ASP A 1 348 ? -9.056 5.891 -15.387 1.00 95.94 348 ASP A O 1
ATOM 2726 N N . LEU A 1 349 ? -8.631 8.089 -15.215 1.00 97.56 349 LEU A N 1
ATOM 2727 C CA . LEU A 1 349 ? -7.201 7.921 -14.956 1.00 97.56 349 LEU A CA 1
ATOM 2728 C C . LEU A 1 349 ? -6.954 7.150 -13.661 1.00 97.56 349 LEU A C 1
ATOM 2730 O O . LEU A 1 349 ? -5.980 6.415 -13.573 1.00 97.56 349 LEU A O 1
ATOM 2734 N N . THR A 1 350 ? -7.808 7.319 -12.653 1.00 93.88 350 THR A N 1
ATOM 2735 C CA . THR A 1 350 ? -7.634 6.642 -11.365 1.00 93.88 350 THR A CA 1
ATOM 2736 C C . THR A 1 350 ? -7.833 5.136 -11.498 1.00 93.88 350 THR A C 1
ATOM 2738 O O . THR A 1 350 ? -7.063 4.381 -10.910 1.00 93.88 350 THR A O 1
ATOM 2741 N N . ALA A 1 351 ? -8.825 4.698 -12.278 1.00 86.94 351 ALA A N 1
ATOM 2742 C CA . ALA A 1 351 ? -9.004 3.279 -12.580 1.00 86.94 351 ALA A CA 1
ATOM 2743 C C . ALA A 1 351 ? -7.832 2.732 -13.401 1.00 86.94 351 ALA A C 1
ATOM 2745 O O . ALA A 1 351 ? -7.254 1.719 -13.019 1.00 86.94 351 ALA A O 1
ATOM 2746 N N . LEU A 1 352 ? -7.417 3.450 -14.454 1.00 92.88 352 LEU A N 1
ATOM 2747 C CA . LEU A 1 352 ? -6.250 3.047 -15.238 1.00 92.88 352 LEU A CA 1
ATOM 2748 C C . LEU A 1 352 ? -5.001 2.939 -14.362 1.00 92.88 352 LEU A C 1
ATOM 2750 O O . LEU A 1 352 ? -4.306 1.942 -14.434 1.00 92.88 352 LEU A O 1
ATOM 2754 N N . ALA A 1 353 ? -4.717 3.919 -13.504 1.00 94.44 353 ALA A N 1
ATOM 2755 C CA . ALA A 1 353 ? -3.566 3.875 -12.604 1.00 94.44 353 ALA A CA 1
ATOM 2756 C C . ALA A 1 353 ? -3.584 2.619 -11.715 1.00 94.44 353 ALA A C 1
ATOM 2758 O O . ALA A 1 353 ? -2.567 1.927 -11.613 1.00 94.44 353 ALA A O 1
ATOM 2759 N N . ALA A 1 354 ? -4.747 2.283 -11.151 1.00 86.75 354 ALA A N 1
ATOM 2760 C CA . ALA A 1 354 ? -4.912 1.111 -10.300 1.00 86.75 354 ALA A CA 1
ATOM 2761 C C . ALA A 1 354 ? -4.607 -0.208 -11.034 1.00 86.75 354 ALA A C 1
ATOM 2763 O O . ALA A 1 354 ? -3.956 -1.076 -10.453 1.00 86.75 354 ALA A O 1
ATOM 2764 N N . ASP A 1 355 ? -4.975 -0.332 -12.314 1.00 83.50 355 ASP A N 1
ATOM 2765 C CA . ASP A 1 355 ? -4.688 -1.517 -13.142 1.00 83.50 355 ASP A CA 1
ATOM 2766 C C . ASP A 1 355 ? -3.176 -1.801 -13.292 1.00 83.50 355 ASP A C 1
ATOM 2768 O O . ASP A 1 355 ? -2.761 -2.946 -13.502 1.00 83.50 355 ASP A O 1
ATOM 2772 N N . TYR A 1 356 ? -2.340 -0.765 -13.145 1.00 87.94 356 TYR A N 1
ATOM 2773 C CA . TYR A 1 356 ? -0.872 -0.847 -13.181 1.00 87.94 356 TYR A CA 1
ATOM 2774 C C . TYR A 1 356 ? -0.228 -0.758 -11.784 1.00 87.94 356 TYR A C 1
ATOM 2776 O O . TYR A 1 356 ? 0.994 -0.618 -11.662 1.00 87.94 356 TYR A O 1
ATOM 2784 N N . GLY A 1 357 ? -1.030 -0.846 -10.719 1.00 86.50 357 GLY A N 1
ATOM 2785 C CA . GLY A 1 357 ? -0.571 -0.810 -9.329 1.00 86.50 357 GLY A CA 1
ATOM 2786 C C . GLY A 1 357 ? -0.204 0.583 -8.813 1.00 86.50 357 GLY A C 1
ATOM 2787 O O . GLY A 1 357 ? 0.470 0.686 -7.791 1.00 86.50 357 GLY A O 1
ATOM 2788 N N . TRP A 1 358 ? -0.612 1.646 -9.510 1.00 93.06 358 TRP A N 1
ATOM 2789 C CA . TRP A 1 358 ? -0.454 3.025 -9.055 1.00 93.06 358 TRP A CA 1
ATOM 2790 C C . TRP A 1 358 ? -1.685 3.466 -8.262 1.00 93.06 358 TRP A C 1
ATOM 2792 O O . TRP A 1 358 ? -2.827 3.388 -8.710 1.00 93.06 358 TRP A O 1
ATOM 2802 N N . GLU A 1 359 ? -1.437 3.949 -7.056 1.00 90.44 359 GLU A N 1
ATOM 2803 C CA . GLU A 1 359 ? -2.426 4.314 -6.058 1.00 90.44 359 GLU A CA 1
ATOM 2804 C C . GLU A 1 359 ? -2.547 5.835 -5.967 1.00 90.44 359 GLU A C 1
ATOM 2806 O O . GLU A 1 359 ? -1.555 6.563 -5.940 1.00 90.44 359 GLU A O 1
ATOM 2811 N N . ARG A 1 360 ? -3.776 6.334 -5.845 1.00 91.00 360 ARG A N 1
ATOM 2812 C CA . ARG A 1 360 ? -4.020 7.731 -5.466 1.00 91.00 360 ARG A CA 1
ATOM 2813 C C . ARG A 1 360 ? -3.747 7.950 -3.978 1.00 91.00 360 ARG A C 1
ATOM 2815 O O . ARG A 1 360 ? -4.099 7.108 -3.149 1.00 91.00 360 ARG A O 1
ATOM 2822 N N . ALA A 1 361 ? -3.232 9.123 -3.624 1.00 89.56 361 ALA A N 1
ATOM 2823 C CA . ALA A 1 361 ? -3.200 9.560 -2.231 1.00 89.56 361 ALA A CA 1
ATOM 2824 C C . ALA A 1 361 ? -4.490 10.313 -1.845 1.00 89.56 361 ALA A C 1
ATOM 2826 O O . ALA A 1 361 ? -5.126 10.952 -2.688 1.00 89.56 361 ALA A O 1
ATOM 2827 N N . PRO A 1 362 ? -4.904 10.262 -0.569 1.00 88.25 362 PRO A N 1
ATOM 2828 C CA . PRO A 1 362 ? -6.012 11.070 -0.087 1.00 88.25 362 PRO A CA 1
ATOM 2829 C C . PRO A 1 362 ? -5.604 12.533 0.073 1.00 88.25 362 PRO A C 1
ATOM 2831 O O . PRO A 1 362 ? -4.430 12.887 0.233 1.00 88.25 362 PRO A O 1
ATOM 2834 N N . ALA A 1 363 ? -6.623 13.383 0.093 1.00 89.81 363 ALA A N 1
ATOM 2835 C CA . ALA A 1 363 ? -6.514 14.777 0.459 1.00 89.81 363 ALA A CA 1
ATOM 2836 C C . ALA A 1 363 ? -6.118 14.917 1.939 1.00 89.81 363 ALA A C 1
ATOM 2838 O O . ALA A 1 363 ? -6.608 14.204 2.820 1.00 89.81 363 ALA A O 1
ATOM 2839 N N . LEU A 1 364 ? -5.248 15.877 2.229 1.00 86.12 364 LEU A N 1
ATOM 2840 C CA . LEU A 1 364 ? -4.798 16.207 3.576 1.00 86.12 364 LEU A CA 1
ATOM 2841 C C . LEU A 1 364 ? -5.831 17.073 4.310 1.00 86.12 364 LEU A C 1
ATOM 2843 O O . LEU A 1 364 ? -6.707 17.693 3.715 1.00 86.12 364 LEU A O 1
ATOM 2847 N N . TYR A 1 365 ? -5.733 17.143 5.636 1.00 82.19 365 TYR A N 1
ATOM 2848 C CA . TYR A 1 365 ? -6.782 17.704 6.498 1.00 82.19 365 TYR A CA 1
ATOM 2849 C C . TYR A 1 365 ? -7.206 19.155 6.181 1.00 82.19 365 TYR A C 1
ATOM 2851 O O . TYR A 1 365 ? -8.333 19.533 6.516 1.00 82.19 365 TYR A O 1
ATOM 2859 N N . ARG A 1 366 ? -6.359 19.970 5.527 1.00 84.62 366 ARG A N 1
ATOM 2860 C CA . ARG A 1 366 ? -6.691 21.359 5.148 1.00 84.62 366 ARG A CA 1
ATOM 2861 C C . ARG A 1 366 ? -7.227 21.504 3.730 1.00 84.62 366 ARG A C 1
ATOM 2863 O O . ARG A 1 366 ? -7.473 22.633 3.317 1.00 84.62 366 ARG A O 1
ATOM 2870 N N . TRP A 1 367 ? -7.447 20.417 2.987 1.00 91.94 367 TRP A N 1
ATOM 2871 C CA . TRP A 1 367 ? -7.791 20.454 1.557 1.00 91.94 367 TRP A CA 1
ATOM 2872 C C . TRP A 1 367 ? -8.951 21.394 1.207 1.00 91.94 367 TRP A C 1
ATOM 2874 O O . TRP A 1 367 ? -8.982 21.994 0.130 1.00 91.94 367 TRP A O 1
ATOM 2884 N N . ARG A 1 368 ? -9.898 21.558 2.141 1.00 90.00 368 ARG A N 1
ATOM 2885 C CA . ARG A 1 368 ? -11.066 22.429 1.969 1.00 90.00 368 ARG A CA 1
ATOM 2886 C C . ARG A 1 368 ? -10.686 23.896 1.760 1.00 90.00 368 ARG A C 1
ATOM 2888 O O . ARG A 1 368 ? -11.361 24.598 1.019 1.00 90.00 368 ARG A O 1
ATOM 2895 N N . TYR A 1 369 ? -9.595 24.356 2.363 1.00 86.44 369 TYR A N 1
ATOM 2896 C CA . TYR A 1 369 ? -9.189 25.765 2.351 1.00 86.44 369 TYR A CA 1
ATOM 2897 C C . TYR A 1 369 ? -7.723 25.991 1.959 1.00 86.44 369 TYR A C 1
ATOM 2899 O O . TYR A 1 369 ? -7.318 27.135 1.781 1.00 86.44 369 TYR A O 1
ATOM 2907 N N . PHE A 1 370 ? -6.927 24.935 1.785 1.00 88.94 370 PHE A N 1
ATOM 2908 C CA . PHE A 1 370 ? -5.535 25.022 1.355 1.00 88.94 370 PHE A CA 1
ATOM 2909 C C . PHE A 1 370 ? -5.303 24.146 0.125 1.00 88.94 370 PHE A C 1
ATOM 2911 O O . PHE A 1 370 ? -5.448 22.926 0.186 1.00 88.94 370 PHE A O 1
ATOM 2918 N N . TRP A 1 371 ? -4.960 24.783 -0.998 1.00 90.81 371 TRP A N 1
ATOM 2919 C CA . TRP A 1 371 ? -4.879 24.123 -2.302 1.00 90.81 371 TRP A CA 1
ATOM 2920 C C . TRP A 1 371 ? -3.902 22.937 -2.347 1.00 90.81 371 TRP A C 1
ATOM 2922 O O . TRP A 1 371 ? -4.330 21.867 -2.773 1.00 90.81 371 TRP A O 1
ATOM 2932 N N . PRO A 1 372 ? -2.656 23.044 -1.839 1.00 90.50 372 PRO A N 1
ATOM 2933 C CA . PRO A 1 372 ? -1.706 21.926 -1.859 1.00 90.50 372 PRO A CA 1
ATOM 2934 C C . PRO A 1 372 ? -2.183 20.673 -1.114 1.00 90.50 372 PRO A C 1
ATOM 2936 O O . PRO A 1 372 ? -1.760 19.572 -1.437 1.00 90.50 372 PRO A O 1
ATOM 2939 N N . ASP A 1 373 ? -3.094 20.820 -0.149 1.00 91.69 373 ASP A N 1
ATOM 2940 C CA . ASP A 1 373 ? -3.618 19.694 0.624 1.00 91.69 373 ASP A CA 1
ATOM 2941 C C . ASP A 1 373 ? -4.695 18.898 -0.154 1.00 91.69 373 ASP A C 1
ATOM 2943 O O . ASP A 1 373 ? -5.149 17.870 0.334 1.00 91.69 373 ASP A O 1
ATOM 2947 N N . ILE A 1 374 ? -5.118 19.322 -1.352 1.00 94.75 374 ILE A N 1
ATOM 2948 C CA . ILE A 1 374 ? -6.134 18.611 -2.157 1.00 94.75 374 ILE A CA 1
ATOM 2949 C C . ILE A 1 374 ? -5.587 17.311 -2.735 1.00 94.75 374 ILE A C 1
ATOM 2951 O O . ILE A 1 374 ? -6.282 16.300 -2.686 1.00 94.75 374 ILE A O 1
ATOM 2955 N N . ASN A 1 375 ? -4.347 17.331 -3.224 1.00 92.69 375 ASN A N 1
ATOM 2956 C CA . ASN A 1 375 ? -3.566 16.139 -3.543 1.00 92.69 375 ASN A CA 1
ATOM 2957 C C . ASN A 1 375 ? -4.132 15.225 -4.655 1.00 92.69 375 ASN A C 1
ATOM 2959 O O . ASN A 1 375 ? -3.783 14.052 -4.725 1.00 92.69 375 ASN A O 1
ATOM 2963 N N . TRP A 1 376 ? -5.007 15.730 -5.536 1.00 96.38 376 TRP A N 1
ATOM 2964 C CA . TRP A 1 376 ? -5.602 14.916 -6.613 1.00 96.38 376 TRP A CA 1
ATOM 2965 C C . TRP A 1 376 ? -4.592 14.504 -7.695 1.00 96.38 376 TRP A C 1
ATOM 2967 O O . TRP A 1 376 ? -4.812 13.520 -8.394 1.00 96.38 376 TRP A O 1
ATOM 2977 N N . TRP A 1 377 ? -3.504 15.262 -7.837 1.00 96.06 377 TRP A N 1
ATOM 2978 C CA . TRP A 1 377 ? -2.449 15.065 -8.836 1.00 96.06 377 TRP A CA 1
ATOM 2979 C C . TRP A 1 377 ? -1.379 14.053 -8.406 1.00 96.06 377 TRP A C 1
ATOM 2981 O O . TRP A 1 377 ? -0.447 13.819 -9.168 1.00 96.06 377 TRP A O 1
ATOM 2991 N N . HIS A 1 378 ? -1.478 13.495 -7.198 1.00 95.56 378 HIS A N 1
ATOM 2992 C CA . HIS A 1 378 ? -0.468 12.609 -6.630 1.00 95.56 378 HIS A CA 1
ATOM 2993 C C . HIS A 1 378 ? -0.818 11.137 -6.859 1.00 95.56 378 HIS A C 1
ATOM 2995 O O . HIS A 1 378 ? -1.861 10.656 -6.397 1.00 95.56 378 HIS A O 1
ATOM 3001 N N . LEU A 1 379 ? 0.089 10.412 -7.511 1.00 96.06 379 LEU A N 1
ATOM 3002 C CA . LEU A 1 379 ? 0.066 8.955 -7.612 1.00 96.06 379 LEU A CA 1
ATOM 3003 C C . LEU A 1 379 ? 1.318 8.378 -6.951 1.00 96.06 379 LEU A C 1
ATOM 3005 O O . LEU A 1 379 ? 2.411 8.915 -7.100 1.00 96.06 379 LEU A O 1
ATOM 3009 N N . GLN A 1 380 ? 1.175 7.256 -6.259 1.00 95.00 380 GLN A N 1
ATOM 3010 C CA . GLN A 1 380 ? 2.272 6.535 -5.615 1.00 95.00 380 GLN A CA 1
ATOM 3011 C C . GLN A 1 380 ? 2.124 5.034 -5.835 1.00 95.00 380 GLN A C 1
ATOM 3013 O O . GLN A 1 380 ? 1.022 4.550 -6.062 1.00 95.00 380 GLN A O 1
ATOM 3018 N N . LYS A 1 381 ? 3.208 4.273 -5.740 1.00 91.94 381 LYS A N 1
ATOM 3019 C CA . LYS A 1 381 ? 3.173 2.821 -5.936 1.00 91.94 381 LYS A CA 1
ATOM 3020 C C . LYS A 1 381 ? 3.903 2.110 -4.806 1.00 91.94 381 LYS A C 1
ATOM 3022 O O . LYS A 1 381 ? 5.126 1.985 -4.828 1.00 91.94 381 LYS A O 1
ATOM 3027 N N . ALA A 1 382 ? 3.142 1.664 -3.804 1.00 85.50 382 ALA A N 1
ATOM 3028 C CA . ALA A 1 382 ? 3.715 1.093 -2.591 1.00 85.50 382 ALA A CA 1
ATOM 3029 C C . ALA A 1 382 ? 4.155 -0.365 -2.742 1.00 85.50 382 ALA A C 1
ATOM 3031 O O . ALA A 1 382 ? 5.159 -0.757 -2.156 1.00 85.50 382 ALA A O 1
ATOM 3032 N N . GLU A 1 383 ? 3.401 -1.166 -3.500 1.00 80.19 383 GLU A N 1
ATOM 3033 C CA . GLU A 1 383 ? 3.654 -2.605 -3.708 1.00 80.19 383 GLU A CA 1
ATOM 3034 C C . GLU A 1 383 ? 3.856 -3.403 -2.408 1.00 80.19 383 GLU A C 1
ATOM 3036 O O . GLU A 1 383 ? 4.681 -4.310 -2.325 1.00 80.19 383 GLU A O 1
ATOM 3041 N N . GLY A 1 384 ? 3.100 -3.058 -1.361 1.00 74.44 384 GLY A N 1
ATOM 3042 C CA . GLY A 1 384 ? 3.187 -3.729 -0.061 1.00 74.44 384 GLY A CA 1
ATOM 3043 C C . GLY A 1 384 ? 4.424 -3.365 0.764 1.00 74.44 384 GLY A C 1
ATOM 3044 O O . GLY A 1 384 ? 4.594 -3.912 1.852 1.00 74.44 384 GLY A O 1
ATOM 3045 N N . LEU A 1 385 ? 5.256 -2.432 0.292 1.00 78.31 385 LEU A N 1
ATOM 3046 C CA . LEU A 1 385 ? 6.352 -1.884 1.078 1.00 78.31 385 LEU A CA 1
ATOM 3047 C C . LEU A 1 385 ? 5.824 -0.906 2.138 1.00 78.31 385 LEU A C 1
ATOM 3049 O O . LEU A 1 385 ? 4.890 -0.115 1.918 1.00 78.31 385 LEU A O 1
ATOM 3053 N N . ASP A 1 386 ? 6.465 -0.926 3.302 1.00 79.94 386 ASP A N 1
ATOM 3054 C CA . ASP A 1 386 ? 6.433 0.220 4.202 1.00 79.94 386 ASP A CA 1
ATOM 3055 C C . ASP A 1 386 ? 7.373 1.332 3.698 1.00 79.94 386 ASP A C 1
ATOM 3057 O O . ASP A 1 386 ? 8.178 1.152 2.776 1.00 79.94 386 ASP A O 1
ATOM 3061 N N . TRP A 1 387 ? 7.247 2.524 4.281 1.00 83.50 387 TRP A N 1
ATOM 3062 C CA . TRP A 1 387 ? 8.042 3.668 3.840 1.00 83.50 387 TRP A CA 1
ATOM 3063 C C . TRP A 1 387 ? 9.547 3.448 4.051 1.00 83.50 387 TRP A C 1
ATOM 3065 O O . TRP A 1 387 ? 10.344 3.861 3.215 1.00 83.50 387 TRP A O 1
ATOM 3075 N N . TRP A 1 388 ? 9.960 2.754 5.113 1.00 83.56 388 TRP A N 1
ATOM 3076 C CA . TRP A 1 388 ? 11.374 2.500 5.392 1.00 83.56 388 TRP A CA 1
ATOM 3077 C C . TRP A 1 388 ? 11.981 1.537 4.383 1.00 83.56 388 TRP A C 1
ATOM 3079 O O . TRP A 1 388 ? 13.062 1.799 3.865 1.00 83.56 388 TRP A O 1
ATOM 3089 N N . GLN A 1 389 ? 11.270 0.463 4.053 1.00 84.31 389 GLN A N 1
ATOM 3090 C CA . GLN A 1 389 ? 11.658 -0.473 3.006 1.00 84.31 389 GLN A CA 1
ATOM 3091 C C . GLN A 1 389 ? 11.812 0.237 1.660 1.00 84.31 389 GLN A C 1
ATOM 3093 O O . GLN A 1 389 ? 12.795 -0.004 0.967 1.00 84.31 389 GLN A O 1
ATOM 3098 N N . CYS A 1 390 ? 10.910 1.170 1.340 1.00 87.62 390 CYS A N 1
ATOM 3099 C CA . CYS A 1 390 ? 11.023 2.013 0.151 1.00 87.62 390 CYS A CA 1
ATOM 3100 C C . CYS A 1 390 ? 12.323 2.829 0.142 1.00 87.62 390 CYS A C 1
ATOM 3102 O O . CYS A 1 390 ? 13.062 2.826 -0.840 1.00 87.62 390 CYS A O 1
ATOM 3104 N N . MET A 1 391 ? 12.642 3.498 1.254 1.00 88.12 391 MET A N 1
ATOM 3105 C CA . MET A 1 391 ? 13.874 4.285 1.382 1.00 88.12 391 MET A CA 1
ATOM 3106 C C . MET A 1 391 ? 15.126 3.430 1.177 1.00 88.12 391 MET A C 1
ATOM 3108 O O . MET A 1 391 ? 16.070 3.881 0.531 1.00 88.12 391 MET A O 1
ATOM 3112 N N . LEU A 1 392 ? 15.115 2.193 1.678 1.00 87.31 392 LEU A N 1
ATOM 3113 C CA . LEU A 1 392 ? 16.219 1.243 1.530 1.00 87.31 392 LEU A CA 1
ATOM 3114 C C . LEU A 1 392 ? 16.381 0.700 0.104 1.00 87.31 392 LEU A C 1
ATOM 3116 O O . LEU A 1 392 ? 17.412 0.106 -0.201 1.00 87.31 392 LEU A O 1
ATOM 3120 N N . GLU A 1 393 ? 15.416 0.928 -0.790 1.00 86.62 393 GLU A N 1
ATOM 3121 C CA . GLU A 1 393 ? 15.628 0.668 -2.212 1.00 86.62 393 GLU A CA 1
ATOM 3122 C C . GLU A 1 393 ? 16.522 1.724 -2.864 1.00 86.62 393 GLU A C 1
ATOM 3124 O O . GLU A 1 393 ? 17.144 1.428 -3.869 1.00 86.62 393 GLU A O 1
ATOM 3129 N N . VAL A 1 394 ? 16.625 2.941 -2.329 1.00 87.31 394 VAL A N 1
ATOM 3130 C CA . VAL A 1 394 ? 17.400 4.023 -2.972 1.00 87.31 394 VAL A CA 1
ATOM 3131 C C . VAL A 1 394 ? 18.625 4.418 -2.151 1.00 87.31 394 VAL A C 1
ATOM 3133 O O . VAL A 1 394 ? 19.640 4.851 -2.699 1.00 87.31 394 VAL A O 1
ATOM 3136 N N . TYR A 1 395 ? 18.559 4.258 -0.832 1.00 87.06 395 TYR A N 1
ATOM 3137 C CA . TYR A 1 395 ? 19.562 4.764 0.090 1.00 87.06 395 TYR A CA 1
ATOM 3138 C C . TYR A 1 395 ? 20.083 3.678 1.020 1.00 87.06 395 TYR A C 1
ATOM 3140 O O . TYR A 1 395 ? 19.337 2.849 1.530 1.00 87.06 395 TYR A O 1
ATOM 3148 N N . GLU A 1 396 ? 21.381 3.752 1.306 1.00 84.69 396 GLU A N 1
ATOM 3149 C CA . GLU A 1 396 ? 22.012 2.879 2.292 1.00 84.69 396 GLU A CA 1
ATOM 3150 C C . GLU A 1 396 ? 21.397 3.078 3.693 1.00 84.69 396 GLU A C 1
ATOM 3152 O O . GLU A 1 396 ? 21.131 4.229 4.082 1.00 84.69 396 GLU A O 1
ATOM 3157 N N . PRO A 1 397 ? 21.221 1.997 4.480 1.00 84.12 397 PRO A N 1
ATOM 3158 C CA . PRO A 1 397 ? 20.647 2.045 5.824 1.00 84.12 397 PRO A CA 1
ATOM 3159 C C . PRO A 1 397 ? 21.244 3.131 6.721 1.00 84.12 397 PRO A C 1
ATOM 3161 O O . PRO A 1 397 ? 20.507 3.839 7.405 1.00 84.12 397 PRO A O 1
ATOM 3164 N N . GLU A 1 398 ? 22.566 3.307 6.705 1.00 84.19 398 GLU A N 1
ATOM 3165 C CA . GLU A 1 398 ? 23.264 4.268 7.562 1.00 84.19 398 GLU A CA 1
ATOM 3166 C C . GLU A 1 398 ? 22.910 5.713 7.197 1.00 84.19 398 GLU A C 1
ATOM 3168 O O . GLU A 1 398 ? 22.801 6.567 8.079 1.00 84.19 398 GLU A O 1
ATOM 3173 N N . LYS A 1 399 ? 22.686 5.997 5.907 1.00 85.75 399 LYS A N 1
ATOM 3174 C CA . LYS A 1 399 ? 22.281 7.332 5.440 1.00 85.75 399 LYS A CA 1
ATOM 3175 C C . LYS A 1 399 ? 20.847 7.641 5.841 1.00 85.75 399 LYS A C 1
ATOM 3177 O O . LYS A 1 399 ? 20.575 8.736 6.327 1.00 85.75 399 LYS A O 1
ATOM 3182 N N . VAL A 1 400 ? 19.950 6.669 5.684 1.00 85.62 400 VAL A N 1
ATOM 3183 C CA . VAL A 1 400 ? 18.556 6.801 6.125 1.00 85.62 400 VAL A CA 1
ATOM 3184 C C . VAL A 1 400 ? 18.511 7.048 7.635 1.00 85.62 400 VAL A C 1
ATOM 3186 O O . VAL A 1 400 ? 17.811 7.954 8.091 1.00 85.62 400 VAL A O 1
ATOM 3189 N N . GLN A 1 401 ? 19.322 6.315 8.407 1.00 84.62 401 GLN A N 1
ATOM 3190 C CA . GLN A 1 401 ? 19.394 6.476 9.860 1.00 84.62 401 GLN A CA 1
ATOM 3191 C C . GLN A 1 401 ? 19.960 7.823 10.299 1.00 84.62 401 GLN A C 1
ATOM 3193 O O . GLN A 1 401 ? 19.475 8.402 11.271 1.00 84.62 401 GLN A O 1
ATOM 3198 N N . ALA A 1 402 ? 20.954 8.344 9.579 1.00 84.56 402 ALA A N 1
ATOM 3199 C CA . ALA A 1 402 ? 21.530 9.649 9.871 1.00 84.56 402 ALA A CA 1
ATOM 3200 C C . ALA A 1 402 ? 20.507 10.790 9.727 1.00 84.56 402 ALA A C 1
ATOM 3202 O O . ALA A 1 402 ? 20.569 11.756 10.485 1.00 84.56 402 ALA A O 1
ATOM 3203 N N . VAL A 1 403 ? 19.562 10.676 8.784 1.00 84.38 403 VAL A N 1
ATOM 3204 C CA . VAL A 1 403 ? 18.548 11.713 8.519 1.00 84.38 403 VAL A CA 1
ATOM 3205 C C . VAL A 1 403 ? 17.290 11.513 9.367 1.00 84.38 403 VAL A C 1
ATOM 3207 O O . VAL A 1 403 ? 16.785 12.461 9.968 1.00 84.38 403 VAL A O 1
ATOM 3210 N N . PHE A 1 404 ? 16.771 10.286 9.437 1.00 81.12 404 PHE A N 1
ATOM 3211 C CA . PHE A 1 404 ? 15.450 10.013 10.011 1.00 81.12 404 PHE A CA 1
ATOM 3212 C C . PHE A 1 404 ? 15.485 9.265 11.352 1.00 81.12 404 PHE A C 1
ATOM 3214 O O . PHE A 1 404 ? 14.436 9.098 11.982 1.00 81.12 404 PHE A O 1
ATOM 3221 N N . GLY A 1 405 ? 16.664 8.879 11.840 1.00 80.25 405 GLY A N 1
ATOM 3222 C CA . GLY A 1 405 ? 16.828 8.106 13.069 1.00 80.25 405 GLY A CA 1
ATOM 3223 C C . GLY A 1 405 ? 16.752 6.588 12.845 1.00 80.25 405 GLY A C 1
ATOM 3224 O O . GLY A 1 405 ? 16.741 6.125 11.708 1.00 80.25 405 GLY A O 1
ATOM 3225 N N . PRO A 1 406 ? 16.738 5.784 13.920 1.00 78.12 406 PRO A N 1
ATOM 3226 C CA . PRO A 1 406 ? 16.887 4.330 13.829 1.00 78.12 406 PRO A CA 1
ATOM 3227 C C . PRO A 1 406 ? 15.794 3.671 12.973 1.00 78.12 406 PRO A C 1
ATOM 3229 O O . PRO A 1 406 ? 14.623 4.037 13.067 1.00 78.12 406 PRO A O 1
ATOM 3232 N N . LEU A 1 407 ? 16.184 2.666 12.177 1.00 76.81 407 LEU A N 1
ATOM 3233 C CA . LEU A 1 407 ? 15.248 1.885 11.363 1.00 76.81 407 LEU A CA 1
ATOM 3234 C C . LEU A 1 407 ? 14.330 1.028 12.256 1.00 76.81 407 LEU A C 1
ATOM 3236 O O . LEU A 1 407 ? 14.839 0.330 13.143 1.00 76.81 407 LEU A O 1
ATOM 3240 N N . PRO A 1 408 ? 13.009 1.006 12.011 1.00 73.06 408 PRO A N 1
ATOM 3241 C CA . PRO A 1 408 ? 12.081 0.178 12.778 1.00 73.06 408 PRO A CA 1
ATOM 3242 C C . PRO A 1 408 ? 12.310 -1.328 12.628 1.00 73.06 408 PRO A C 1
ATOM 3244 O O . PRO A 1 408 ? 12.904 -1.802 11.659 1.00 73.06 408 PRO A O 1
ATOM 3247 N N . GLY A 1 409 ? 11.790 -2.100 13.588 1.00 64.38 409 GLY A N 1
ATOM 3248 C CA . GLY A 1 409 ? 11.532 -3.536 13.418 1.00 64.38 409 GLY A CA 1
ATOM 3249 C C . GLY A 1 409 ? 12.748 -4.429 13.135 1.00 64.38 409 GLY A C 1
ATOM 3250 O O . GLY A 1 409 ? 12.574 -5.547 12.661 1.00 64.38 409 GLY A O 1
ATOM 3251 N N . GLY A 1 410 ? 13.977 -3.969 13.395 1.00 59.00 410 GLY A N 1
ATOM 3252 C CA . GLY A 1 410 ? 15.188 -4.731 13.070 1.00 59.00 410 GLY A CA 1
ATOM 3253 C C . GLY A 1 410 ? 15.538 -4.744 11.578 1.00 59.00 410 GLY A C 1
ATOM 3254 O O . GLY A 1 410 ? 16.349 -5.567 11.161 1.00 59.00 410 GLY A O 1
ATOM 3255 N N . LEU A 1 411 ? 14.987 -3.824 10.774 1.00 64.62 411 LEU A N 1
ATOM 3256 C CA . LEU A 1 411 ? 15.302 -3.680 9.344 1.00 64.62 411 LEU A CA 1
ATOM 3257 C C . LEU A 1 411 ? 16.807 -3.495 9.070 1.00 64.62 411 LEU A C 1
ATOM 3259 O O . LEU A 1 411 ? 17.290 -3.925 8.027 1.00 64.62 411 LEU A O 1
ATOM 3263 N N . ALA A 1 412 ? 17.573 -2.964 10.030 1.00 58.81 412 ALA A N 1
ATOM 3264 C CA . ALA A 1 412 ? 19.037 -2.936 9.962 1.00 58.81 412 ALA A CA 1
ATOM 3265 C C . ALA A 1 412 ? 19.658 -4.345 9.819 1.00 58.81 412 ALA A C 1
ATOM 3267 O O . ALA A 1 412 ? 20.584 -4.531 9.040 1.00 58.81 412 ALA A O 1
ATOM 3268 N N . ALA A 1 413 ? 19.103 -5.357 10.496 1.00 52.88 413 ALA A N 1
ATOM 3269 C CA . ALA A 1 413 ? 19.559 -6.747 10.406 1.00 52.88 413 ALA A CA 1
ATOM 3270 C C . ALA A 1 413 ? 19.062 -7.467 9.134 1.00 52.88 413 ALA A C 1
ATOM 3272 O O . ALA A 1 413 ? 19.675 -8.437 8.692 1.00 52.88 413 ALA A O 1
ATOM 3273 N N . LEU A 1 414 ? 17.961 -6.999 8.528 1.00 46.84 414 LEU A N 1
ATOM 3274 C CA . LEU A 1 414 ? 17.479 -7.483 7.226 1.00 46.84 414 LEU A CA 1
ATOM 3275 C C . LEU A 1 414 ? 18.312 -6.915 6.067 1.00 46.84 414 LEU A C 1
ATOM 3277 O O . LEU A 1 414 ? 18.553 -7.631 5.101 1.00 46.84 414 LEU A O 1
ATOM 3281 N N . ALA A 1 415 ? 18.823 -5.687 6.191 1.00 46.34 415 ALA A N 1
ATOM 3282 C CA . ALA A 1 415 ? 19.792 -5.125 5.247 1.00 46.34 415 ALA A CA 1
ATOM 3283 C C . ALA A 1 415 ? 21.153 -5.857 5.285 1.00 46.34 415 ALA A C 1
ATOM 3285 O O . ALA A 1 415 ? 21.835 -5.962 4.267 1.00 46.34 415 ALA A O 1
ATOM 3286 N N . GLU A 1 416 ? 21.529 -6.428 6.437 1.00 41.59 416 GLU A N 1
ATOM 3287 C CA . GLU A 1 416 ? 22.729 -7.267 6.583 1.00 41.59 416 GLU A CA 1
ATOM 3288 C C . GLU A 1 416 ? 22.566 -8.688 6.016 1.00 41.59 416 GLU A C 1
ATOM 3290 O O . GLU A 1 416 ? 23.566 -9.336 5.680 1.00 41.59 416 GLU A O 1
ATOM 3295 N N . GLN A 1 417 ? 21.332 -9.178 5.836 1.00 40.78 417 GLN A N 1
ATOM 3296 C CA . GLN A 1 417 ? 21.074 -10.395 5.065 1.00 40.78 417 GLN A CA 1
ATOM 3297 C C . GLN A 1 417 ? 21.226 -10.086 3.577 1.00 40.78 417 GLN A C 1
ATOM 3299 O O . GLN A 1 417 ? 20.252 -10.007 2.835 1.00 40.78 417 GLN A O 1
ATOM 3304 N N . LYS A 1 418 ? 22.476 -9.953 3.118 1.00 34.50 418 LYS A N 1
ATOM 3305 C CA . LYS A 1 418 ? 22.785 -10.044 1.691 1.00 34.50 418 LYS A CA 1
ATOM 3306 C C . LYS A 1 418 ? 22.138 -11.332 1.173 1.00 34.50 418 LYS A C 1
ATOM 3308 O O . LYS A 1 418 ? 22.581 -12.406 1.598 1.00 34.50 418 LYS A O 1
ATOM 3313 N N . PRO A 1 419 ? 21.150 -11.290 0.255 1.00 36.38 419 PRO A N 1
ATOM 3314 C CA . PRO A 1 419 ? 20.931 -12.453 -0.582 1.00 36.38 419 PRO A CA 1
ATOM 3315 C C . PRO A 1 419 ? 22.304 -12.779 -1.170 1.00 36.38 419 PRO A C 1
ATOM 3317 O O . PRO A 1 419 ? 22.980 -11.895 -1.709 1.00 36.38 419 PRO A O 1
ATOM 3320 N N . GLY A 1 420 ? 22.781 -14.010 -0.949 1.00 36.25 420 GLY A N 1
ATOM 3321 C CA . GLY A 1 420 ? 24.030 -14.460 -1.558 1.00 36.25 420 GLY A CA 1
ATOM 3322 C C . GLY A 1 420 ? 23.980 -14.080 -3.038 1.00 36.25 420 GLY A C 1
ATOM 3323 O O . GLY A 1 420 ? 22.891 -14.176 -3.609 1.00 36.25 420 GLY A O 1
ATOM 3324 N N . PRO A 1 421 ? 25.078 -13.567 -3.622 1.00 29.83 421 PRO A N 1
ATOM 3325 C CA . PRO A 1 421 ? 25.036 -12.926 -4.927 1.00 29.83 421 PRO A CA 1
ATOM 3326 C C . PRO A 1 421 ? 24.249 -13.805 -5.892 1.00 29.83 421 PRO A C 1
ATOM 3328 O O . PRO A 1 421 ? 24.669 -14.920 -6.207 1.00 29.83 421 PRO A O 1
ATOM 3331 N N . LEU A 1 422 ? 23.085 -13.315 -6.328 1.00 42.06 422 LEU A N 1
ATOM 3332 C CA . LEU A 1 422 ? 22.489 -13.821 -7.549 1.00 42.06 422 LEU A CA 1
ATOM 3333 C C . LEU A 1 422 ? 23.572 -13.602 -8.596 1.00 42.06 422 LEU A C 1
ATOM 3335 O O . LEU A 1 422 ? 24.069 -12.482 -8.739 1.00 42.06 422 LEU A O 1
ATOM 3339 N N . ALA A 1 423 ? 24.030 -14.687 -9.220 1.00 37.78 423 ALA A N 1
ATOM 3340 C CA . ALA A 1 423 ? 25.033 -14.606 -10.266 1.00 37.78 423 ALA A CA 1
ATOM 3341 C C . ALA A 1 423 ? 24.578 -13.516 -11.240 1.00 37.78 423 ALA A C 1
ATOM 3343 O O . ALA A 1 423 ? 23.476 -13.622 -11.780 1.00 37.78 423 ALA A O 1
ATOM 3344 N N . GLN A 1 424 ? 25.375 -12.450 -11.389 1.00 38.12 424 GLN A N 1
ATOM 3345 C CA . GLN A 1 424 ? 25.109 -11.411 -12.377 1.00 38.12 424 GLN A CA 1
ATOM 3346 C C . GLN A 1 424 ? 24.834 -12.131 -13.694 1.00 38.12 424 GLN A C 1
ATOM 3348 O O . GLN A 1 424 ? 25.686 -12.890 -14.167 1.00 38.12 424 GLN A O 1
ATOM 3353 N N . GLY A 1 425 ? 23.612 -11.983 -14.210 1.00 40.81 425 GLY A N 1
ATOM 3354 C CA . GLY A 1 425 ? 23.225 -12.600 -15.466 1.00 40.81 425 GLY A CA 1
ATOM 3355 C C . GLY A 1 425 ? 24.251 -12.193 -16.512 1.00 40.81 425 GLY A C 1
ATOM 3356 O O . GLY A 1 425 ? 24.483 -11.004 -16.727 1.00 40.81 425 GLY A O 1
ATOM 3357 N N . GLY A 1 426 ? 24.929 -13.178 -17.099 1.00 53.78 426 GLY A N 1
ATOM 3358 C CA . GLY A 1 426 ? 25.816 -12.930 -18.225 1.00 53.78 426 GLY A CA 1
ATOM 3359 C C . GLY A 1 426 ? 25.051 -12.295 -19.396 1.00 53.78 426 GLY A C 1
ATOM 3360 O O . GLY A 1 426 ? 23.819 -12.228 -19.371 1.00 53.78 426 GLY A O 1
ATOM 3361 N N . PRO A 1 427 ? 25.757 -11.839 -20.445 1.00 69.81 427 PRO A N 1
ATOM 3362 C CA . PRO A 1 427 ? 25.109 -11.388 -21.676 1.00 69.81 427 PRO A CA 1
ATOM 3363 C C . PRO A 1 427 ? 24.120 -12.446 -22.183 1.00 69.81 427 PRO A C 1
ATOM 3365 O O . PRO A 1 427 ? 24.349 -13.636 -21.983 1.00 69.81 427 PRO A O 1
ATOM 3368 N N . PHE A 1 428 ? 23.040 -12.016 -22.843 1.00 75.62 428 PHE A N 1
ATOM 3369 C CA . PHE A 1 428 ? 22.044 -12.922 -23.423 1.00 75.62 428 PHE A CA 1
ATOM 3370 C C . PHE A 1 428 ? 22.726 -14.014 -24.262 1.00 75.62 428 PHE A C 1
ATOM 3372 O O . PHE A 1 428 ? 23.472 -13.722 -25.199 1.00 75.62 428 PHE A O 1
ATOM 3379 N N . GLU A 1 429 ? 22.488 -15.275 -23.903 1.00 84.62 429 GLU A N 1
ATOM 3380 C CA . GLU A 1 429 ? 23.176 -16.423 -24.486 1.00 84.62 429 GLU A CA 1
ATOM 3381 C C . GLU A 1 429 ? 22.281 -17.133 -25.510 1.00 84.62 429 GLU A C 1
ATOM 3383 O O . GLU A 1 429 ? 21.091 -17.346 -25.282 1.00 84.62 429 GLU A O 1
ATOM 3388 N N . ILE A 1 430 ? 22.857 -17.519 -26.652 1.00 85.44 430 ILE A N 1
ATOM 3389 C CA . ILE A 1 430 ? 22.123 -18.123 -27.773 1.00 85.44 430 ILE A CA 1
ATOM 3390 C C . ILE A 1 430 ? 22.401 -19.629 -27.811 1.00 85.44 430 ILE A C 1
ATOM 3392 O O . ILE A 1 430 ? 23.513 -20.081 -27.526 1.00 85.44 430 ILE A O 1
ATOM 3396 N N . GLY A 1 431 ? 21.411 -20.428 -28.203 1.00 90.56 431 GLY A N 1
ATOM 3397 C CA . GLY A 1 431 ? 21.576 -21.864 -28.400 1.00 90.56 431 GLY A CA 1
ATOM 3398 C C . GLY A 1 431 ? 20.655 -22.442 -29.459 1.00 90.56 431 GLY A C 1
ATOM 3399 O O . GLY A 1 431 ? 19.821 -21.743 -30.030 1.00 90.56 431 GLY A O 1
ATOM 3400 N N . GLY A 1 432 ? 20.803 -23.740 -29.710 1.00 88.56 432 GLY A N 1
ATOM 3401 C CA . GLY A 1 432 ? 19.970 -24.473 -30.662 1.00 88.56 432 GLY A CA 1
ATOM 3402 C C . GLY A 1 432 ? 19.616 -25.874 -30.178 1.00 88.56 432 GLY A C 1
ATOM 3403 O O . GLY A 1 432 ? 20.381 -26.499 -29.441 1.00 88.56 432 GLY A O 1
ATOM 3404 N N . HIS A 1 433 ? 18.457 -26.379 -30.607 1.00 89.62 433 HIS A N 1
ATOM 3405 C CA . HIS A 1 433 ? 18.090 -27.781 -30.411 1.00 89.62 433 HIS A CA 1
ATOM 3406 C C . HIS A 1 433 ? 18.963 -28.676 -31.301 1.00 89.62 433 HIS A C 1
ATOM 3408 O O . HIS A 1 433 ? 19.102 -28.420 -32.497 1.00 89.62 433 HIS A O 1
ATOM 3414 N N . VAL A 1 434 ? 19.537 -29.735 -30.730 1.00 88.25 434 VAL A N 1
ATOM 3415 C CA . VAL A 1 434 ? 20.422 -30.671 -31.432 1.00 88.25 434 VAL A CA 1
ATOM 3416 C C . VAL A 1 434 ? 19.942 -32.110 -31.269 1.00 88.25 434 VAL A C 1
ATOM 3418 O O . VAL A 1 434 ? 19.599 -32.549 -30.176 1.00 88.25 434 VAL A O 1
ATOM 3421 N N . TRP A 1 435 ? 19.968 -32.869 -32.367 1.00 80.06 435 TRP A N 1
ATOM 3422 C CA . TRP A 1 435 ? 19.667 -34.308 -32.357 1.00 80.06 435 TRP A CA 1
ATOM 3423 C C . TRP A 1 435 ? 20.923 -35.182 -32.365 1.00 80.06 435 TRP A C 1
ATOM 3425 O O . TRP A 1 435 ? 20.894 -36.304 -31.870 1.00 80.06 435 TRP A O 1
ATOM 3435 N N . ASN A 1 436 ? 22.034 -34.673 -32.909 1.00 79.81 436 ASN A N 1
ATOM 3436 C CA . ASN A 1 436 ? 23.312 -35.378 -32.939 1.00 79.81 436 ASN A CA 1
ATOM 3437 C C . ASN A 1 436 ? 24.283 -34.787 -31.904 1.00 79.81 436 ASN A C 1
ATOM 3439 O O . ASN A 1 436 ? 24.737 -33.649 -32.041 1.00 79.81 436 ASN A O 1
ATOM 3443 N N . LEU A 1 437 ? 24.621 -35.591 -30.896 1.00 72.88 437 LEU A N 1
ATOM 3444 C CA . LEU A 1 437 ? 25.484 -35.216 -29.772 1.00 72.88 437 LEU A CA 1
ATOM 3445 C C . LEU A 1 437 ? 26.981 -35.257 -30.099 1.00 72.88 437 LEU A C 1
ATOM 3447 O O . LEU A 1 437 ? 27.782 -34.731 -29.328 1.00 72.88 437 LEU A O 1
ATOM 3451 N N . ASP A 1 438 ? 27.357 -35.767 -31.274 1.00 80.56 438 ASP A N 1
ATOM 3452 C CA . ASP A 1 438 ? 28.690 -35.541 -31.844 1.00 80.56 438 ASP A CA 1
ATOM 3453 C C . ASP A 1 438 ? 28.872 -34.091 -32.315 1.00 80.56 438 ASP A C 1
ATOM 3455 O O . ASP A 1 438 ? 29.973 -33.707 -32.721 1.00 80.56 438 ASP A O 1
ATOM 3459 N N . LEU A 1 439 ? 27.799 -33.284 -32.269 1.00 81.56 439 LEU A N 1
ATOM 3460 C CA . LEU A 1 439 ? 27.758 -31.869 -32.627 1.00 81.56 439 LEU A CA 1
ATOM 3461 C C . LEU A 1 439 ? 28.532 -31.598 -33.930 1.00 81.56 439 LEU A C 1
ATOM 3463 O O . LEU A 1 439 ? 29.493 -30.822 -33.923 1.00 81.56 439 LEU A O 1
ATOM 3467 N N . PRO A 1 440 ? 28.148 -32.233 -35.059 1.00 81.56 440 PRO A N 1
ATOM 3468 C CA . PRO A 1 440 ? 28.856 -32.080 -36.335 1.00 81.56 440 PRO A CA 1
ATOM 3469 C C . PRO A 1 440 ? 28.836 -30.633 -36.852 1.00 81.56 440 PRO A C 1
ATOM 3471 O O . PRO A 1 440 ? 29.635 -30.263 -37.704 1.00 81.56 440 PRO A O 1
ATOM 3474 N N . TYR A 1 441 ? 27.938 -29.802 -36.315 1.00 83.62 441 TYR A N 1
ATOM 3475 C CA . TYR A 1 441 ? 27.788 -28.389 -36.652 1.00 83.62 441 TYR A CA 1
ATOM 3476 C C . TYR A 1 441 ? 28.331 -27.440 -35.574 1.00 83.62 441 TYR A C 1
ATOM 3478 O O . TYR A 1 441 ? 28.054 -26.245 -35.645 1.00 83.62 441 TYR A O 1
ATOM 3486 N N . ALA A 1 442 ? 29.103 -27.936 -34.597 1.00 85.50 442 ALA A N 1
ATOM 3487 C CA . ALA A 1 442 ? 29.648 -27.134 -33.496 1.00 85.50 442 ALA A CA 1
ATOM 3488 C C . ALA A 1 442 ? 30.332 -25.845 -33.980 1.00 85.50 442 ALA A C 1
ATOM 3490 O O . ALA A 1 442 ? 30.089 -24.776 -33.427 1.00 85.50 442 ALA A O 1
ATOM 3491 N N . ASP A 1 443 ? 31.130 -25.919 -35.047 1.00 84.38 443 ASP A N 1
ATOM 3492 C CA . ASP A 1 443 ? 31.847 -24.750 -35.571 1.00 84.38 443 ASP A CA 1
ATOM 3493 C C . ASP A 1 443 ? 30.903 -23.705 -36.180 1.00 84.38 443 ASP A C 1
ATOM 3495 O O . ASP A 1 443 ? 31.111 -22.507 -36.001 1.00 84.38 443 ASP A O 1
ATOM 3499 N N . ARG A 1 444 ? 29.809 -24.137 -36.824 1.00 86.00 444 ARG A N 1
ATOM 3500 C CA . ARG A 1 444 ? 28.768 -23.226 -37.333 1.00 86.00 444 ARG A CA 1
ATOM 3501 C C . ARG A 1 444 ? 27.966 -22.593 -36.199 1.00 86.00 444 ARG A C 1
ATOM 3503 O O . ARG A 1 444 ? 27.658 -21.410 -36.268 1.00 86.00 444 ARG A O 1
ATOM 3510 N N . MET A 1 445 ? 27.655 -23.365 -35.158 1.00 87.81 445 MET A N 1
ATOM 3511 C CA . MET A 1 445 ? 26.972 -22.858 -33.964 1.00 87.81 445 MET A CA 1
ATOM 3512 C C . MET A 1 445 ? 27.820 -21.788 -33.264 1.00 87.81 445 MET A C 1
ATOM 3514 O O . MET A 1 445 ? 27.309 -20.714 -32.962 1.00 87.81 445 MET A O 1
ATOM 3518 N N . ARG A 1 446 ? 29.131 -22.022 -33.102 1.00 83.44 446 ARG A N 1
ATOM 3519 C CA . ARG A 1 446 ? 30.053 -21.018 -32.543 1.00 83.44 446 ARG A CA 1
ATOM 3520 C C . ARG A 1 446 ? 30.181 -19.784 -33.426 1.00 83.44 446 ARG A C 1
ATOM 3522 O O . ARG A 1 446 ? 30.172 -18.675 -32.907 1.00 83.44 446 ARG A O 1
ATOM 3529 N N . TYR A 1 447 ? 30.267 -19.963 -34.745 1.00 75.50 447 TYR A N 1
ATOM 3530 C CA . TYR A 1 447 ? 30.279 -18.841 -35.686 1.00 75.50 447 TYR A CA 1
ATOM 3531 C C . TYR A 1 447 ? 29.025 -17.961 -35.546 1.00 75.50 447 TYR A C 1
ATOM 3533 O O . TYR A 1 447 ? 29.118 -16.742 -35.634 1.00 75.50 447 TYR A O 1
ATOM 3541 N N . ALA A 1 448 ? 27.871 -18.566 -35.257 1.00 78.00 448 ALA A N 1
ATOM 3542 C CA . ALA A 1 448 ? 26.616 -17.866 -34.991 1.00 78.00 448 ALA A CA 1
ATOM 3543 C C . ALA A 1 448 ? 26.492 -17.302 -33.556 1.00 78.00 448 ALA A C 1
ATOM 3545 O O . ALA A 1 448 ? 25.418 -16.839 -33.181 1.00 78.00 448 ALA A O 1
ATOM 3546 N N . GLY A 1 449 ? 27.551 -17.360 -32.740 1.00 82.19 449 GLY A N 1
ATOM 3547 C CA . GLY A 1 449 ? 27.546 -16.862 -31.360 1.00 82.19 449 GLY A CA 1
ATOM 3548 C C . GLY A 1 449 ? 26.794 -17.749 -30.363 1.00 82.19 449 GLY A C 1
ATOM 3549 O O . GLY A 1 449 ? 26.500 -17.306 -29.256 1.00 82.19 449 GLY A O 1
ATOM 3550 N N . MET A 1 450 ? 26.469 -18.994 -30.726 1.00 88.62 450 MET A N 1
ATOM 3551 C CA . MET A 1 450 ? 25.769 -19.910 -29.826 1.00 88.62 450 MET A CA 1
ATOM 3552 C C . MET A 1 450 ? 26.720 -20.486 -28.775 1.00 88.62 450 MET A C 1
ATOM 3554 O O . MET A 1 450 ? 27.795 -20.990 -29.103 1.00 88.62 450 MET A O 1
ATOM 3558 N N . THR A 1 451 ? 26.283 -20.470 -27.519 1.00 92.00 451 THR A N 1
ATOM 3559 C CA . THR A 1 451 ? 26.990 -21.025 -26.354 1.00 92.00 451 THR A CA 1
ATOM 3560 C C . THR A 1 451 ? 26.206 -22.148 -25.668 1.00 92.00 451 THR A C 1
ATOM 3562 O O . THR A 1 451 ? 26.767 -22.866 -24.840 1.00 92.00 451 THR A O 1
ATOM 3565 N N . TRP A 1 452 ? 24.947 -22.367 -26.068 1.00 94.44 452 TRP A N 1
ATOM 3566 C CA . TRP A 1 452 ? 24.075 -23.426 -25.552 1.00 94.44 452 TRP A CA 1
ATOM 3567 C C . TRP A 1 452 ? 23.673 -24.457 -26.607 1.00 94.44 452 TRP A C 1
ATOM 3569 O O . TRP A 1 452 ? 23.499 -24.154 -27.790 1.00 94.44 452 TRP A O 1
ATOM 3579 N N . VAL A 1 453 ? 23.412 -25.676 -26.143 1.00 94.31 453 VAL A N 1
ATOM 3580 C CA . VAL A 1 453 ? 22.691 -26.714 -26.886 1.00 94.31 453 VAL A CA 1
ATOM 3581 C C . VAL A 1 453 ? 21.478 -27.185 -26.080 1.00 94.31 453 VAL A C 1
ATOM 3583 O O . VAL A 1 453 ? 21.558 -27.336 -24.863 1.00 94.31 453 VAL A O 1
ATOM 3586 N N . LYS A 1 454 ? 20.351 -27.442 -26.751 1.00 92.94 454 LYS A N 1
ATOM 3587 C CA . LYS A 1 454 ? 19.182 -28.122 -26.167 1.00 92.94 454 LYS A CA 1
ATOM 3588 C C . LYS A 1 454 ? 19.111 -29.544 -26.712 1.00 92.94 454 LYS A C 1
ATOM 3590 O O . LYS A 1 454 ? 19.172 -29.733 -27.923 1.00 92.94 454 LYS A O 1
ATOM 3595 N N . SER A 1 455 ? 18.948 -30.535 -25.842 1.00 90.50 455 SER A N 1
ATOM 3596 C CA . SER A 1 455 ? 18.679 -31.917 -26.252 1.00 90.50 455 SER A CA 1
ATOM 3597 C C . SER A 1 455 ? 17.547 -32.502 -25.426 1.00 90.50 455 SER A C 1
ATOM 3599 O O . SER A 1 455 ? 17.473 -32.281 -24.215 1.00 90.50 455 SER A O 1
ATOM 3601 N N . GLN A 1 456 ? 16.656 -33.233 -26.090 1.00 89.88 456 GLN A N 1
ATOM 3602 C CA . GLN A 1 456 ? 15.527 -33.875 -25.439 1.00 89.88 456 GLN A CA 1
ATOM 3603 C C . GLN A 1 456 ? 15.872 -35.315 -25.055 1.00 89.88 456 GLN A C 1
ATOM 3605 O O . GLN A 1 456 ? 16.356 -36.095 -25.872 1.00 89.88 456 GLN A O 1
ATOM 3610 N N . VAL A 1 457 ? 15.577 -35.679 -23.813 1.00 89.69 457 VAL A N 1
ATOM 3611 C CA . VAL A 1 457 ? 15.820 -37.006 -23.242 1.00 89.69 457 VAL A CA 1
ATOM 3612 C C . VAL A 1 457 ? 14.532 -37.551 -22.645 1.00 89.69 457 VAL A C 1
ATOM 3614 O O . VAL A 1 457 ? 13.712 -36.813 -22.093 1.00 89.69 457 VAL A O 1
ATOM 3617 N N . ARG A 1 458 ? 14.340 -38.865 -22.744 1.00 89.06 458 ARG A N 1
ATOM 3618 C CA . ARG A 1 458 ? 13.131 -39.520 -22.240 1.00 89.06 458 ARG A CA 1
ATOM 3619 C C . ARG A 1 458 ? 13.399 -40.151 -20.882 1.00 89.06 458 ARG A C 1
ATOM 3621 O O . ARG A 1 458 ? 14.364 -40.887 -20.738 1.00 89.06 458 ARG A O 1
ATOM 3628 N N . TYR A 1 459 ? 12.547 -39.922 -19.893 1.00 89.06 459 TYR A N 1
ATOM 3629 C CA . TYR A 1 459 ? 12.622 -40.646 -18.625 1.00 89.06 459 TYR A CA 1
ATOM 3630 C C . TYR A 1 459 ? 12.477 -42.171 -18.854 1.00 89.06 459 TYR A C 1
ATOM 3632 O O . TYR A 1 459 ? 11.584 -42.562 -19.613 1.00 89.06 459 TYR A O 1
ATOM 3640 N N . PRO A 1 460 ? 13.269 -43.051 -18.197 1.00 88.81 460 PRO A N 1
ATOM 3641 C CA . PRO A 1 460 ? 14.395 -42.793 -17.289 1.00 88.81 460 PRO A CA 1
ATOM 3642 C C . PRO A 1 460 ? 15.774 -43.026 -17.950 1.00 88.81 460 PRO A C 1
ATOM 3644 O O . PRO A 1 460 ? 16.630 -43.699 -17.376 1.00 88.81 460 PRO A O 1
ATOM 3647 N N . GLN A 1 461 ? 16.001 -42.501 -19.157 1.00 86.50 461 GLN A N 1
ATOM 3648 C CA . GLN A 1 461 ? 17.256 -42.648 -19.907 1.00 86.50 461 GLN A CA 1
ATOM 3649 C C . GLN A 1 461 ? 18.475 -42.173 -19.097 1.00 86.50 461 GLN A C 1
ATOM 3651 O O . GLN A 1 461 ? 18.392 -41.218 -18.323 1.00 86.50 461 GLN A O 1
ATOM 3656 N N . GLU A 1 462 ? 19.623 -42.829 -19.284 1.00 80.00 462 GLU A N 1
ATOM 3657 C CA . GLU A 1 462 ? 20.910 -42.362 -18.763 1.00 80.00 462 GLU A CA 1
ATOM 3658 C C . GLU A 1 462 ? 21.437 -41.191 -19.610 1.00 80.00 462 GLU A C 1
ATOM 3660 O O . GLU A 1 462 ? 21.545 -41.291 -20.833 1.00 80.00 462 GLU A O 1
ATOM 3665 N N . THR A 1 463 ? 21.763 -40.067 -18.970 1.00 79.62 463 THR A N 1
ATOM 3666 C CA . THR A 1 463 ? 22.043 -38.796 -19.664 1.00 79.62 463 THR A CA 1
ATOM 3667 C C . THR A 1 463 ? 23.441 -38.237 -19.415 1.00 79.62 463 THR A C 1
ATOM 3669 O O . THR A 1 463 ? 23.819 -37.257 -20.056 1.00 79.62 463 THR A O 1
ATOM 3672 N N . ALA A 1 464 ? 24.250 -38.860 -18.552 1.00 82.69 464 ALA A N 1
ATOM 3673 C CA . ALA A 1 464 ? 25.625 -38.419 -18.304 1.00 82.69 464 ALA A CA 1
ATOM 3674 C C . ALA A 1 464 ? 26.485 -38.359 -19.589 1.00 82.69 464 ALA A C 1
ATOM 3676 O O . ALA A 1 464 ? 27.201 -37.369 -19.770 1.00 82.69 464 ALA A O 1
ATOM 3677 N N . PRO A 1 465 ? 26.375 -39.310 -20.546 1.00 83.38 465 PRO A N 1
ATOM 3678 C CA . PRO A 1 465 ? 27.078 -39.197 -21.826 1.00 83.38 465 PRO A CA 1
ATOM 3679 C C . PRO A 1 465 ? 26.640 -37.985 -22.662 1.00 83.38 465 PRO A C 1
ATOM 3681 O O . PRO A 1 465 ? 27.479 -37.367 -23.318 1.00 83.38 465 PRO A O 1
ATOM 3684 N N . VAL A 1 466 ? 25.348 -37.631 -22.611 1.00 82.56 466 VAL A N 1
ATOM 3685 C CA . VAL A 1 466 ? 24.744 -36.504 -23.345 1.00 82.56 466 VAL A CA 1
ATOM 3686 C C . VAL A 1 466 ? 25.298 -35.177 -22.840 1.00 82.56 466 VAL A C 1
ATOM 3688 O O . VAL A 1 466 ? 25.775 -34.358 -23.624 1.00 82.56 466 VAL A O 1
ATOM 3691 N N . ILE A 1 467 ? 25.286 -35.002 -21.520 1.00 91.31 467 ILE A N 1
ATOM 3692 C CA . ILE A 1 467 ? 25.770 -33.796 -20.845 1.00 91.31 467 ILE A CA 1
ATOM 3693 C C . ILE A 1 467 ? 27.277 -33.638 -21.074 1.00 91.31 467 ILE A C 1
ATOM 3695 O O . ILE A 1 467 ? 27.735 -32.608 -21.567 1.00 91.31 467 ILE A O 1
ATOM 3699 N N . GLY A 1 468 ? 28.046 -34.709 -20.850 1.00 88.25 468 GLY A N 1
ATOM 3700 C CA . GLY A 1 468 ? 29.493 -34.682 -21.045 1.00 88.25 468 GLY A CA 1
ATOM 3701 C C . GLY A 1 468 ? 29.920 -34.418 -22.495 1.00 88.25 468 GLY A C 1
ATOM 3702 O O . GLY A 1 468 ? 30.971 -33.818 -22.717 1.00 88.25 468 GLY A O 1
ATOM 3703 N N . ALA A 1 469 ? 29.141 -34.843 -23.497 1.00 86.38 469 ALA A N 1
ATOM 3704 C CA . ALA A 1 469 ? 29.442 -34.564 -24.904 1.00 86.38 469 ALA A CA 1
ATOM 3705 C C . ALA A 1 469 ? 29.326 -33.068 -25.244 1.00 86.38 469 ALA A C 1
ATOM 3707 O O . ALA A 1 469 ? 30.217 -32.531 -25.907 1.00 86.38 469 ALA A O 1
ATOM 3708 N N . ALA A 1 470 ? 28.286 -32.392 -24.742 1.00 90.88 470 ALA A N 1
ATOM 3709 C CA . ALA A 1 470 ? 28.111 -30.950 -24.913 1.00 90.88 470 ALA A CA 1
ATOM 3710 C C . ALA A 1 470 ? 29.263 -30.162 -24.272 1.00 90.88 470 ALA A C 1
ATOM 3712 O O . ALA A 1 470 ? 29.910 -29.350 -24.942 1.00 90.88 470 ALA A O 1
ATOM 3713 N N . HIS A 1 471 ? 29.608 -30.488 -23.022 1.00 92.94 471 HIS A N 1
ATOM 3714 C CA . HIS A 1 471 ? 30.697 -29.820 -22.304 1.00 92.94 471 HIS A CA 1
ATOM 3715 C C . HIS A 1 471 ? 32.067 -30.056 -22.936 1.00 92.94 471 HIS A C 1
ATOM 3717 O O . HIS A 1 471 ? 32.847 -29.115 -23.055 1.00 92.94 471 HIS A O 1
ATOM 3723 N N . ARG A 1 472 ? 32.366 -31.270 -23.430 1.00 89.62 472 ARG A N 1
ATOM 3724 C CA . ARG A 1 472 ? 33.620 -31.541 -24.168 1.00 89.62 472 ARG A CA 1
ATOM 3725 C C . ARG A 1 472 ? 33.760 -30.697 -25.435 1.00 89.62 472 ARG A C 1
ATOM 3727 O O . ARG A 1 472 ? 34.872 -30.487 -25.911 1.00 89.62 472 ARG A O 1
ATOM 3734 N N . ARG A 1 473 ? 32.645 -30.225 -25.995 1.00 87.31 473 ARG A N 1
ATOM 3735 C CA . ARG A 1 473 ? 32.615 -29.302 -27.135 1.00 87.31 473 ARG A CA 1
ATOM 3736 C C . ARG A 1 473 ? 32.435 -27.842 -26.704 1.00 87.31 473 ARG A C 1
ATOM 3738 O O . ARG A 1 473 ? 32.302 -26.986 -27.572 1.00 87.31 473 ARG A O 1
ATOM 3745 N N . GLY A 1 474 ? 32.502 -27.540 -25.410 1.00 89.81 474 GLY A N 1
ATOM 3746 C CA . GLY A 1 474 ? 32.471 -26.179 -24.876 1.00 89.81 474 GLY A CA 1
ATOM 3747 C C . GLY A 1 474 ? 31.098 -25.506 -24.919 1.00 89.81 474 GLY A C 1
ATOM 3748 O O . GLY A 1 474 ? 31.048 -24.282 -24.926 1.00 89.81 474 GLY A O 1
ATOM 3749 N N . PHE A 1 475 ? 30.007 -26.274 -24.979 1.00 93.00 475 PHE A N 1
ATOM 3750 C CA . PHE A 1 475 ? 28.644 -25.742 -24.887 1.00 93.00 475 PHE A CA 1
ATOM 3751 C C . PHE A 1 475 ? 28.043 -26.027 -23.514 1.00 93.00 475 PHE A C 1
ATOM 3753 O O . PHE A 1 475 ? 28.249 -27.115 -22.977 1.00 93.00 475 PHE A O 1
ATOM 3760 N N . LYS A 1 476 ? 27.238 -25.092 -23.003 1.00 94.88 476 LYS A N 1
ATOM 3761 C CA . LYS A 1 476 ? 26.273 -25.360 -21.927 1.00 94.88 476 LYS A CA 1
ATOM 3762 C C . LYS A 1 476 ? 25.117 -26.202 -22.467 1.00 94.88 476 LYS A C 1
ATOM 3764 O O . LYS A 1 476 ? 24.804 -26.125 -23.660 1.00 94.88 476 LYS A O 1
ATOM 3769 N N . ILE A 1 477 ? 24.462 -26.989 -21.617 1.00 94.44 477 ILE A N 1
ATOM 3770 C CA . ILE A 1 477 ? 23.362 -27.867 -22.030 1.00 94.44 477 ILE A CA 1
ATOM 3771 C C . ILE A 1 477 ? 22.059 -27.615 -21.269 1.00 94.44 477 ILE A C 1
ATOM 3773 O O . ILE A 1 477 ? 21.992 -27.696 -20.043 1.00 94.44 477 ILE A O 1
ATOM 3777 N N . LEU A 1 478 ? 20.993 -27.401 -22.043 1.00 95.00 478 LEU A N 1
ATOM 3778 C CA . LEU A 1 478 ? 19.611 -27.528 -21.599 1.00 95.00 478 LEU A CA 1
ATOM 3779 C C . LEU A 1 478 ? 19.100 -28.934 -21.925 1.00 95.00 478 LEU A C 1
ATOM 3781 O O . LEU A 1 478 ? 19.002 -29.328 -23.090 1.00 95.00 478 LEU A O 1
ATOM 3785 N N . VAL A 1 479 ? 18.736 -29.683 -20.890 1.00 93.81 479 VAL A N 1
ATOM 3786 C CA . VAL A 1 479 ? 18.152 -31.015 -21.026 1.00 93.81 479 VAL A CA 1
ATOM 3787 C C . VAL A 1 479 ? 16.629 -30.911 -20.947 1.00 93.81 479 VAL A C 1
ATOM 3789 O O . VAL A 1 479 ? 16.067 -30.707 -19.871 1.00 93.81 479 VAL A O 1
ATOM 3792 N N . GLY A 1 480 ? 15.962 -31.057 -22.092 1.00 92.12 480 GLY A N 1
ATOM 3793 C CA . GLY A 1 480 ? 14.506 -31.164 -22.172 1.00 92.12 480 GLY A CA 1
ATOM 3794 C C . GLY A 1 480 ? 14.063 -32.560 -21.767 1.00 92.12 480 GLY A C 1
ATOM 3795 O O . GLY A 1 480 ? 14.452 -33.538 -22.400 1.00 92.12 480 GLY A O 1
ATOM 3796 N N . THR A 1 481 ? 13.278 -32.693 -20.705 1.00 91.06 481 THR A N 1
ATOM 3797 C CA . THR A 1 481 ? 12.876 -34.014 -20.203 1.00 91.06 481 THR A CA 1
ATOM 3798 C C . THR A 1 481 ? 11.464 -34.358 -20.648 1.00 91.06 481 THR A C 1
ATOM 3800 O O . THR A 1 481 ? 10.572 -33.535 -20.523 1.00 91.06 481 THR A O 1
ATOM 3803 N N . VAL A 1 482 ? 11.228 -35.572 -21.149 1.00 87.06 482 VAL A N 1
ATOM 3804 C CA . VAL A 1 482 ? 9.874 -36.050 -21.492 1.00 87.06 482 VAL A CA 1
ATOM 3805 C C . VAL A 1 482 ? 9.573 -37.392 -20.838 1.00 87.06 482 VAL A C 1
ATOM 3807 O O . VAL A 1 482 ? 10.446 -38.255 -20.748 1.00 87.06 482 VAL A O 1
ATOM 3810 N N . GLY A 1 483 ? 8.332 -37.596 -20.401 1.00 82.62 483 GLY A N 1
ATOM 3811 C CA . GLY A 1 483 ? 7.849 -38.870 -19.861 1.00 82.62 483 GLY A CA 1
ATOM 3812 C C . GLY A 1 483 ? 6.787 -39.516 -20.759 1.00 82.62 483 GLY A C 1
ATOM 3813 O O . GLY A 1 483 ? 6.174 -38.830 -21.578 1.00 82.62 483 GLY A O 1
ATOM 3814 N N . PRO A 1 484 ? 6.570 -40.841 -20.673 1.00 79.69 484 PRO A N 1
ATOM 3815 C CA . PRO A 1 484 ? 5.416 -41.472 -21.307 1.00 79.69 484 PRO A CA 1
ATOM 3816 C C . PRO A 1 484 ? 4.130 -41.124 -20.542 1.00 79.69 484 PRO A C 1
ATOM 3818 O O . PRO A 1 484 ? 4.151 -41.053 -19.315 1.00 79.69 484 PRO A O 1
ATOM 3821 N N . ALA A 1 485 ? 3.007 -40.973 -21.253 1.00 74.06 485 ALA A N 1
ATOM 3822 C CA . ALA A 1 485 ? 1.716 -40.589 -20.669 1.00 74.06 485 ALA A CA 1
ATOM 3823 C C . ALA A 1 485 ? 1.333 -41.470 -19.460 1.00 74.06 485 ALA A C 1
ATOM 3825 O O . ALA A 1 485 ? 1.165 -40.970 -18.356 1.00 74.06 485 ALA A O 1
ATOM 3826 N N . GLY A 1 486 ? 1.375 -42.800 -19.605 1.00 73.81 486 GLY A N 1
ATOM 3827 C CA . GLY A 1 486 ? 1.017 -43.745 -18.534 1.00 73.81 486 GLY A CA 1
ATOM 3828 C C . GLY A 1 486 ? 1.930 -43.767 -17.295 1.00 73.81 486 GLY A C 1
ATOM 3829 O O . GLY A 1 486 ? 1.656 -44.514 -16.358 1.00 73.81 486 GLY A O 1
ATOM 3830 N N . MET A 1 487 ? 3.019 -42.991 -17.254 1.00 79.44 487 MET A N 1
ATOM 3831 C CA . MET A 1 487 ? 3.836 -42.852 -16.041 1.00 79.44 487 MET A CA 1
ATOM 3832 C C . MET A 1 487 ? 3.120 -42.034 -14.960 1.00 79.44 487 MET A C 1
ATOM 3834 O O . MET A 1 487 ? 3.309 -42.292 -13.776 1.00 79.44 487 MET A O 1
ATOM 3838 N N . VAL A 1 488 ? 2.281 -41.076 -15.352 1.00 78.75 488 VAL A N 1
ATOM 3839 C CA . VAL A 1 488 ? 1.650 -40.099 -14.443 1.00 78.75 488 VAL A CA 1
ATOM 3840 C C . VAL A 1 488 ? 0.609 -40.730 -13.514 1.00 78.75 488 VAL A C 1
ATOM 3842 O O . VAL A 1 488 ? 0.218 -40.137 -12.516 1.00 78.75 488 VAL A O 1
ATOM 3845 N N . THR A 1 489 ? 0.163 -41.947 -13.834 1.00 80.62 489 THR A N 1
ATOM 3846 C CA . THR A 1 489 ? -0.768 -42.737 -13.020 1.00 80.62 489 THR A CA 1
ATOM 3847 C C . THR A 1 489 ? -0.053 -43.700 -12.069 1.00 80.62 489 THR A C 1
ATOM 3849 O O . THR A 1 489 ? -0.709 -44.416 -11.317 1.00 80.62 489 THR A O 1
ATOM 3852 N N . GLN A 1 490 ? 1.280 -43.780 -12.119 1.00 84.38 490 GLN A N 1
ATOM 3853 C CA . GLN A 1 490 ? 2.056 -44.652 -11.240 1.00 84.38 490 GLN A CA 1
ATOM 3854 C C . GLN A 1 490 ? 2.224 -44.009 -9.861 1.00 84.38 490 GLN A C 1
ATOM 3856 O O . GLN A 1 490 ? 2.456 -42.807 -9.740 1.00 84.38 490 GLN A O 1
ATOM 3861 N N . GLN A 1 491 ? 2.144 -44.818 -8.806 1.00 85.81 491 GLN A N 1
ATOM 3862 C CA . GLN A 1 491 ? 2.346 -44.331 -7.445 1.00 85.81 491 GLN A CA 1
ATOM 3863 C C . GLN A 1 491 ? 3.774 -43.790 -7.269 1.00 85.81 491 GLN A C 1
ATOM 3865 O O . GLN A 1 491 ? 4.755 -44.481 -7.554 1.00 85.81 491 GLN A O 1
ATOM 3870 N N . GLY A 1 492 ? 3.879 -42.558 -6.771 1.00 87.31 492 GLY A N 1
ATOM 3871 C CA . GLY A 1 492 ? 5.150 -41.890 -6.499 1.00 87.31 492 GLY A CA 1
ATOM 3872 C C . GLY A 1 492 ? 5.928 -41.491 -7.755 1.00 87.31 492 GLY A C 1
ATOM 3873 O O . GLY A 1 492 ? 7.165 -41.467 -7.744 1.00 87.31 492 GLY A O 1
ATOM 3874 N N . PHE A 1 493 ? 5.233 -41.257 -8.876 1.00 88.25 493 PHE A N 1
ATOM 3875 C CA . PHE A 1 493 ? 5.885 -40.829 -10.112 1.00 88.25 493 PHE A CA 1
ATOM 3876 C C . PHE A 1 493 ? 6.630 -39.503 -9.910 1.00 88.25 493 PHE A C 1
ATOM 3878 O O . PHE A 1 493 ? 7.732 -39.359 -10.442 1.00 88.25 493 PHE A O 1
ATOM 3885 N N . GLU A 1 494 ? 6.085 -38.575 -9.111 1.00 91.06 494 GLU A N 1
ATOM 3886 C CA . GLU A 1 494 ? 6.707 -37.284 -8.829 1.00 91.06 494 GLU A CA 1
ATOM 3887 C C . GLU A 1 494 ? 8.081 -37.459 -8.170 1.00 91.06 494 GLU A C 1
ATOM 3889 O O . GLU A 1 494 ? 9.075 -36.906 -8.648 1.00 91.06 494 GLU A O 1
ATOM 3894 N N . GLU A 1 495 ? 8.183 -38.283 -7.121 1.00 93.06 495 GLU A N 1
ATOM 3895 C CA . GLU A 1 495 ? 9.455 -38.524 -6.435 1.00 93.06 495 GLU A CA 1
ATOM 3896 C C . GLU A 1 495 ? 10.430 -39.336 -7.294 1.00 93.06 495 GLU A C 1
ATOM 3898 O O . GLU A 1 495 ? 11.641 -39.100 -7.265 1.00 93.06 495 GLU A O 1
ATOM 3903 N N . ASN A 1 496 ? 9.923 -40.301 -8.066 1.00 92.81 496 ASN A N 1
ATOM 3904 C CA . ASN A 1 496 ? 10.736 -41.113 -8.970 1.00 92.81 496 ASN A CA 1
ATOM 3905 C C . ASN A 1 496 ? 11.358 -40.275 -10.090 1.00 92.81 496 ASN A C 1
ATOM 3907 O O . ASN A 1 496 ? 12.543 -40.437 -10.401 1.00 92.81 496 ASN A O 1
ATOM 3911 N N . PHE A 1 497 ? 10.577 -39.372 -10.677 1.00 94.19 497 PHE A N 1
ATOM 3912 C CA . PHE A 1 497 ? 11.055 -38.433 -11.677 1.00 94.19 497 PHE A CA 1
ATOM 3913 C C . PHE A 1 497 ? 12.037 -37.433 -11.067 1.00 94.19 497 PHE A C 1
ATOM 3915 O O . PHE A 1 497 ? 13.129 -37.259 -11.603 1.00 94.19 497 PHE A O 1
ATOM 3922 N N . ALA A 1 498 ? 11.709 -36.850 -9.910 1.00 95.56 498 ALA A N 1
ATOM 3923 C CA . ALA A 1 498 ? 12.575 -35.903 -9.213 1.00 95.56 498 ALA A CA 1
ATOM 3924 C C . ALA A 1 498 ? 13.953 -36.505 -8.886 1.00 95.56 498 ALA A C 1
ATOM 3926 O O . ALA A 1 498 ? 14.981 -35.871 -9.122 1.00 95.56 498 ALA A O 1
ATOM 3927 N N . ARG A 1 499 ? 14.002 -37.763 -8.419 1.00 95.00 499 ARG A N 1
ATOM 3928 C CA . ARG A 1 499 ? 15.266 -38.490 -8.197 1.00 95.00 499 ARG A CA 1
ATOM 3929 C C . ARG A 1 499 ? 16.063 -38.700 -9.480 1.00 95.00 499 ARG A C 1
ATOM 3931 O O . ARG A 1 499 ? 17.289 -38.637 -9.450 1.00 95.00 499 ARG A O 1
ATOM 3938 N N . TRP A 1 500 ? 15.399 -38.977 -10.599 1.00 95.25 500 TRP A N 1
ATOM 3939 C CA . TRP A 1 500 ? 16.079 -39.105 -11.888 1.00 95.25 500 TRP A CA 1
ATOM 3940 C C . TRP A 1 500 ? 16.604 -37.753 -12.382 1.00 95.25 500 TRP A C 1
ATOM 3942 O O . TRP A 1 500 ? 17.773 -37.672 -12.745 1.00 95.25 500 TRP A O 1
ATOM 3952 N N . ALA A 1 501 ? 15.812 -36.682 -12.302 1.00 95.75 501 ALA A N 1
ATOM 3953 C CA . ALA A 1 501 ? 16.237 -35.327 -12.651 1.00 95.75 501 ALA A CA 1
ATOM 3954 C C . ALA A 1 501 ? 17.414 -34.840 -11.783 1.00 95.75 501 ALA A C 1
ATOM 3956 O O . ALA A 1 501 ? 18.339 -34.205 -12.285 1.00 95.75 501 ALA A O 1
ATOM 3957 N N . ALA A 1 502 ? 17.458 -35.222 -10.505 1.00 96.06 502 ALA A N 1
ATOM 3958 C CA . ALA A 1 502 ? 18.615 -34.974 -9.648 1.00 96.06 502 ALA A CA 1
ATOM 3959 C C . ALA A 1 502 ? 19.902 -35.633 -10.182 1.00 96.06 502 ALA A C 1
ATOM 3961 O O . ALA A 1 502 ? 20.982 -35.063 -10.043 1.00 96.06 502 ALA A O 1
ATOM 3962 N N . ARG A 1 503 ? 19.812 -36.789 -10.861 1.00 95.38 503 ARG A N 1
ATOM 3963 C CA . ARG A 1 503 ? 20.973 -37.404 -11.531 1.00 95.38 503 ARG A CA 1
ATOM 3964 C C . ARG A 1 503 ? 21.435 -36.611 -12.752 1.00 95.38 503 ARG A C 1
ATOM 3966 O O . ARG A 1 503 ? 22.634 -36.570 -12.997 1.00 95.38 503 ARG A O 1
ATOM 3973 N N . LEU A 1 504 ? 20.526 -35.967 -13.488 1.00 95.19 504 LEU A N 1
ATOM 3974 C CA . LEU A 1 504 ? 20.890 -35.057 -14.586 1.00 95.19 504 LEU A CA 1
ATOM 3975 C C . LEU A 1 504 ? 21.679 -33.858 -14.038 1.00 95.19 504 LEU A C 1
ATOM 3977 O O . LEU A 1 504 ? 22.719 -33.498 -14.582 1.00 95.19 504 LEU A O 1
ATOM 3981 N N . ALA A 1 505 ? 21.213 -33.286 -12.928 1.00 96.06 505 ALA A N 1
ATOM 3982 C CA . ALA A 1 505 ? 21.876 -32.173 -12.254 1.00 96.06 505 ALA A CA 1
ATOM 3983 C C . ALA A 1 505 ? 23.258 -32.571 -11.703 1.00 96.06 505 ALA A C 1
ATOM 3985 O O . ALA A 1 505 ? 24.243 -31.864 -11.921 1.00 96.06 505 ALA A O 1
ATOM 3986 N N . ALA A 1 506 ? 23.352 -33.745 -11.067 1.00 94.56 506 ALA A N 1
ATOM 3987 C CA . ALA A 1 506 ? 24.610 -34.314 -10.577 1.00 94.56 506 ALA A CA 1
ATOM 3988 C C . ALA A 1 506 ? 25.595 -34.658 -11.708 1.00 94.56 506 ALA A C 1
ATOM 3990 O O . ALA A 1 506 ? 26.804 -34.570 -11.519 1.00 94.56 506 ALA A O 1
ATOM 3991 N N . ALA A 1 507 ? 25.091 -35.020 -12.891 1.00 93.50 507 ALA A N 1
ATOM 3992 C CA . ALA A 1 507 ? 25.901 -35.231 -14.088 1.00 93.50 507 ALA A CA 1
ATOM 3993 C C . ALA A 1 507 ? 26.374 -33.919 -14.745 1.00 93.50 507 ALA A C 1
ATOM 3995 O O . ALA A 1 507 ? 27.137 -33.970 -15.707 1.00 93.50 507 ALA A O 1
ATOM 3996 N N . GLY A 1 508 ? 25.944 -32.762 -14.229 1.00 94.62 508 GLY A N 1
ATOM 3997 C CA . GLY A 1 508 ? 26.421 -31.444 -14.638 1.00 94.62 508 GLY A CA 1
ATOM 3998 C C . GLY A 1 508 ? 25.492 -30.670 -15.571 1.00 94.62 508 GLY A C 1
ATOM 3999 O O . GLY A 1 508 ? 25.943 -29.694 -16.151 1.00 94.62 508 GLY A O 1
ATOM 4000 N N . ALA A 1 509 ? 24.226 -31.062 -15.753 1.00 96.31 509 ALA A N 1
ATOM 4001 C CA . ALA A 1 509 ? 23.314 -30.289 -16.601 1.00 96.31 509 ALA A CA 1
ATOM 4002 C C . ALA A 1 509 ? 23.251 -28.808 -16.165 1.00 96.31 509 ALA A C 1
ATOM 4004 O O . ALA A 1 509 ? 22.998 -28.517 -14.991 1.00 96.31 509 ALA A O 1
ATOM 4005 N N . ASP A 1 510 ? 23.449 -27.884 -17.110 1.00 96.75 510 ASP A N 1
ATOM 4006 C CA . ASP A 1 510 ? 23.387 -26.439 -16.850 1.00 96.75 510 ASP A CA 1
ATOM 4007 C C . ASP A 1 510 ? 21.937 -25.977 -16.660 1.00 96.75 510 ASP A C 1
ATOM 4009 O O . ASP A 1 510 ? 21.651 -25.125 -15.820 1.00 96.75 510 ASP A O 1
ATOM 4013 N N . ALA A 1 511 ? 21.006 -26.585 -17.400 1.00 96.19 511 ALA A N 1
ATOM 4014 C CA . ALA A 1 511 ? 19.577 -26.366 -17.249 1.00 96.19 511 ALA A CA 1
ATOM 4015 C C . ALA A 1 511 ? 18.772 -27.654 -17.476 1.00 96.19 511 ALA A C 1
ATOM 4017 O O . ALA A 1 511 ? 19.132 -28.501 -18.298 1.00 96.19 511 ALA A O 1
ATOM 4018 N N . ILE A 1 512 ? 17.652 -27.786 -16.766 1.00 95.88 512 ILE A N 1
ATOM 4019 C CA . ILE A 1 512 ? 16.695 -28.885 -16.919 1.00 95.88 512 ILE A CA 1
ATOM 4020 C C . ILE A 1 512 ? 15.310 -28.291 -17.152 1.00 95.88 512 ILE A C 1
ATOM 4022 O O . ILE A 1 512 ? 14.787 -27.577 -16.300 1.00 95.88 512 ILE A O 1
ATOM 4026 N N . GLU A 1 513 ? 14.704 -28.620 -18.286 1.00 93.44 513 GLU A N 1
ATOM 4027 C CA . GLU A 1 513 ? 13.297 -28.330 -18.557 1.00 93.44 513 GLU A CA 1
ATOM 4028 C C . GLU A 1 513 ? 12.454 -29.521 -18.107 1.00 93.44 513 GLU A C 1
ATOM 4030 O O . GLU A 1 513 ? 12.612 -30.642 -18.605 1.00 93.44 513 GLU A O 1
ATOM 4035 N N . VAL A 1 514 ? 11.603 -29.279 -17.109 1.00 92.50 514 VAL A N 1
ATOM 4036 C CA . VAL A 1 514 ? 10.817 -30.304 -16.418 1.00 92.50 514 VAL A CA 1
ATOM 4037 C C . VAL A 1 514 ? 9.580 -30.621 -17.244 1.00 92.50 514 VAL A C 1
ATOM 4039 O O . VAL A 1 514 ? 8.684 -29.792 -17.347 1.00 92.50 514 VAL A O 1
ATOM 4042 N N . TRP A 1 515 ? 9.530 -31.837 -17.790 1.00 87.31 515 TRP A N 1
ATOM 4043 C CA . TRP A 1 515 ? 8.392 -32.357 -18.550 1.00 87.31 515 TRP A CA 1
ATOM 4044 C C . TRP A 1 515 ? 8.006 -31.469 -19.749 1.00 87.31 515 TRP A C 1
ATOM 4046 O O . TRP A 1 515 ? 6.936 -30.874 -19.777 1.00 87.31 515 TRP A O 1
ATOM 4056 N N . ASN A 1 516 ? 8.898 -31.381 -20.741 1.00 84.00 516 ASN A N 1
ATOM 4057 C CA . ASN A 1 516 ? 8.728 -30.632 -21.989 1.00 84.00 516 ASN A CA 1
ATOM 4058 C C . ASN A 1 516 ? 7.410 -30.994 -22.697 1.00 84.00 516 ASN A C 1
ATOM 4060 O O . ASN A 1 516 ? 7.166 -32.167 -22.981 1.00 84.00 516 ASN A O 1
ATOM 4064 N N . GLU A 1 517 ? 6.621 -29.964 -23.019 1.00 73.06 517 GLU A N 1
ATOM 4065 C CA . GLU A 1 517 ? 5.350 -30.036 -23.761 1.00 73.06 517 GLU A CA 1
ATOM 4066 C C . GLU A 1 517 ? 4.350 -31.061 -23.175 1.00 73.06 517 GLU A C 1
ATOM 4068 O O . GLU A 1 517 ? 3.959 -32.018 -23.849 1.00 73.06 517 GLU A O 1
ATOM 4073 N N . PRO A 1 518 ? 3.904 -30.886 -21.913 1.00 63.78 518 PRO A N 1
ATOM 4074 C CA . PRO A 1 518 ? 3.035 -31.852 -21.233 1.00 63.78 518 PRO A CA 1
ATOM 4075 C C . PRO A 1 518 ? 1.657 -32.030 -21.894 1.00 63.78 518 PRO A C 1
ATOM 4077 O O . PRO A 1 518 ? 0.991 -33.033 -21.641 1.00 63.78 518 PRO A O 1
ATOM 4080 N N . ASN A 1 519 ? 1.224 -31.062 -22.706 1.00 64.56 519 ASN A N 1
ATOM 4081 C CA . ASN A 1 519 ? -0.134 -30.924 -23.233 1.00 64.56 519 ASN A CA 1
ATOM 4082 C C . ASN A 1 519 ? -0.160 -30.538 -24.726 1.00 64.56 519 ASN A C 1
ATOM 4084 O O . ASN A 1 519 ? -0.956 -29.696 -25.141 1.00 64.56 519 ASN A O 1
ATOM 4088 N N . ILE A 1 520 ? 0.715 -31.149 -25.533 1.00 58.31 520 ILE A N 1
ATOM 4089 C CA . ILE A 1 520 ? 0.929 -30.782 -26.945 1.00 58.31 520 ILE A CA 1
ATOM 4090 C C . ILE A 1 520 ? -0.368 -30.717 -27.791 1.00 58.31 520 ILE A C 1
ATOM 4092 O O . ILE A 1 520 ? -0.459 -29.882 -28.687 1.00 58.31 520 ILE A O 1
ATOM 4096 N N . ASP A 1 521 ? -1.408 -31.486 -27.431 1.00 54.28 521 ASP A N 1
ATOM 4097 C CA . ASP A 1 521 ? -2.706 -31.557 -28.130 1.00 54.28 521 ASP A CA 1
ATOM 4098 C C . ASP A 1 521 ? -3.841 -30.728 -27.474 1.00 54.28 521 ASP A C 1
ATOM 4100 O O . ASP A 1 521 ? -5.013 -31.099 -27.511 1.00 54.28 521 ASP A O 1
ATOM 4104 N N . ARG A 1 522 ? -3.495 -29.562 -26.908 1.00 54.69 522 ARG A N 1
ATOM 4105 C CA . ARG A 1 522 ? -4.383 -28.455 -26.468 1.00 54.69 522 ARG A CA 1
ATOM 4106 C C . ARG A 1 522 ? -5.299 -28.657 -25.258 1.00 54.69 522 ARG A C 1
ATOM 4108 O O . ARG A 1 522 ? -5.831 -27.660 -24.785 1.00 54.69 522 ARG A O 1
ATOM 4115 N N . GLU A 1 523 ? -5.411 -29.837 -24.662 1.00 57.03 523 GLU A N 1
ATOM 4116 C CA . GLU A 1 523 ? -6.130 -30.020 -23.389 1.00 57.03 523 GLU A CA 1
ATOM 4117 C C . GLU A 1 523 ? -5.456 -31.100 -22.531 1.00 57.03 523 GLU A C 1
ATOM 4119 O O . GLU A 1 523 ? -4.783 -31.993 -23.046 1.00 57.03 523 GLU A O 1
ATOM 4124 N N . TRP A 1 524 ? -5.605 -31.016 -21.205 1.00 67.69 524 TRP A N 1
ATOM 4125 C CA . TRP A 1 524 ? -5.085 -32.005 -20.255 1.00 67.69 524 TRP A CA 1
ATOM 4126 C C . TRP A 1 524 ? -5.873 -33.316 -20.371 1.00 67.69 524 TRP A C 1
ATOM 4128 O O . TRP A 1 524 ? -6.805 -33.573 -19.608 1.00 67.69 524 TRP A O 1
ATOM 4138 N N . GLN A 1 525 ? -5.534 -34.124 -21.372 1.00 64.50 525 GLN A N 1
ATOM 4139 C CA . GLN A 1 525 ? -6.246 -35.361 -21.665 1.00 64.50 525 GLN A CA 1
ATOM 4140 C C . GLN A 1 525 ? -6.141 -36.358 -20.494 1.00 64.50 525 GLN A C 1
ATOM 4142 O O . GLN A 1 525 ? -5.078 -36.481 -19.872 1.00 64.50 525 GLN A O 1
ATOM 4147 N N . PRO A 1 526 ? -7.206 -37.127 -20.203 1.00 64.94 526 PRO A N 1
ATOM 4148 C CA . PRO A 1 526 ? -7.136 -38.231 -19.252 1.00 64.94 526 PRO A CA 1
ATOM 4149 C C . PRO A 1 526 ? -5.981 -39.189 -19.588 1.00 64.94 526 PRO A C 1
ATOM 4151 O O . PRO A 1 526 ? -5.882 -39.685 -20.707 1.00 64.94 526 PRO A O 1
ATOM 4154 N N . GLY A 1 527 ? -5.102 -39.451 -18.614 1.00 67.75 527 GLY A N 1
ATOM 4155 C CA . GLY A 1 527 ? -3.902 -40.280 -18.799 1.00 67.75 527 GLY A CA 1
ATOM 4156 C C . GLY A 1 527 ? -2.610 -39.505 -19.088 1.00 67.75 527 GLY A C 1
ATOM 4157 O O . GLY A 1 527 ? -1.560 -40.131 -19.194 1.00 67.75 527 GLY A O 1
ATOM 4158 N N . TYR A 1 528 ? -2.667 -38.172 -19.162 1.00 74.88 528 TYR A N 1
ATOM 4159 C CA . TYR A 1 528 ? -1.509 -37.273 -19.209 1.00 74.88 528 TYR A CA 1
ATOM 4160 C C . TYR A 1 528 ? -1.357 -36.527 -17.875 1.00 74.88 528 TYR A C 1
ATOM 4162 O O . TYR A 1 528 ? -2.252 -36.548 -17.027 1.00 74.88 528 TYR A O 1
ATOM 4170 N N . ILE A 1 529 ? -0.191 -35.914 -17.643 1.00 77.81 529 ILE A N 1
ATOM 4171 C CA . ILE A 1 529 ? 0.045 -35.143 -16.414 1.00 77.81 529 ILE A CA 1
ATOM 4172 C C . ILE A 1 529 ? -0.923 -33.963 -16.419 1.00 77.81 529 ILE A C 1
ATOM 4174 O O . ILE A 1 529 ? -0.983 -33.307 -17.435 1.00 77.81 529 ILE A O 1
ATOM 4178 N N . GLY A 1 530 ? -1.704 -33.715 -15.365 1.00 78.19 530 GLY A N 1
ATOM 4179 C CA . GLY A 1 530 ? -2.587 -32.536 -15.272 1.00 78.19 530 GLY A CA 1
ATOM 4180 C C . GLY A 1 530 ? -1.895 -31.326 -14.621 1.00 78.19 530 GLY A C 1
ATOM 4181 O O . GLY A 1 530 ? -0.783 -31.485 -14.114 1.00 78.19 530 GLY A O 1
ATOM 4182 N N . PRO A 1 531 ? -2.549 -30.149 -14.522 1.00 77.38 531 PRO A N 1
ATOM 4183 C CA . PRO A 1 531 ? -1.949 -28.950 -13.924 1.00 77.38 531 PRO A CA 1
ATOM 4184 C C . PRO A 1 531 ? -1.476 -29.179 -12.486 1.00 77.38 531 PRO A C 1
ATOM 4186 O O . PRO A 1 531 ? -0.348 -28.860 -12.128 1.00 77.38 531 PRO A O 1
ATOM 4189 N N . GLU A 1 532 ? -2.330 -29.782 -11.657 1.00 81.31 532 GLU A N 1
ATOM 4190 C CA . GLU A 1 532 ? -2.041 -30.025 -10.243 1.00 81.31 532 GLU A CA 1
ATOM 4191 C C . GLU A 1 532 ? -0.886 -31.024 -10.060 1.00 81.31 532 GLU A C 1
ATOM 4193 O O . GLU A 1 532 ? 0.026 -30.809 -9.259 1.00 81.31 532 GLU A O 1
ATOM 4198 N N . ALA A 1 533 ? -0.894 -32.102 -10.851 1.00 81.12 533 ALA A N 1
ATOM 4199 C CA . ALA A 1 533 ? 0.158 -33.113 -10.851 1.00 81.12 533 ALA A CA 1
ATOM 4200 C C . ALA A 1 533 ? 1.488 -32.549 -11.375 1.00 81.12 533 ALA A C 1
ATOM 4202 O O . ALA A 1 533 ? 2.547 -32.863 -10.835 1.00 81.12 533 ALA A O 1
ATOM 4203 N N . TYR A 1 534 ? 1.439 -31.670 -12.377 1.00 86.94 534 TYR A N 1
ATOM 4204 C CA . TYR A 1 534 ? 2.609 -30.975 -12.897 1.00 86.94 534 TYR A CA 1
ATOM 4205 C C . TYR A 1 534 ? 3.208 -30.018 -11.864 1.00 86.94 534 TYR A C 1
ATOM 4207 O O . TYR A 1 534 ? 4.417 -30.044 -11.646 1.00 86.94 534 TYR A O 1
ATOM 4215 N N . THR A 1 535 ? 2.386 -29.252 -11.143 1.00 87.31 535 THR A N 1
ATOM 4216 C CA . THR A 1 535 ? 2.864 -28.396 -10.048 1.00 87.31 535 THR A CA 1
ATOM 4217 C C . THR A 1 535 ? 3.550 -29.218 -8.955 1.00 87.31 535 THR A C 1
ATOM 4219 O O . THR A 1 535 ? 4.649 -28.868 -8.521 1.00 87.31 535 THR A O 1
ATOM 4222 N N . ARG A 1 536 ? 2.972 -30.360 -8.546 1.00 88.44 536 ARG A N 1
ATOM 4223 C CA . ARG A 1 536 ? 3.619 -31.271 -7.581 1.00 88.44 536 ARG A CA 1
ATOM 4224 C C . ARG A 1 536 ? 4.945 -31.822 -8.098 1.00 88.44 536 ARG A C 1
ATOM 4226 O O . ARG A 1 536 ? 5.937 -31.802 -7.365 1.00 88.44 536 ARG A O 1
ATOM 4233 N N . LEU A 1 537 ? 4.975 -32.270 -9.353 1.00 90.31 537 LEU A N 1
ATOM 4234 C CA . LEU A 1 537 ? 6.183 -32.752 -10.016 1.00 90.31 537 LEU A CA 1
ATOM 4235 C C . LEU A 1 537 ? 7.273 -31.674 -10.035 1.00 90.31 537 LEU A C 1
ATOM 4237 O O . LEU A 1 537 ? 8.424 -31.963 -9.699 1.00 90.31 537 LEU A O 1
ATOM 4241 N N . LEU A 1 538 ? 6.918 -30.439 -10.395 1.00 92.69 538 LEU A N 1
ATOM 4242 C CA . LEU A 1 538 ? 7.833 -29.304 -10.443 1.00 92.69 538 LEU A CA 1
ATOM 4243 C C . LEU A 1 538 ? 8.400 -29.004 -9.051 1.00 92.69 538 LEU A C 1
ATOM 4245 O O . LEU A 1 538 ? 9.613 -28.872 -8.908 1.00 92.69 538 LEU A O 1
ATOM 4249 N N . CYS A 1 539 ? 7.562 -28.990 -8.010 1.00 91.38 539 CYS A N 1
ATOM 4250 C CA . CYS A 1 539 ? 8.009 -28.798 -6.629 1.00 91.38 539 CYS A CA 1
ATOM 4251 C C . CYS A 1 539 ? 8.977 -29.897 -6.161 1.00 91.38 539 CYS A C 1
ATOM 4253 O O . CYS A 1 539 ? 10.014 -29.593 -5.562 1.00 91.38 539 CYS A O 1
ATOM 4255 N N . ALA A 1 540 ? 8.653 -31.169 -6.413 1.00 94.31 540 ALA A N 1
ATOM 4256 C CA . ALA A 1 540 ? 9.505 -32.296 -6.037 1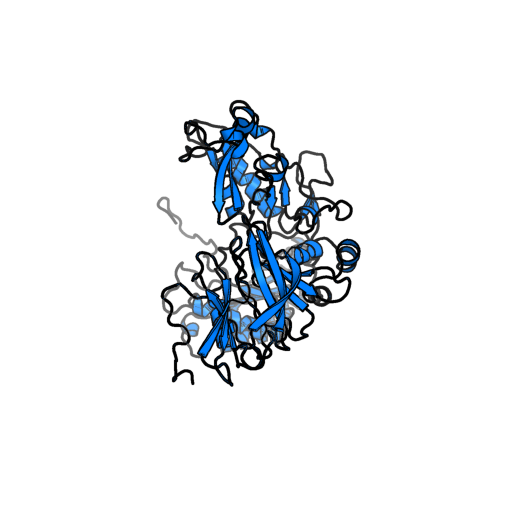.00 94.31 540 ALA A CA 1
ATOM 4257 C C . ALA A 1 540 ? 10.845 -32.254 -6.790 1.00 94.31 540 ALA A C 1
ATOM 4259 O O . ALA A 1 540 ? 11.912 -32.395 -6.186 1.00 94.31 540 ALA A O 1
ATOM 4260 N N . THR A 1 541 ? 10.789 -31.986 -8.096 1.00 95.38 541 THR A N 1
ATOM 4261 C CA . THR A 1 541 ? 11.961 -31.890 -8.971 1.00 95.38 541 THR A CA 1
ATOM 4262 C C . THR A 1 541 ? 12.851 -30.719 -8.583 1.00 95.38 541 THR A C 1
ATOM 4264 O O . THR A 1 541 ? 14.061 -30.900 -8.486 1.00 95.38 541 THR A O 1
ATOM 4267 N N . TYR A 1 542 ? 12.275 -29.554 -8.268 1.00 96.50 542 TYR A N 1
ATOM 4268 C CA . TYR A 1 542 ? 13.021 -28.385 -7.806 1.00 96.50 542 TYR A CA 1
ATOM 4269 C C . TYR A 1 542 ? 13.874 -28.707 -6.583 1.00 96.50 542 TYR A C 1
ATOM 4271 O O . TYR A 1 542 ? 15.088 -28.505 -6.594 1.00 96.50 542 TYR A O 1
ATOM 4279 N N . LYS A 1 543 ? 13.257 -29.289 -5.548 1.00 94.69 543 LYS A N 1
ATOM 4280 C CA . LYS A 1 543 ? 13.958 -29.664 -4.314 1.00 94.69 543 LYS A CA 1
ATOM 4281 C C . LYS A 1 543 ? 15.074 -30.675 -4.583 1.00 94.69 543 LYS A C 1
ATOM 4283 O O . LYS A 1 543 ? 16.186 -30.497 -4.093 1.00 94.69 543 LYS A O 1
ATOM 4288 N N . ALA A 1 544 ? 14.795 -31.711 -5.373 1.00 96.69 544 ALA A N 1
ATOM 4289 C CA . ALA A 1 544 ? 15.759 -32.770 -5.658 1.00 96.69 544 ALA A CA 1
ATOM 4290 C C . ALA A 1 544 ? 16.943 -32.281 -6.514 1.00 96.69 544 ALA A C 1
ATOM 4292 O O . ALA A 1 544 ? 18.092 -32.597 -6.209 1.00 96.69 544 ALA A O 1
ATOM 4293 N N . VAL A 1 545 ? 16.680 -31.478 -7.549 1.00 97.06 545 VAL A N 1
ATOM 4294 C CA . VAL A 1 545 ? 17.713 -30.895 -8.416 1.00 97.06 545 VAL A CA 1
ATOM 4295 C C . VAL A 1 545 ? 18.588 -29.927 -7.633 1.00 97.06 545 VAL A C 1
ATOM 4297 O O . VAL A 1 545 ? 19.805 -30.059 -7.683 1.00 97.06 545 VAL A O 1
ATOM 4300 N N . LYS A 1 546 ? 18.000 -29.007 -6.856 1.00 95.44 546 LYS A N 1
ATOM 4301 C CA . LYS A 1 546 ? 18.781 -28.040 -6.071 1.00 95.44 546 LYS A CA 1
ATOM 4302 C C . LYS A 1 546 ? 19.624 -28.695 -4.980 1.00 95.44 546 LYS A C 1
ATOM 4304 O O . LYS A 1 546 ? 20.717 -28.211 -4.706 1.00 95.44 546 LYS A O 1
ATOM 4309 N N . ALA A 1 547 ? 19.162 -29.808 -4.409 1.00 93.88 547 ALA A N 1
ATOM 4310 C CA . ALA A 1 547 ? 19.964 -30.602 -3.483 1.00 93.88 547 ALA A CA 1
ATOM 4311 C C . ALA A 1 547 ? 21.154 -31.300 -4.168 1.00 93.88 547 ALA A C 1
ATOM 4313 O O . ALA A 1 547 ? 22.202 -31.457 -3.549 1.00 93.88 547 ALA A O 1
ATOM 4314 N N . ALA A 1 548 ? 21.006 -31.718 -5.430 1.00 94.50 548 ALA A N 1
ATOM 4315 C CA . ALA A 1 548 ? 22.070 -32.378 -6.186 1.00 94.50 548 ALA A CA 1
ATOM 4316 C C . ALA A 1 548 ? 23.081 -31.391 -6.791 1.00 94.50 548 ALA A C 1
ATOM 4318 O O . ALA A 1 548 ? 24.281 -31.653 -6.775 1.00 94.50 548 ALA A O 1
ATOM 4319 N N . ASN A 1 549 ? 22.603 -30.268 -7.328 1.00 94.19 549 ASN A N 1
ATOM 4320 C CA . ASN A 1 549 ? 23.427 -29.191 -7.856 1.00 94.19 549 ASN A CA 1
ATOM 4321 C C . ASN A 1 549 ? 22.663 -27.852 -7.765 1.00 94.19 549 ASN A C 1
ATOM 4323 O O . ASN A 1 549 ? 21.721 -27.626 -8.533 1.00 94.19 549 ASN A O 1
ATOM 4327 N N . PRO A 1 550 ? 23.054 -26.933 -6.860 1.00 91.00 550 PRO A N 1
ATOM 4328 C CA . PRO A 1 550 ? 22.344 -25.666 -6.678 1.00 91.00 550 PRO A CA 1
ATOM 4329 C C . PRO A 1 550 ? 22.423 -24.748 -7.910 1.00 91.00 550 PRO A C 1
ATOM 4331 O O . PRO A 1 550 ? 21.521 -23.928 -8.115 1.00 91.00 550 PRO A O 1
ATOM 4334 N N . ASN A 1 551 ? 23.445 -24.928 -8.756 1.00 91.31 551 ASN A N 1
ATOM 4335 C CA . ASN A 1 551 ? 23.718 -24.089 -9.924 1.00 91.31 551 ASN A CA 1
ATOM 4336 C C . ASN A 1 551 ? 22.920 -24.496 -11.172 1.00 91.31 551 ASN A C 1
ATOM 4338 O O . ASN A 1 551 ? 22.840 -23.713 -12.112 1.00 91.31 551 ASN A O 1
ATOM 4342 N N . THR A 1 552 ? 22.307 -25.684 -11.195 1.00 95.06 552 THR A N 1
ATOM 4343 C CA . THR A 1 552 ? 21.477 -26.116 -12.328 1.00 95.06 552 THR A CA 1
ATOM 4344 C C . THR A 1 552 ? 20.204 -25.269 -12.407 1.00 95.06 552 THR A C 1
ATOM 4346 O O . THR A 1 552 ? 19.440 -25.181 -11.436 1.00 95.06 552 THR A O 1
ATOM 4349 N N . LEU A 1 553 ? 19.954 -24.649 -13.562 1.00 94.19 553 LEU A N 1
ATOM 4350 C CA . LEU A 1 553 ? 18.714 -23.929 -13.848 1.00 94.19 553 LEU A CA 1
ATOM 4351 C C . LEU A 1 553 ? 17.552 -24.910 -14.016 1.00 94.19 553 LEU A C 1
ATOM 4353 O O . LEU A 1 553 ? 17.716 -26.020 -14.523 1.00 94.19 553 LEU A O 1
ATOM 4357 N N . ILE A 1 554 ? 16.362 -24.491 -13.599 1.00 94.00 554 ILE A N 1
ATOM 4358 C CA . ILE A 1 554 ? 15.148 -25.298 -13.707 1.00 94.00 554 ILE A CA 1
ATOM 4359 C C . ILE A 1 554 ? 14.138 -24.486 -14.490 1.00 94.00 554 ILE A C 1
ATOM 4361 O O . ILE A 1 554 ? 13.766 -23.391 -14.080 1.00 94.00 554 ILE A O 1
ATOM 4365 N N . ILE A 1 555 ? 13.727 -25.033 -15.624 1.00 91.44 555 ILE A N 1
ATOM 4366 C CA . ILE A 1 555 ? 12.788 -24.412 -16.543 1.00 91.44 555 ILE A CA 1
ATOM 4367 C C . ILE A 1 555 ? 11.474 -25.176 -16.419 1.00 91.44 555 ILE A C 1
ATOM 4369 O O . ILE A 1 555 ? 11.429 -26.395 -16.604 1.00 91.44 555 ILE A O 1
ATOM 4373 N N . ALA A 1 556 ? 10.403 -24.467 -16.075 1.00 87.69 556 ALA A N 1
ATOM 4374 C CA . ALA A 1 556 ? 9.064 -25.013 -16.215 1.00 87.69 556 ALA A CA 1
ATOM 4375 C C . ALA A 1 556 ? 8.737 -25.093 -17.714 1.00 87.69 556 ALA A C 1
ATOM 4377 O O . ALA A 1 556 ? 8.932 -24.119 -18.439 1.00 87.69 556 ALA A O 1
ATOM 4378 N N . ALA A 1 557 ? 8.253 -26.240 -18.181 1.00 72.44 557 ALA A N 1
ATOM 4379 C CA . ALA A 1 557 ? 7.738 -26.374 -19.533 1.00 72.44 557 ALA A CA 1
ATOM 4380 C C . ALA A 1 557 ? 6.589 -25.387 -19.794 1.00 72.44 557 ALA A C 1
ATOM 4382 O O . ALA A 1 557 ? 5.777 -25.102 -18.908 1.00 72.44 557 ALA A O 1
ATOM 4383 N N . ALA A 1 558 ? 6.515 -24.897 -21.031 1.00 62.62 558 ALA A N 1
ATOM 4384 C CA . ALA A 1 558 ? 5.407 -24.075 -21.488 1.00 62.62 558 ALA A CA 1
ATOM 4385 C C . ALA A 1 558 ? 4.128 -24.933 -21.594 1.00 62.62 558 ALA A C 1
ATOM 4387 O O . ALA A 1 558 ? 4.148 -25.956 -22.280 1.00 62.62 558 ALA A O 1
ATOM 4388 N N . PRO A 1 559 ? 3.004 -24.526 -20.978 1.00 54.81 559 PRO A N 1
ATOM 4389 C CA . PRO A 1 559 ? 1.716 -25.207 -21.116 1.00 54.81 559 PRO A CA 1
ATOM 4390 C C . PRO A 1 559 ? 0.990 -24.840 -22.426 1.00 54.81 559 PRO A C 1
ATOM 4392 O O . PRO A 1 559 ? -0.229 -24.963 -22.508 1.00 54.81 559 PRO A O 1
ATOM 4395 N N . ALA A 1 560 ? 1.698 -24.345 -23.442 1.00 48.66 560 ALA A N 1
ATOM 4396 C CA . ALA A 1 560 ? 1.110 -23.889 -24.696 1.00 48.66 560 ALA A CA 1
ATOM 4397 C C . ALA A 1 560 ? 1.697 -24.677 -25.876 1.00 48.66 560 ALA A C 1
ATOM 4399 O O . ALA A 1 560 ? 2.906 -24.921 -25.888 1.00 48.66 560 ALA A O 1
ATOM 4400 N N . PRO A 1 561 ? 0.885 -25.049 -26.884 1.00 50.72 561 PRO A N 1
ATOM 4401 C CA . PRO A 1 561 ? 1.395 -25.687 -28.087 1.00 50.72 561 PRO A CA 1
ATOM 4402 C C . PRO A 1 561 ? 2.371 -24.730 -28.776 1.00 50.72 561 PRO A C 1
ATOM 4404 O O . PRO A 1 561 ? 2.014 -23.617 -29.169 1.00 50.72 561 PRO A O 1
ATOM 4407 N N . THR A 1 562 ? 3.614 -25.165 -28.935 1.00 46.09 562 THR A N 1
ATOM 4408 C CA . THR A 1 562 ? 4.658 -24.486 -29.702 1.00 46.09 562 THR A CA 1
ATOM 4409 C C . THR A 1 562 ? 4.331 -24.565 -31.194 1.00 46.09 562 THR A C 1
ATOM 4411 O O . THR A 1 562 ? 4.942 -25.317 -31.934 1.00 46.09 562 THR A O 1
ATOM 4414 N N . GLY A 1 563 ? 3.332 -23.801 -31.649 1.00 45.78 563 GLY A N 1
ATOM 4415 C CA . GLY A 1 563 ? 3.214 -23.228 -32.999 1.00 45.78 563 GLY A CA 1
ATOM 4416 C C . GLY A 1 563 ? 3.416 -24.102 -34.251 1.00 45.78 563 GLY A C 1
ATOM 4417 O O . GLY A 1 563 ? 3.474 -23.542 -35.343 1.00 45.78 563 GLY A O 1
ATOM 4418 N N . ALA A 1 564 ? 3.508 -25.431 -34.173 1.00 45.53 564 ALA A N 1
ATOM 4419 C CA . ALA A 1 564 ? 3.601 -26.306 -35.337 1.00 45.53 564 ALA A CA 1
ATOM 4420 C C . ALA A 1 564 ? 2.199 -26.511 -35.932 1.00 45.53 564 ALA A C 1
ATOM 4422 O O . ALA A 1 564 ? 1.605 -27.585 -35.863 1.00 45.53 564 ALA A O 1
ATOM 4423 N N . PHE A 1 565 ? 1.647 -25.444 -36.506 1.00 48.91 565 PHE A N 1
ATOM 4424 C CA . PHE A 1 565 ? 0.403 -25.474 -37.262 1.00 48.91 565 PHE A CA 1
ATOM 4425 C C . PHE A 1 565 ? 0.642 -26.173 -38.601 1.00 48.91 565 PHE A C 1
ATOM 4427 O O . PHE A 1 565 ? 0.847 -25.530 -39.627 1.00 48.91 565 PHE A O 1
ATOM 4434 N N . ALA A 1 566 ? 0.645 -27.503 -38.615 1.00 46.41 566 ALA A N 1
ATOM 4435 C CA . ALA A 1 566 ? 0.855 -28.229 -39.862 1.00 46.41 566 ALA A CA 1
ATOM 4436 C C . ALA A 1 566 ? -0.317 -28.081 -40.857 1.00 46.41 566 ALA A C 1
ATOM 4438 O O . ALA A 1 566 ? -0.135 -28.428 -42.020 1.00 46.41 566 ALA A O 1
ATOM 4439 N N . GLN A 1 567 ? -1.509 -27.611 -40.451 1.00 53.50 567 GLN A N 1
ATOM 4440 C CA . GLN A 1 567 ? -2.718 -27.652 -41.296 1.00 53.50 567 GLN A CA 1
ATOM 4441 C C . GLN A 1 567 ? -3.778 -26.579 -40.953 1.00 53.50 567 GLN A C 1
ATOM 4443 O O . GLN A 1 567 ? -4.937 -26.902 -40.708 1.00 53.50 567 GLN A O 1
ATOM 4448 N N . CYS A 1 568 ? -3.421 -25.294 -40.941 1.00 51.78 568 CYS A N 1
ATOM 4449 C CA . CYS A 1 568 ? -4.445 -24.239 -40.914 1.00 51.78 568 CYS A CA 1
ATOM 4450 C C . CYS A 1 568 ? -5.217 -24.184 -42.242 1.00 51.78 568 CYS A C 1
ATOM 4452 O O . CYS A 1 568 ? -4.613 -24.221 -43.316 1.00 51.78 568 CYS A O 1
ATOM 4454 N N . THR A 1 569 ? -6.542 -24.037 -42.176 1.00 61.81 569 THR A N 1
ATOM 4455 C CA . THR A 1 569 ? -7.411 -23.808 -43.346 1.00 61.81 569 THR A CA 1
ATOM 4456 C C . THR A 1 569 ? -8.056 -22.416 -43.277 1.00 61.81 569 THR A C 1
ATOM 4458 O O . THR A 1 569 ? -8.021 -21.784 -42.221 1.00 61.81 569 THR A O 1
ATOM 4461 N N . PRO A 1 570 ? -8.678 -21.907 -44.362 1.00 48.16 570 PRO A N 1
ATOM 4462 C CA . PRO A 1 570 ? -9.349 -20.600 -44.358 1.00 48.16 570 PRO A CA 1
ATOM 4463 C C . PRO A 1 570 ? -10.494 -20.458 -43.342 1.00 48.16 570 PRO A C 1
ATOM 4465 O O . PRO A 1 570 ? -10.905 -19.342 -43.047 1.00 48.16 570 PRO A O 1
ATOM 4468 N N . THR A 1 571 ? -11.015 -21.564 -42.805 1.00 52.47 571 THR A N 1
ATOM 4469 C CA . THR A 1 571 ? -12.035 -21.567 -41.744 1.00 52.47 571 THR A CA 1
ATOM 4470 C C . THR A 1 571 ? -11.451 -21.704 -40.339 1.00 52.47 571 THR A C 1
ATOM 4472 O O . THR A 1 571 ? -12.212 -21.790 -39.381 1.00 52.47 571 THR A O 1
ATOM 4475 N N . GLY A 1 572 ? -10.124 -21.715 -40.206 1.00 50.66 572 GLY A N 1
ATOM 4476 C CA . GLY A 1 572 ? -9.438 -21.682 -38.921 1.00 50.66 572 GLY A CA 1
ATOM 4477 C C . GLY A 1 572 ? -8.273 -22.660 -38.788 1.00 50.66 572 GLY A C 1
ATOM 4478 O O . GLY A 1 572 ? -8.055 -23.559 -39.613 1.00 50.66 572 GLY A O 1
ATOM 4479 N N . CYS A 1 573 ? -7.559 -22.425 -3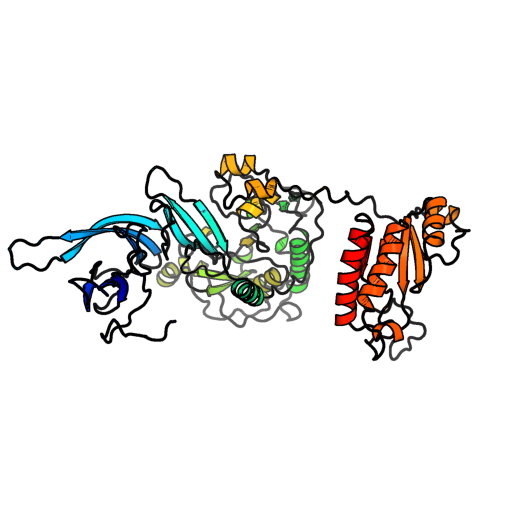7.690 1.00 50.09 573 CYS A N 1
ATOM 4480 C CA . CYS A 1 573 ? -6.579 -23.274 -37.025 1.00 50.09 573 CYS A CA 1
ATOM 4481 C C . CYS A 1 573 ? -7.129 -23.648 -35.626 1.00 50.09 573 CYS A C 1
ATOM 4483 O O . CYS A 1 573 ? -6.481 -24.470 -34.939 1.00 50.09 573 CYS A O 1
#

pLDDT: mean 83.06, std 14.04, range [29.83, 98.44]

Secondary structure (DSSP, 8-state):
-----------SS-EEEEEE-TTSSEEEEEE-TTSS-EEEEEE-SSTTTT-EEES---TTSEEEEEEE-TTSSEEEEEEEETTEEEEEEEEEEEE--SSTTPPPEEEEEEEEEEEE-EEEEE-TTSSEEEEEEEETTEEEEEEEESSSSPPPEEEEEESS--------SSPPPHHHHHHHHTTS--PPP-S-----S--SSS--EEE---TT---TTSEEETTTHHHHHHHHHHHHHHHSS-GGG-EEES---GGG--STT-GGGGT-EEEE--HHHHSSS-SEEEEEEEETTEEEEEEEEEPS--SSSSSB---SPPEESGGGGT-HHHHHHTSEE-SSPPSS-EEEHHHHHHHTT-EEPPPPTTTTT-GGG--TTEEE--TT--HHHHHHHHS-HHHHHHHH-SPGGGHHHHHH-----PPPPPSPPEEEE-S-TT-TTHHHHHHTTEEEEEEEEETT---HHHHHHHHHTT-EEEEEEE--GGGTTSTTHHHHHHHHHHHHHHTT-SEEEETSSTTTTSS--TTS--HHHHHHHHHHHHHHHHHH-TT-EEEEPPSS--S--TT-BTTB-

Sequence (573 aa):
DGTNVRRLTTDPAPDYSPAWSPDGSAVAFVSYRNGNQDIFLYFVDGDLAGTEINVTNSPDVNESDPAWSPDGKRLAYTISRAGYATVQVSTLEWAARGGPQAQPMLRLSSTDLFGSGSAPTWAPDGQSLLTVYRRAGRSYLIASSLYGWGLSQEIYSDPGLIARPAWSSAPLSARAVARARAAEPTTEPSLYTEFVQSSSPTGTLVYLPEGNQQYEWLRLNDRVDDSFQALRRRVVEEAGWDYLSTVALAWQPMENAEQRNNWHLCGRAVDLDQSPYDETPPRILLVREDVGNETYWRVYLRAARQDGSMGEPLRVAPWDLKAREEDARAAAQGGRLMERVPAGYYVDLTALAADYGWERAPALYRWRYFWPDINWWHLQKAEGLDWWQCMLEVYEPEKVQAVFGPLPGGLAALAEQKPGPLAQGGPFEIGGHVWNLDLPYADRMRYAGMTWVKSQVRYPQETAPVIGAAHRRGFKILVGTVGPAGMVTQQGFEENFARWAARLAAAGADAIEVWNEPNIDREWQPGYIGPEAYTRLLCATYKAVKAANPNTLIIAAAPAPTGAFAQCTPTGC